Protein AF-A0A3C1LRH5-F1 (afdb_monomer_lite)

Foldseek 3Di:
DVVVVVVVVVVVVVVVVVVVVPQPPAFEDELVVQFTDDPFWTWHQDPVQEIEIEGPDQEEHHHEYDYEGAAAHEYADARYEYEYEYANYYFEYDQAANYHANYQYEYEDEDEYAEHEQEYEQNHPDAENHEHAHEYEYYYDQHYEYEQEAQHEEPYDYAYEYEYEEYHYEQAYAQNYQYEPEEYAWEYEYQEYHYHYEAHYHLWNRWYEHYEHAYAAPPAAETLEYEYNEYAYAAETQAENEWSDYDCVPHDPDPDCRRGYQQEYYANEYAHHFEHDHAFDPPDPVTTGAREYYEGQAEYEAQEYAYHFHYQHEPYEYAAEYAYQEYHAEFEYEHEEHHEYCAAYEHNEYEEEFEYQHLYWSAYHLALLRYAYHYYKYKIWAQAYRHNDHPNHDFAKEKEFPDKDAQQKKKFKAFPVRWGAKIFGHHNSHGITGMMMITHPPDDAFTKIWMKIAAWPDQDDSGMDHTRTHGPDIDTDDMDHRHDRYDYDDGRHDSPPPDDDDPPDDDDPPDDDDPPPPPDDDDDDDDDDDDDDDDDDDPPDDDPVVVVVVVVVVVVPDDDPPPDDDPPDDDPVVVVVVVCVVVVDPDDPPVVVVVVVVPPPDDDDDDDDDDDDDDDDDDDDDDDDDDDDDD

pLDDT: mean 78.55, std 26.42, range [23.94, 98.94]

Structure (mmCIF, N/CA/C/O backbone):
data_AF-A0A3C1LRH5-F1
#
_entry.id   AF-A0A3C1LRH5-F1
#
loop_
_atom_site.group_PDB
_atom_site.id
_atom_site.type_symbol
_atom_site.label_atom_id
_atom_site.label_alt_id
_atom_site.label_comp_id
_atom_site.label_asym_id
_atom_site.label_entity_id
_atom_site.label_seq_id
_atom_site.pdbx_PDB_ins_code
_atom_site.Cartn_x
_atom_site.Cartn_y
_atom_site.Cartn_z
_atom_site.occupancy
_atom_site.B_iso_or_equiv
_atom_site.auth_seq_id
_atom_site.auth_comp_id
_atom_site.auth_asym_id
_atom_site.auth_atom_id
_atom_site.pdbx_PDB_model_num
ATOM 1 N N . MET A 1 1 ? 8.545 -52.404 -8.433 1.00 37.25 1 MET A N 1
ATOM 2 C CA . MET A 1 1 ? 9.530 -51.447 -7.876 1.00 37.25 1 MET A CA 1
ATOM 3 C C . MET A 1 1 ? 10.698 -51.139 -8.817 1.00 37.25 1 MET A C 1
ATOM 5 O O . MET A 1 1 ? 10.674 -50.054 -9.364 1.00 37.25 1 MET A O 1
ATOM 9 N N . LYS A 1 2 ? 11.646 -52.044 -9.139 1.00 30.45 2 LYS A N 1
ATOM 10 C CA . LYS A 1 2 ? 12.793 -51.704 -10.032 1.00 30.45 2 LYS A CA 1
ATOM 11 C C . LYS A 1 2 ? 12.423 -51.149 -11.425 1.00 30.45 2 LYS A C 1
ATOM 13 O O . LYS A 1 2 ? 13.156 -50.329 -11.954 1.00 30.45 2 LYS A O 1
ATOM 18 N N . ARG A 1 3 ? 11.293 -51.569 -12.011 1.00 32.78 3 ARG A N 1
ATOM 19 C CA . ARG A 1 3 ? 10.782 -51.029 -13.291 1.00 32.78 3 ARG A CA 1
ATOM 20 C C . ARG A 1 3 ? 10.137 -49.640 -13.152 1.00 32.78 3 ARG A C 1
ATOM 22 O O . ARG A 1 3 ? 10.299 -48.824 -14.044 1.00 32.78 3 ARG A O 1
ATOM 29 N N . PHE A 1 4 ? 9.501 -49.357 -12.013 1.00 36.94 4 PHE A N 1
ATOM 30 C CA . PHE A 1 4 ? 8.912 -48.047 -11.702 1.00 36.94 4 PHE A CA 1
ATOM 31 C C . PHE A 1 4 ? 9.990 -46.982 -11.477 1.00 36.94 4 PHE A C 1
ATOM 33 O O . PHE A 1 4 ? 9.865 -45.875 -11.978 1.00 36.94 4 PHE A O 1
ATOM 40 N N . THR A 1 5 ? 11.096 -47.336 -10.814 1.00 38.97 5 THR A N 1
ATOM 41 C CA . THR A 1 5 ? 12.229 -46.419 -10.606 1.00 38.97 5 THR A CA 1
ATOM 42 C C . THR A 1 5 ? 12.927 -46.051 -11.919 1.00 38.97 5 THR A C 1
ATOM 44 O O . THR A 1 5 ? 13.374 -44.924 -12.078 1.00 38.97 5 THR A O 1
ATOM 47 N N . ILE A 1 6 ? 12.995 -46.980 -12.881 1.00 39.44 6 ILE A N 1
ATOM 48 C CA . ILE A 1 6 ? 13.599 -46.727 -14.199 1.00 39.44 6 ILE A CA 1
ATOM 49 C C . ILE A 1 6 ? 12.685 -45.847 -15.060 1.00 39.44 6 ILE A C 1
ATOM 51 O O . ILE A 1 6 ? 13.178 -44.937 -15.713 1.00 39.44 6 ILE A O 1
ATOM 55 N N . ILE A 1 7 ? 11.368 -46.072 -15.029 1.00 44.03 7 ILE A N 1
ATOM 56 C CA . ILE A 1 7 ? 10.399 -45.264 -15.784 1.00 44.03 7 ILE A CA 1
ATOM 57 C C . ILE A 1 7 ? 10.304 -43.847 -15.204 1.00 44.03 7 ILE A C 1
ATOM 59 O O . ILE A 1 7 ? 10.376 -42.889 -15.963 1.00 44.03 7 ILE A O 1
ATOM 63 N N . ALA A 1 8 ? 10.262 -43.695 -13.876 1.00 41.62 8 ALA A N 1
ATOM 64 C CA . ALA A 1 8 ? 10.316 -42.385 -13.225 1.00 41.62 8 ALA A CA 1
ATOM 65 C C . ALA A 1 8 ? 11.629 -41.647 -13.534 1.00 41.62 8 ALA A C 1
ATOM 67 O O . ALA A 1 8 ? 11.604 -40.471 -13.876 1.00 41.62 8 ALA A O 1
ATOM 68 N N . ALA A 1 9 ? 12.773 -42.342 -13.511 1.00 39.81 9 ALA A N 1
ATOM 69 C CA . ALA A 1 9 ? 14.052 -41.751 -13.895 1.00 39.81 9 ALA A CA 1
ATOM 70 C C . ALA A 1 9 ? 14.100 -41.358 -15.381 1.00 39.81 9 ALA A C 1
ATOM 72 O O . ALA A 1 9 ? 14.687 -40.334 -15.701 1.00 39.81 9 ALA A O 1
ATOM 73 N N . MET A 1 10 ? 13.480 -42.125 -16.286 1.00 39.66 10 MET A N 1
ATOM 74 C CA . MET A 1 10 ? 13.413 -41.784 -17.712 1.00 39.66 10 MET A CA 1
ATOM 75 C C . MET A 1 10 ? 12.442 -40.638 -17.998 1.00 39.66 10 MET A C 1
ATOM 77 O O . MET A 1 10 ? 12.750 -39.827 -18.858 1.00 39.66 10 MET A O 1
ATOM 81 N N . ILE A 1 11 ? 11.323 -40.531 -17.275 1.00 46.72 11 ILE A N 1
ATOM 82 C CA . ILE A 1 11 ? 10.390 -39.398 -17.382 1.00 46.72 11 ILE A CA 1
ATOM 83 C C . ILE A 1 11 ? 11.037 -38.133 -16.824 1.00 46.72 11 ILE A C 1
ATOM 85 O O . ILE A 1 11 ? 10.999 -37.110 -17.487 1.00 46.72 11 ILE A O 1
ATOM 89 N N . ILE A 1 12 ? 11.724 -38.208 -15.680 1.00 43.06 12 ILE A N 1
ATOM 90 C CA . ILE A 1 12 ? 12.520 -37.086 -15.163 1.00 43.06 12 ILE A CA 1
ATOM 91 C C . ILE A 1 12 ? 13.616 -36.718 -16.170 1.00 43.06 12 ILE A C 1
ATOM 93 O O . ILE A 1 12 ? 13.777 -35.545 -16.474 1.00 43.06 12 ILE A O 1
ATOM 97 N N . LEU A 1 13 ? 14.314 -37.692 -16.767 1.00 36.41 13 LEU A N 1
ATOM 98 C CA . LEU A 1 13 ? 15.341 -37.425 -17.777 1.00 36.41 13 LEU A CA 1
ATOM 99 C C . LEU A 1 13 ? 14.753 -36.804 -19.057 1.00 36.41 13 LEU A C 1
ATOM 101 O O . LEU A 1 13 ? 15.352 -35.888 -19.604 1.00 36.41 13 LEU A O 1
ATOM 105 N N . LEU A 1 14 ? 13.577 -37.248 -19.509 1.00 39.28 14 LEU A N 1
ATOM 106 C CA . LEU A 1 14 ? 12.866 -36.714 -20.676 1.00 39.28 14 LEU A CA 1
ATOM 107 C C . LEU A 1 14 ? 12.271 -35.329 -20.404 1.00 39.28 14 LEU A C 1
ATOM 109 O O . LEU A 1 14 ? 12.373 -34.468 -21.267 1.00 39.28 14 LEU A O 1
ATOM 113 N N . CYS A 1 15 ? 11.738 -35.076 -19.208 1.00 38.38 15 CYS A N 1
ATOM 114 C CA . CYS A 1 15 ? 11.296 -33.753 -18.775 1.00 38.38 15 CYS A CA 1
ATOM 115 C C . CYS A 1 15 ? 12.488 -32.808 -18.620 1.00 38.38 15 CYS A C 1
ATOM 117 O O . CYS A 1 15 ? 12.430 -31.698 -19.123 1.00 38.38 15 CYS A O 1
ATOM 119 N N . THR A 1 16 ? 13.606 -33.246 -18.030 1.00 36.72 16 THR A N 1
ATOM 120 C CA . THR A 1 16 ? 14.831 -32.427 -17.962 1.00 36.72 16 THR A CA 1
ATOM 121 C C . THR A 1 16 ? 15.468 -32.216 -19.330 1.00 36.72 16 THR A C 1
ATOM 123 O O . THR A 1 16 ? 16.046 -31.163 -19.547 1.00 36.72 16 THR A O 1
ATOM 126 N N . ALA A 1 17 ? 15.348 -33.158 -20.271 1.00 31.59 17 ALA A N 1
ATOM 127 C CA . ALA A 1 17 ? 15.846 -33.003 -21.635 1.00 31.59 17 ALA A CA 1
ATOM 128 C C . ALA A 1 17 ? 14.934 -32.104 -22.478 1.00 31.59 17 ALA A C 1
ATOM 130 O O . ALA A 1 17 ? 15.452 -31.287 -23.224 1.00 31.59 17 ALA A O 1
ATOM 131 N N . ALA A 1 18 ? 13.609 -32.191 -22.326 1.00 33.50 18 ALA A N 1
ATOM 132 C CA . ALA A 1 18 ? 12.650 -31.293 -22.970 1.00 33.50 18 ALA A CA 1
ATOM 133 C C . ALA A 1 18 ? 12.745 -29.867 -22.403 1.00 33.50 18 ALA A C 1
ATOM 135 O O . ALA A 1 18 ? 12.737 -28.909 -23.167 1.00 33.50 18 ALA A O 1
ATOM 136 N N . PHE A 1 19 ? 12.952 -29.730 -21.089 1.00 34.56 19 PHE A N 1
ATOM 137 C CA . PHE A 1 19 ? 13.219 -28.448 -20.432 1.00 34.56 19 PHE A CA 1
ATOM 138 C C . PHE A 1 19 ? 14.615 -27.906 -20.780 1.00 34.56 19 PHE A C 1
ATOM 140 O O . PHE A 1 19 ? 14.779 -26.710 -20.977 1.00 34.56 19 PHE A O 1
ATOM 147 N N . ALA A 1 20 ? 15.622 -28.774 -20.948 1.00 33.34 20 ALA A N 1
ATOM 148 C CA . ALA A 1 20 ? 16.947 -28.388 -21.446 1.00 33.34 20 ALA A CA 1
ATOM 149 C C . ALA A 1 20 ? 16.944 -28.033 -22.944 1.00 33.34 20 ALA A C 1
ATOM 151 O O . ALA A 1 20 ? 17.810 -27.287 -23.394 1.00 33.34 20 ALA A O 1
ATOM 152 N N . GLN A 1 21 ? 15.986 -28.554 -23.716 1.00 33.75 21 GLN A N 1
ATOM 153 C CA . GLN A 1 21 ? 15.830 -28.292 -25.147 1.00 33.75 21 GLN A CA 1
ATOM 154 C C . GLN A 1 21 ? 14.931 -27.075 -25.429 1.00 33.75 21 GLN A C 1
ATOM 156 O O . GLN A 1 21 ? 14.993 -26.535 -26.531 1.00 33.75 21 GLN A O 1
ATOM 161 N N . SER A 1 22 ? 14.172 -26.594 -24.435 1.00 38.28 22 SER A N 1
ATOM 162 C CA . SER A 1 22 ? 13.475 -25.300 -24.459 1.00 38.28 22 SER A CA 1
ATOM 163 C C . SER A 1 22 ? 14.220 -24.185 -23.724 1.00 38.28 22 SER A C 1
ATOM 165 O O . SER A 1 22 ? 13.661 -23.102 -23.555 1.00 38.28 22 SER A O 1
ATOM 167 N N . ILE A 1 23 ? 15.473 -24.399 -23.302 1.00 42.09 23 ILE A N 1
ATOM 168 C CA . ILE A 1 23 ? 16.350 -23.272 -22.981 1.00 42.09 23 ILE A CA 1
ATOM 169 C C . ILE A 1 23 ? 16.599 -22.582 -24.318 1.00 42.09 23 ILE A C 1
ATOM 171 O O . ILE A 1 23 ? 17.496 -22.973 -25.068 1.00 42.09 23 ILE A O 1
ATOM 175 N N . SER A 1 24 ? 15.762 -21.590 -24.647 1.00 48.88 24 SER A N 1
ATOM 176 C CA . SER A 1 24 ? 16.102 -20.609 -25.669 1.00 48.88 24 SER A CA 1
ATOM 177 C C . SER A 1 24 ? 17.517 -20.170 -25.331 1.00 48.88 24 SER A C 1
ATOM 179 O O . SER A 1 24 ? 17.765 -19.771 -24.192 1.00 48.88 24 SER A O 1
ATOM 181 N N . GLU A 1 25 ? 18.444 -20.352 -26.260 1.00 54.00 25 GLU A N 1
ATOM 182 C CA . GLU A 1 25 ? 19.843 -19.980 -26.114 1.00 54.00 25 GLU A CA 1
ATOM 183 C C . GLU A 1 25 ? 19.924 -18.614 -25.409 1.00 54.00 25 GLU A C 1
ATOM 185 O O . GLU A 1 25 ? 19.517 -17.606 -25.978 1.00 54.00 25 GLU A O 1
ATOM 190 N N . SER A 1 26 ? 20.322 -18.583 -24.127 1.00 67.25 26 SER A N 1
ATOM 191 C CA . SER A 1 26 ? 20.309 -17.340 -23.350 1.00 67.25 26 SER A CA 1
ATOM 192 C C . SER A 1 26 ? 21.302 -16.392 -24.004 1.00 67.25 26 SER A C 1
ATOM 194 O O . SER A 1 26 ? 22.507 -16.683 -24.032 1.00 67.25 26 SER A O 1
ATOM 196 N N . ILE A 1 27 ? 20.825 -15.281 -24.552 1.00 85.50 27 ILE A N 1
ATOM 197 C CA . ILE A 1 27 ? 21.703 -14.355 -25.257 1.00 85.50 27 ILE A CA 1
ATOM 198 C C . ILE A 1 27 ? 22.386 -13.495 -24.214 1.00 85.50 27 ILE A C 1
ATOM 200 O O . ILE A 1 27 ? 21.748 -12.718 -23.510 1.00 85.50 27 ILE A O 1
ATOM 204 N N . LYS A 1 28 ? 23.701 -13.664 -24.096 1.00 89.06 28 LYS A N 1
ATOM 205 C CA . LYS A 1 28 ? 24.506 -12.915 -23.137 1.00 89.06 28 LYS A CA 1
ATOM 206 C C . LYS A 1 28 ? 24.946 -11.595 -23.749 1.00 89.06 28 LYS A C 1
ATOM 208 O O . LYS A 1 28 ? 25.468 -11.572 -24.867 1.00 89.06 28 LYS A O 1
ATOM 213 N N . VAL A 1 29 ? 24.772 -10.517 -22.997 1.00 90.38 29 VAL A N 1
ATOM 214 C CA . VAL A 1 29 ? 25.255 -9.181 -23.336 1.00 90.38 29 VAL A CA 1
ATOM 215 C C . VAL A 1 29 ? 26.075 -8.662 -22.161 1.00 90.38 29 VAL A C 1
ATOM 217 O O . VAL A 1 29 ? 25.563 -8.433 -21.067 1.00 90.38 29 VAL A O 1
ATOM 220 N N . ASP A 1 30 ? 27.370 -8.479 -22.397 1.00 89.94 30 ASP A N 1
ATOM 221 C CA . ASP A 1 30 ? 28.245 -7.777 -21.465 1.00 89.94 30 ASP A CA 1
ATOM 222 C C . ASP A 1 30 ? 28.078 -6.269 -21.687 1.00 89.94 30 ASP A C 1
ATOM 224 O O . ASP A 1 30 ? 28.331 -5.759 -22.783 1.00 89.94 30 ASP A O 1
ATOM 228 N N . LEU A 1 31 ? 27.638 -5.563 -20.647 1.00 88.56 31 LEU A N 1
ATOM 229 C CA . LEU A 1 31 ? 27.328 -4.136 -20.681 1.00 88.56 31 LEU A CA 1
ATOM 230 C C . LEU A 1 31 ? 28.552 -3.254 -20.966 1.00 88.56 31 LEU A C 1
ATOM 232 O O . LEU A 1 31 ? 28.407 -2.153 -21.490 1.00 88.56 31 LEU A O 1
ATOM 236 N N . THR A 1 32 ? 29.759 -3.734 -20.663 1.00 83.12 32 THR A N 1
ATOM 237 C CA . THR A 1 32 ? 31.016 -3.020 -20.910 1.00 83.12 32 THR A CA 1
ATOM 238 C C . THR A 1 32 ? 31.549 -3.283 -22.317 1.00 83.12 32 THR A C 1
ATOM 240 O O . THR A 1 32 ? 32.091 -2.378 -22.951 1.00 83.12 32 THR A O 1
ATOM 243 N N . ALA A 1 33 ? 31.404 -4.510 -22.824 1.00 77.19 33 ALA A N 1
ATOM 244 C CA . ALA A 1 33 ? 31.792 -4.845 -24.196 1.00 77.19 33 ALA A CA 1
ATOM 245 C C . ALA A 1 33 ? 30.778 -4.340 -25.236 1.00 77.19 33 ALA A C 1
ATOM 247 O O . ALA A 1 33 ? 31.141 -4.110 -26.392 1.00 77.19 33 ALA A O 1
ATOM 248 N N . GLY A 1 34 ? 29.512 -4.187 -24.834 1.00 67.06 34 GLY A N 1
ATOM 249 C CA . GLY A 1 34 ? 28.481 -3.491 -25.594 1.00 67.06 34 GLY A CA 1
ATOM 250 C C . GLY A 1 34 ? 28.091 -4.141 -26.915 1.00 67.06 34 GLY A C 1
ATOM 251 O O . GLY A 1 34 ? 27.537 -3.455 -27.768 1.00 67.06 34 GLY A O 1
ATOM 252 N N . THR A 1 35 ? 28.432 -5.415 -27.131 1.00 72.31 35 THR A N 1
ATOM 253 C CA . THR A 1 35 ? 28.205 -6.103 -28.407 1.00 72.31 35 THR A CA 1
ATOM 254 C C . THR A 1 35 ? 27.798 -7.559 -28.200 1.00 72.31 35 THR A C 1
ATOM 256 O O . THR A 1 35 ? 28.495 -8.336 -27.551 1.00 72.31 35 THR A O 1
ATOM 259 N N . SER A 1 36 ? 26.655 -7.932 -28.773 1.00 69.56 36 SER A N 1
ATOM 260 C CA . SER A 1 36 ? 26.190 -9.315 -28.900 1.00 69.56 36 SER A CA 1
ATOM 261 C C . SER A 1 36 ? 25.269 -9.400 -30.111 1.00 69.56 36 SER A C 1
ATOM 263 O O . SER A 1 36 ? 24.440 -8.512 -30.319 1.00 69.56 36 SER A O 1
ATOM 265 N N . THR A 1 37 ? 25.438 -10.423 -30.944 1.00 68.00 37 THR A N 1
ATOM 266 C CA . THR A 1 37 ? 24.616 -10.609 -32.146 1.00 68.00 37 THR A CA 1
ATOM 267 C C . THR A 1 37 ? 24.252 -12.075 -32.303 1.00 68.00 37 THR A C 1
ATOM 269 O O . THR A 1 37 ? 25.137 -12.912 -32.500 1.00 68.00 37 THR A O 1
ATOM 272 N N . SER A 1 38 ? 22.956 -12.365 -32.256 1.00 78.56 38 SER A N 1
ATOM 273 C CA . SER A 1 38 ? 22.361 -13.601 -32.767 1.00 78.56 38 SER A CA 1
ATOM 274 C C . SER A 1 38 ? 21.534 -13.283 -34.019 1.00 78.56 38 SER A C 1
ATOM 276 O O . SER A 1 38 ? 21.497 -12.139 -34.467 1.00 78.56 38 SER A O 1
ATOM 278 N N . GLU A 1 39 ? 20.863 -14.279 -34.602 1.00 78.19 39 GLU A N 1
ATOM 279 C CA . GLU A 1 39 ? 19.979 -14.064 -35.758 1.00 78.19 39 GLU A CA 1
ATOM 280 C C . GLU A 1 39 ? 18.827 -13.085 -35.462 1.00 78.19 39 GLU A C 1
ATOM 282 O O . GLU A 1 39 ? 18.382 -12.391 -36.370 1.00 78.19 39 GLU A O 1
ATOM 287 N N . LYS A 1 40 ? 18.364 -13.009 -34.205 1.00 85.06 40 LYS A N 1
ATOM 288 C CA . LYS A 1 40 ? 17.170 -12.239 -33.808 1.00 85.06 40 LYS A CA 1
ATOM 289 C C . LYS A 1 40 ? 17.424 -11.149 -32.764 1.00 85.06 40 LYS A C 1
ATOM 291 O O . LYS A 1 40 ? 16.527 -10.344 -32.528 1.00 85.06 40 LYS A O 1
ATOM 296 N N . VAL A 1 41 ? 18.597 -11.132 -32.123 1.00 89.88 41 VAL A N 1
ATOM 297 C CA . VAL A 1 41 ? 18.975 -10.095 -31.151 1.00 89.88 41 VAL A CA 1
ATOM 298 C C . VAL A 1 41 ? 20.228 -9.377 -31.611 1.00 89.88 41 VAL A C 1
ATOM 300 O O . VAL A 1 41 ? 21.262 -10.002 -31.857 1.00 89.88 41 VAL A O 1
ATOM 303 N N . SER A 1 42 ? 20.148 -8.053 -31.643 1.00 91.25 42 SER A N 1
ATOM 304 C CA . SER A 1 42 ? 21.296 -7.173 -31.836 1.00 91.25 42 SER A CA 1
ATOM 305 C C . SER A 1 42 ? 21.477 -6.281 -30.616 1.00 91.25 42 SER A C 1
ATOM 307 O O . SER A 1 42 ? 20.525 -5.619 -30.205 1.00 91.25 42 SER A O 1
ATOM 309 N N . ALA A 1 43 ? 22.695 -6.232 -30.080 1.00 93.50 43 ALA A N 1
ATOM 310 C CA . ALA A 1 43 ? 23.095 -5.313 -29.024 1.00 93.50 43 ALA A CA 1
ATOM 311 C C . ALA A 1 43 ? 24.297 -4.472 -29.478 1.00 93.50 43 ALA A C 1
ATOM 313 O O . ALA A 1 43 ? 25.304 -5.032 -29.925 1.00 93.50 43 ALA A O 1
ATOM 314 N N . SER A 1 44 ? 24.201 -3.146 -29.358 1.00 93.00 44 SER A N 1
ATOM 315 C CA . SER A 1 44 ? 25.281 -2.212 -29.701 1.00 93.00 44 SER A CA 1
ATOM 316 C C . SER A 1 44 ? 25.256 -0.949 -28.842 1.00 93.00 44 SER A C 1
ATOM 318 O O . SER A 1 44 ? 24.185 -0.411 -28.577 1.00 93.00 44 SER A O 1
ATOM 320 N N . ILE A 1 45 ? 26.431 -0.435 -28.467 1.00 93.50 45 ILE A N 1
ATOM 321 C CA . ILE A 1 45 ? 26.562 0.897 -27.856 1.00 93.50 45 ILE A CA 1
ATOM 322 C C . ILE A 1 45 ? 26.532 1.974 -28.949 1.00 93.50 45 ILE A C 1
ATOM 324 O O . ILE A 1 45 ? 27.318 1.913 -29.898 1.00 93.50 45 ILE A O 1
ATOM 328 N N . ASN A 1 46 ? 25.640 2.955 -28.816 1.00 92.00 46 ASN A N 1
ATOM 329 C CA . ASN A 1 46 ? 25.516 4.077 -29.745 1.00 92.00 46 ASN A CA 1
ATOM 330 C C . ASN A 1 46 ? 26.518 5.214 -29.442 1.00 92.00 46 ASN A C 1
ATOM 332 O O . ASN A 1 46 ? 27.305 5.143 -28.497 1.00 92.00 46 ASN A O 1
ATOM 336 N N . GLU A 1 47 ? 26.521 6.266 -30.269 1.00 92.00 47 GLU A N 1
ATOM 337 C CA . GLU A 1 47 ? 27.473 7.387 -30.145 1.00 92.00 47 GLU A CA 1
ATOM 338 C C . GLU A 1 47 ? 27.351 8.148 -28.813 1.00 92.00 47 GLU A C 1
ATOM 340 O O . GLU A 1 47 ? 28.336 8.724 -28.348 1.00 92.00 47 GLU A O 1
ATOM 345 N N . ASP A 1 48 ? 26.181 8.084 -28.174 1.00 91.44 48 ASP A N 1
ATOM 346 C CA . ASP A 1 48 ? 25.892 8.713 -26.883 1.00 91.44 48 ASP A CA 1
ATOM 347 C C . ASP A 1 48 ? 26.260 7.816 -25.686 1.00 91.44 48 ASP A C 1
ATOM 349 O O . ASP A 1 48 ? 26.074 8.205 -24.534 1.00 91.44 48 ASP A O 1
ATOM 353 N N . GLY A 1 49 ? 26.791 6.612 -25.935 1.00 92.44 49 GLY A N 1
ATOM 354 C CA . GLY A 1 49 ? 27.181 5.660 -24.892 1.00 92.44 49 GLY A CA 1
ATOM 355 C C . GLY A 1 49 ? 26.031 4.813 -24.338 1.00 92.44 49 GLY A C 1
ATOM 356 O O . GLY A 1 49 ? 26.225 4.104 -23.352 1.00 92.44 49 GLY A O 1
ATOM 357 N N . ASN A 1 50 ? 24.849 4.850 -24.961 1.00 95.44 50 ASN A N 1
ATOM 358 C CA . ASN A 1 50 ? 23.703 4.029 -24.570 1.00 95.44 50 ASN A CA 1
ATOM 359 C C . ASN A 1 50 ? 23.764 2.658 -25.248 1.00 95.44 50 ASN A C 1
ATOM 361 O O . ASN A 1 50 ? 24.129 2.560 -26.419 1.00 95.44 50 ASN A O 1
ATOM 365 N N . LEU A 1 51 ? 23.375 1.605 -24.531 1.00 96.38 51 LEU A N 1
ATOM 366 C CA . LEU A 1 51 ? 23.262 0.256 -25.071 1.00 96.38 51 LEU A CA 1
ATOM 367 C C . LEU A 1 51 ? 21.872 0.057 -25.677 1.00 96.38 51 LEU A C 1
ATOM 369 O O . LEU A 1 51 ? 20.879 -0.008 -24.956 1.00 96.38 51 LEU A O 1
ATOM 373 N N . GLU A 1 52 ? 21.809 -0.097 -26.993 1.00 95.75 52 GLU A N 1
ATOM 374 C CA . GLU A 1 52 ? 20.588 -0.454 -27.711 1.00 95.75 52 GLU A CA 1
ATOM 375 C C . GLU A 1 52 ? 20.536 -1.964 -27.927 1.00 95.75 52 GLU A C 1
ATOM 377 O O . GLU A 1 52 ? 21.425 -2.539 -28.556 1.00 95.75 52 GLU A O 1
ATOM 382 N N . VAL A 1 53 ? 19.483 -2.597 -27.414 1.00 95.00 53 VAL A N 1
ATOM 383 C CA . VAL A 1 53 ? 19.146 -4.006 -27.612 1.00 95.00 53 VAL A CA 1
ATOM 384 C C . VAL A 1 53 ? 17.852 -4.066 -28.414 1.00 95.00 53 VAL A C 1
ATOM 386 O O . VAL A 1 53 ? 16.853 -3.466 -28.030 1.00 95.00 53 VAL A O 1
ATOM 389 N N . THR A 1 54 ? 17.856 -4.780 -29.533 1.00 94.25 54 THR A N 1
ATOM 390 C CA . THR A 1 54 ? 16.662 -4.981 -30.366 1.00 94.25 54 THR A CA 1
ATOM 391 C C . THR A 1 54 ? 16.377 -6.467 -30.486 1.00 94.25 54 THR A C 1
ATOM 393 O O . THR A 1 54 ? 17.300 -7.233 -30.774 1.00 94.25 54 THR A O 1
ATOM 396 N N . TYR A 1 55 ? 15.120 -6.858 -30.270 1.00 92.81 55 TYR A N 1
ATOM 397 C CA . TYR A 1 55 ? 14.636 -8.216 -30.504 1.00 92.81 55 TYR A CA 1
ATOM 398 C C . TYR A 1 55 ? 13.551 -8.227 -31.587 1.00 92.81 55 TYR A C 1
ATOM 400 O O . TYR A 1 55 ? 12.505 -7.596 -31.453 1.00 92.81 55 TYR A O 1
ATOM 408 N N . GLU A 1 56 ? 13.804 -8.957 -32.674 1.00 91.31 56 GLU A N 1
ATOM 409 C CA . GLU A 1 56 ? 12.899 -9.045 -33.834 1.00 91.31 56 GLU A CA 1
ATOM 410 C C . GLU A 1 56 ? 12.156 -10.393 -33.921 1.00 91.31 56 GLU A C 1
ATOM 412 O O . GLU A 1 56 ? 11.474 -10.675 -34.906 1.00 91.31 56 GLU A O 1
ATOM 417 N N . GLY A 1 57 ? 12.303 -11.265 -32.919 1.00 89.19 57 GLY A N 1
ATOM 418 C CA . GLY A 1 57 ? 11.618 -12.557 -32.884 1.00 89.19 57 GLY A CA 1
ATOM 419 C C . GLY A 1 57 ? 10.195 -12.480 -32.330 1.00 89.19 57 GLY A C 1
ATOM 420 O O . GLY A 1 57 ? 9.837 -11.538 -31.640 1.00 89.19 57 GLY A O 1
ATOM 421 N N . SER A 1 58 ? 9.391 -13.501 -32.630 1.00 90.50 58 SER A N 1
ATOM 422 C CA . SER A 1 58 ? 7.988 -13.629 -32.201 1.00 90.50 58 SER A CA 1
ATOM 423 C C . SER A 1 58 ? 7.774 -14.552 -30.998 1.00 90.50 58 SER A C 1
ATOM 425 O O . SER A 1 58 ? 6.656 -14.658 -30.507 1.00 90.50 58 SER A O 1
ATOM 427 N N . ASP A 1 59 ? 8.816 -15.257 -30.559 1.00 90.44 59 ASP A N 1
ATOM 428 C CA . ASP A 1 59 ? 8.753 -16.196 -29.435 1.00 90.44 59 ASP A CA 1
ATOM 429 C C . ASP A 1 59 ? 9.338 -15.536 -28.178 1.00 90.44 59 ASP A C 1
ATOM 431 O O . ASP A 1 59 ? 10.237 -14.700 -28.317 1.00 90.44 59 ASP A O 1
ATOM 435 N N . PRO A 1 60 ? 8.907 -15.901 -26.960 1.00 91.25 60 PRO A N 1
ATOM 436 C CA . PRO A 1 60 ? 9.538 -15.402 -25.743 1.00 91.25 60 PRO A CA 1
ATOM 437 C C . PRO A 1 60 ? 11.045 -15.690 -25.697 1.00 91.25 60 PRO A C 1
ATOM 439 O O . PRO A 1 60 ? 11.503 -16.730 -26.179 1.00 91.25 60 PRO A O 1
ATOM 442 N N . ILE A 1 61 ? 11.827 -14.781 -25.109 1.00 91.69 61 ILE A N 1
ATOM 443 C CA . ILE A 1 61 ? 13.292 -14.905 -25.047 1.00 91.69 61 ILE A CA 1
ATOM 444 C C . ILE A 1 61 ? 13.875 -14.417 -23.720 1.00 91.69 61 ILE A C 1
ATOM 446 O O . ILE A 1 61 ? 13.366 -13.482 -23.105 1.00 91.69 61 ILE A O 1
ATOM 450 N N . VAL A 1 62 ? 15.001 -15.018 -23.320 1.00 93.31 62 VAL A N 1
ATOM 451 C CA . VAL A 1 62 ? 15.824 -14.557 -22.195 1.00 93.31 62 VAL A CA 1
ATOM 452 C C . VAL A 1 62 ? 17.109 -13.890 -22.695 1.00 93.31 62 VAL A C 1
ATOM 454 O O . VAL A 1 62 ? 17.912 -14.501 -23.407 1.00 93.31 62 VAL A O 1
ATOM 457 N N . ILE A 1 63 ? 17.336 -12.650 -22.263 1.00 93.69 63 ILE A N 1
ATOM 458 C CA . ILE A 1 63 ? 18.566 -11.884 -22.490 1.00 93.69 63 ILE A CA 1
ATOM 459 C C . ILE A 1 63 ? 19.275 -11.711 -21.146 1.00 93.69 63 ILE A C 1
ATOM 461 O O . ILE A 1 63 ? 18.751 -11.075 -20.235 1.00 93.69 63 ILE A O 1
ATOM 465 N N . THR A 1 64 ? 20.474 -12.271 -21.006 1.00 94.69 64 THR A N 1
ATOM 466 C CA . THR A 1 64 ? 21.265 -12.177 -19.772 1.00 94.69 64 THR A CA 1
ATOM 467 C C . THR A 1 64 ? 22.241 -11.011 -19.852 1.00 94.69 64 THR A C 1
ATOM 469 O O . THR A 1 64 ? 23.087 -10.973 -20.748 1.00 94.69 64 THR A O 1
ATOM 472 N N . LEU A 1 65 ? 22.165 -10.095 -18.889 1.00 95.75 65 LEU A N 1
ATOM 473 C CA . LEU A 1 65 ? 23.043 -8.935 -18.776 1.00 95.75 65 LEU A CA 1
ATOM 474 C C . LEU A 1 65 ? 24.066 -9.128 -17.656 1.00 95.75 65 LEU A C 1
ATOM 476 O O . LEU A 1 65 ? 23.732 -9.601 -16.571 1.00 95.75 65 LEU A O 1
ATOM 480 N N . THR A 1 66 ? 25.306 -8.714 -17.912 1.00 95.56 66 THR A N 1
ATOM 481 C CA . THR A 1 66 ? 26.397 -8.701 -16.923 1.00 95.56 66 THR A CA 1
ATOM 482 C C . THR A 1 66 ? 27.238 -7.436 -17.047 1.00 95.56 66 THR A C 1
ATOM 484 O O . THR A 1 66 ? 27.384 -6.902 -18.146 1.00 95.56 66 THR A O 1
ATOM 487 N N . GLY A 1 67 ? 27.893 -7.012 -15.967 1.00 95.50 67 GLY A N 1
ATOM 488 C CA . GLY A 1 67 ? 28.881 -5.928 -16.004 1.00 95.50 67 GLY A CA 1
ATOM 489 C C . GLY A 1 67 ? 28.268 -4.552 -15.754 1.00 95.50 67 GLY A C 1
ATOM 490 O O . GLY A 1 67 ? 27.252 -4.431 -15.074 1.00 95.50 67 GLY A O 1
ATOM 491 N N . SER A 1 68 ? 28.900 -3.491 -16.259 1.00 96.62 68 SER A N 1
ATOM 492 C CA . SER A 1 68 ? 28.464 -2.118 -15.966 1.00 96.62 68 SER A CA 1
ATOM 493 C C . SER A 1 68 ? 28.316 -1.242 -17.206 1.00 96.62 68 SER A C 1
ATOM 495 O O . SER A 1 68 ? 29.081 -1.388 -18.162 1.00 96.62 68 SER A O 1
ATOM 497 N N . LEU A 1 69 ? 27.364 -0.307 -17.146 1.00 96.94 69 LEU A N 1
ATOM 498 C CA . LEU A 1 69 ? 27.046 0.686 -18.169 1.00 96.94 69 LEU A CA 1
ATOM 499 C C . LEU A 1 69 ? 26.932 2.079 -17.533 1.00 96.94 69 LEU A C 1
ATOM 501 O O . LEU A 1 69 ? 26.145 2.273 -16.611 1.00 96.94 69 LEU A O 1
ATOM 505 N N . ASN A 1 70 ? 27.680 3.052 -18.058 1.00 96.50 70 ASN A N 1
ATOM 506 C CA . ASN A 1 70 ? 27.475 4.475 -17.764 1.00 96.50 70 ASN A CA 1
ATOM 507 C C . ASN A 1 70 ? 26.685 5.097 -18.919 1.00 96.50 70 ASN A C 1
ATOM 509 O O . ASN A 1 70 ? 27.271 5.652 -19.848 1.00 96.50 70 ASN A O 1
ATOM 513 N N . GLY A 1 71 ? 25.374 4.909 -18.894 1.00 95.94 71 GLY A N 1
ATOM 514 C CA . GLY A 1 71 ? 24.469 5.188 -20.000 1.00 95.94 71 GLY A CA 1
ATOM 515 C C . GLY A 1 71 ? 23.141 4.469 -19.795 1.00 95.94 71 GLY A C 1
ATOM 516 O O . GLY A 1 71 ? 22.890 3.890 -18.740 1.00 95.94 71 GLY A O 1
ATOM 517 N N . THR A 1 72 ? 22.295 4.504 -20.813 1.00 97.94 72 THR A N 1
ATOM 518 C CA . THR A 1 72 ? 20.962 3.893 -20.795 1.00 97.94 72 THR A CA 1
ATOM 519 C C . THR A 1 72 ? 20.973 2.526 -21.454 1.00 97.94 72 THR A C 1
ATOM 521 O O . THR A 1 72 ? 21.531 2.380 -22.542 1.00 97.94 72 THR A O 1
ATOM 524 N N . LEU A 1 73 ? 20.280 1.552 -20.869 1.00 97.94 73 LEU A N 1
ATOM 525 C CA . LEU A 1 73 ? 19.817 0.368 -21.587 1.00 97.94 73 LEU A CA 1
ATOM 526 C C . LEU A 1 73 ? 18.502 0.692 -22.307 1.00 97.94 73 LEU A C 1
ATOM 528 O O . LEU A 1 73 ? 17.515 1.038 -21.665 1.00 97.94 73 LEU A O 1
ATOM 532 N N . ILE A 1 74 ? 18.467 0.547 -23.628 1.00 97.44 74 ILE A N 1
ATOM 533 C CA . ILE A 1 74 ? 17.265 0.715 -24.450 1.00 97.44 74 ILE A CA 1
ATOM 534 C C . ILE A 1 74 ? 16.914 -0.643 -25.056 1.00 97.44 74 ILE A C 1
ATOM 536 O O . ILE A 1 74 ? 17.636 -1.119 -25.927 1.00 97.44 74 ILE A O 1
ATOM 540 N N . LEU A 1 75 ? 15.808 -1.251 -24.628 1.00 97.12 75 LEU A N 1
ATOM 541 C CA . LEU A 1 75 ? 15.232 -2.428 -25.278 1.00 97.12 75 LEU A CA 1
ATOM 542 C C . LEU A 1 75 ? 14.171 -1.976 -26.287 1.00 97.12 75 LEU A C 1
ATOM 544 O O . LEU A 1 75 ? 13.227 -1.293 -25.902 1.00 97.12 75 LEU A O 1
ATOM 548 N N . ASN A 1 76 ? 14.305 -2.379 -27.550 1.00 96.31 76 ASN A N 1
ATOM 549 C CA . ASN A 1 76 ? 13.277 -2.235 -28.581 1.00 96.31 76 ASN A CA 1
ATOM 550 C C . ASN A 1 76 ? 12.704 -3.621 -28.906 1.00 96.31 76 ASN A C 1
ATOM 552 O O . ASN A 1 76 ? 13.427 -4.488 -29.408 1.00 96.31 76 ASN A O 1
ATOM 556 N N . ASN A 1 77 ? 11.425 -3.832 -28.607 1.00 92.38 77 ASN A N 1
ATOM 557 C CA . ASN A 1 77 ? 10.746 -5.106 -28.819 1.00 92.38 77 ASN A CA 1
ATOM 558 C C . ASN A 1 77 ? 9.231 -4.903 -28.785 1.00 92.38 77 ASN A C 1
ATOM 560 O O . ASN A 1 77 ? 8.723 -4.605 -27.727 1.00 92.38 77 ASN A O 1
ATOM 564 N N . ASP A 1 78 ? 8.503 -5.159 -29.866 1.00 89.00 78 ASP A N 1
ATOM 565 C CA . ASP A 1 78 ? 7.026 -5.129 -29.841 1.00 89.00 78 ASP A CA 1
ATOM 566 C C . ASP A 1 78 ? 6.404 -6.481 -30.223 1.00 89.00 78 ASP A C 1
ATOM 568 O O . ASP A 1 78 ? 5.213 -6.570 -30.516 1.00 89.00 78 ASP A O 1
ATOM 572 N N . ASN A 1 79 ? 7.213 -7.543 -30.272 1.00 88.19 79 ASN A N 1
ATOM 573 C CA . ASN A 1 79 ? 6.835 -8.783 -30.950 1.00 88.19 79 ASN A CA 1
ATOM 574 C C . ASN A 1 79 ? 6.548 -9.953 -30.001 1.00 88.19 79 ASN A C 1
ATOM 576 O O . ASN A 1 79 ? 5.736 -10.809 -30.346 1.00 88.19 79 ASN A O 1
ATOM 580 N N . ALA A 1 80 ? 7.211 -10.020 -28.843 1.00 92.12 80 ALA A N 1
ATOM 581 C CA . ALA A 1 80 ? 7.038 -11.105 -27.876 1.00 92.12 80 ALA A CA 1
ATOM 582 C C . ALA A 1 80 ? 7.411 -10.662 -26.459 1.00 92.12 80 ALA A C 1
ATOM 584 O O . ALA A 1 80 ? 8.005 -9.602 -26.280 1.00 92.12 80 ALA A O 1
ATOM 585 N N . ASP A 1 81 ? 7.109 -11.469 -25.450 1.00 94.56 81 ASP A N 1
ATOM 586 C CA . ASP A 1 81 ? 7.574 -11.194 -24.089 1.00 94.56 81 ASP A CA 1
ATOM 587 C C . ASP A 1 81 ? 9.095 -11.407 -23.966 1.00 94.56 81 ASP A C 1
ATOM 589 O O . ASP A 1 81 ? 9.668 -12.322 -24.567 1.00 94.56 81 ASP A O 1
ATOM 593 N N . VAL A 1 82 ? 9.767 -10.558 -23.186 1.00 95.56 82 VAL A N 1
ATOM 594 C CA . VAL A 1 82 ? 11.229 -10.606 -23.001 1.00 95.56 82 VAL A CA 1
ATOM 595 C C . VAL A 1 82 ? 11.572 -10.662 -21.520 1.00 95.56 82 VAL A C 1
ATOM 597 O O . VAL A 1 82 ? 11.185 -9.784 -20.756 1.00 95.56 82 VAL A O 1
ATOM 600 N N . THR A 1 83 ? 12.395 -11.629 -21.122 1.00 97.19 83 THR A N 1
ATOM 601 C CA . THR A 1 83 ? 13.026 -11.641 -19.798 1.00 97.19 83 THR A CA 1
ATOM 602 C C . THR A 1 83 ? 14.442 -11.086 -19.893 1.00 97.19 83 THR A C 1
ATOM 604 O O . THR A 1 83 ? 15.309 -11.663 -20.551 1.00 97.19 83 THR A O 1
ATOM 607 N N . ILE A 1 84 ? 14.712 -9.991 -19.192 1.00 97.31 84 ILE A N 1
ATOM 608 C CA . ILE A 1 84 ? 16.057 -9.475 -18.952 1.00 97.31 84 ILE A CA 1
ATOM 609 C C . ILE A 1 84 ? 16.556 -10.059 -17.627 1.00 97.31 84 ILE A C 1
ATOM 611 O O . ILE A 1 84 ? 16.125 -9.652 -16.552 1.00 97.31 84 ILE A O 1
ATOM 615 N N . SER A 1 85 ? 17.481 -11.012 -17.707 1.00 97.50 85 SER A N 1
ATOM 616 C CA . SER A 1 85 ? 18.112 -11.648 -16.548 1.00 97.50 85 SER A CA 1
ATOM 617 C C . SER A 1 85 ? 19.343 -10.847 -16.114 1.00 97.50 85 SER A C 1
ATOM 619 O O . SER A 1 85 ? 20.332 -10.795 -16.846 1.00 97.50 85 SER A O 1
ATOM 621 N N . LEU A 1 86 ? 19.309 -10.250 -14.925 1.00 97.94 86 LEU A N 1
ATOM 622 C CA . LEU A 1 86 ? 20.370 -9.406 -14.370 1.00 97.94 86 LEU A CA 1
ATOM 623 C C . LEU A 1 86 ? 21.344 -10.236 -13.519 1.00 97.94 86 LEU A C 1
ATOM 625 O O . LEU A 1 86 ? 20.935 -10.908 -12.570 1.00 97.94 86 LEU A O 1
ATOM 629 N N . CYS A 1 87 ? 22.632 -10.196 -13.860 1.00 96.56 87 CYS A N 1
ATOM 630 C CA . CYS A 1 87 ? 23.688 -10.910 -13.144 1.00 96.56 87 CYS A CA 1
ATOM 631 C C . CYS A 1 87 ? 24.852 -9.960 -12.818 1.00 96.56 87 CYS A C 1
ATOM 633 O O . CYS A 1 87 ? 25.710 -9.717 -13.673 1.00 96.56 87 CYS A O 1
ATOM 635 N N . ASN A 1 88 ? 24.915 -9.456 -11.580 1.00 96.75 88 ASN A N 1
ATOM 636 C CA . ASN A 1 88 ? 25.904 -8.461 -11.135 1.00 96.75 88 ASN A CA 1
ATOM 637 C C . ASN A 1 88 ? 25.964 -7.233 -12.069 1.00 96.75 88 ASN A C 1
ATOM 639 O O . ASN A 1 88 ? 27.028 -6.855 -12.575 1.00 96.75 88 ASN A O 1
ATOM 643 N N . VAL A 1 89 ? 24.798 -6.660 -12.367 1.00 98.06 89 VAL A N 1
ATOM 644 C CA . VAL A 1 89 ? 24.636 -5.525 -13.280 1.00 98.06 89 VAL A CA 1
ATOM 645 C C . VAL A 1 89 ? 24.746 -4.192 -12.540 1.00 98.06 89 VAL A C 1
ATOM 647 O O . VAL A 1 89 ? 24.173 -4.015 -11.475 1.00 98.06 89 VAL A O 1
ATOM 650 N N . SER A 1 90 ? 25.418 -3.203 -13.134 1.00 98.38 90 SER A N 1
ATOM 651 C CA . SER A 1 90 ? 25.324 -1.805 -12.690 1.00 98.38 90 SER A CA 1
ATOM 652 C C . SER A 1 90 ? 25.090 -0.870 -13.873 1.00 98.38 90 SER A C 1
ATOM 654 O O . SER A 1 90 ? 25.988 -0.660 -14.686 1.00 98.38 90 SER A O 1
ATOM 656 N N . ILE A 1 91 ? 23.891 -0.304 -13.974 1.00 98.62 91 ILE A N 1
ATOM 657 C CA . ILE A 1 91 ? 23.519 0.675 -14.999 1.00 98.62 91 ILE A CA 1
ATOM 658 C C . ILE A 1 91 ? 23.333 2.025 -14.314 1.00 98.62 91 ILE A C 1
ATOM 660 O O . ILE A 1 91 ? 22.477 2.164 -13.446 1.00 98.62 91 ILE A O 1
ATOM 664 N N . LYS A 1 92 ? 24.142 3.012 -14.699 1.00 98.00 92 LYS A N 1
ATOM 665 C CA . LYS A 1 92 ? 24.095 4.377 -14.165 1.00 98.00 92 LYS A CA 1
ATOM 666 C C . LYS A 1 92 ? 23.941 5.360 -15.314 1.00 98.00 92 LYS A C 1
ATOM 668 O O . LYS A 1 92 ? 24.903 5.614 -16.042 1.00 98.00 92 LYS A O 1
ATOM 673 N N . ALA A 1 93 ? 22.734 5.870 -15.514 1.00 97.00 93 ALA A N 1
ATOM 674 C CA . ALA A 1 93 ? 22.462 6.801 -16.597 1.00 97.00 93 ALA A CA 1
ATOM 675 C C . ALA A 1 93 ? 22.879 8.236 -16.259 1.00 97.00 93 ALA A C 1
ATOM 677 O O . ALA A 1 93 ? 23.187 8.583 -15.122 1.00 97.00 93 ALA A O 1
ATOM 678 N N . THR A 1 94 ? 22.938 9.068 -17.299 1.00 94.31 94 THR A N 1
ATOM 679 C CA . THR A 1 94 ? 23.414 10.452 -17.216 1.00 94.31 94 THR A CA 1
ATOM 680 C C . THR A 1 94 ? 22.334 11.470 -17.541 1.00 94.31 94 THR A C 1
ATOM 682 O O . THR A 1 94 ? 22.180 12.401 -16.769 1.00 94.31 94 THR A O 1
ATOM 685 N N . THR A 1 95 ? 21.593 11.330 -18.642 1.00 95.06 95 THR A N 1
ATOM 686 C CA . THR A 1 95 ? 20.555 12.303 -19.060 1.00 95.06 95 THR A CA 1
ATOM 687 C C . THR A 1 95 ? 19.227 11.654 -19.449 1.00 95.06 95 THR A C 1
ATOM 689 O O . THR A 1 95 ? 18.281 12.323 -19.848 1.00 95.06 95 THR A O 1
ATOM 692 N N . LEU A 1 96 ? 19.129 10.334 -19.350 1.00 96.94 96 LEU A N 1
ATOM 693 C CA . LEU A 1 96 ? 17.965 9.534 -19.727 1.00 96.94 96 LEU A CA 1
ATOM 694 C C . LEU A 1 96 ? 17.660 8.536 -18.594 1.00 96.94 96 LEU A C 1
ATOM 696 O O . LEU A 1 96 ? 18.478 8.408 -17.681 1.00 96.94 96 LEU A O 1
ATOM 700 N N . PRO A 1 97 ? 16.525 7.809 -18.635 1.00 97.81 97 PRO A N 1
ATOM 701 C CA . PRO A 1 97 ? 16.295 6.681 -17.740 1.00 97.81 97 PRO A CA 1
ATOM 702 C C . PRO A 1 97 ? 17.453 5.695 -17.807 1.00 97.81 97 PRO A C 1
ATOM 704 O O . PRO A 1 97 ? 18.027 5.502 -18.873 1.00 97.81 97 PRO A O 1
ATOM 707 N N . ALA A 1 98 ? 17.747 5.010 -16.710 1.00 98.50 98 ALA A N 1
ATOM 708 C CA . ALA A 1 98 ? 18.705 3.913 -16.709 1.00 98.50 98 ALA A CA 1
ATOM 709 C C . ALA A 1 98 ? 18.247 2.755 -17.603 1.00 98.50 98 ALA A C 1
ATOM 711 O O . ALA A 1 98 ? 19.056 2.177 -18.332 1.00 98.50 98 ALA A O 1
ATOM 712 N N . VAL A 1 99 ? 16.943 2.464 -17.612 1.00 98.69 99 VAL A N 1
ATOM 713 C CA . VAL A 1 99 ? 16.349 1.437 -18.472 1.00 98.69 99 VAL A CA 1
ATOM 714 C C . VAL A 1 99 ? 15.122 1.983 -19.201 1.00 98.69 99 VAL A C 1
ATOM 716 O O . VAL A 1 99 ? 14.179 2.482 -18.591 1.00 98.69 99 VAL A O 1
ATOM 719 N N . GLN A 1 100 ? 15.114 1.859 -20.527 1.00 98.06 100 GLN A N 1
ATOM 720 C CA . GLN A 1 100 ? 13.989 2.190 -21.396 1.00 98.06 100 GLN A CA 1
ATOM 721 C C . GLN A 1 100 ? 13.504 0.944 -22.130 1.00 98.06 100 GLN A C 1
ATOM 723 O O . GLN A 1 100 ? 14.165 0.453 -23.043 1.00 98.06 100 GLN A O 1
ATOM 728 N N . LEU A 1 101 ? 12.325 0.466 -21.756 1.00 97.88 101 LEU A N 1
ATOM 729 C CA . LEU A 1 101 ? 11.653 -0.683 -22.345 1.00 97.88 101 LEU A CA 1
ATOM 730 C C . LEU A 1 101 ? 10.633 -0.173 -23.368 1.00 97.88 101 LEU A C 1
ATOM 732 O O . LEU A 1 101 ? 9.486 0.138 -23.051 1.00 97.88 101 LEU A O 1
ATOM 736 N N . LYS A 1 102 ? 11.071 -0.022 -24.617 1.00 96.44 102 LYS A N 1
ATOM 737 C CA . LYS A 1 102 ? 10.198 0.333 -25.740 1.00 96.44 102 LYS A CA 1
ATOM 738 C C . LYS A 1 102 ? 9.547 -0.947 -26.251 1.00 96.44 102 LYS A C 1
ATOM 740 O O . LYS A 1 102 ? 10.026 -1.550 -27.212 1.00 96.44 102 LYS A O 1
ATOM 745 N N . SER A 1 103 ? 8.535 -1.374 -25.504 1.00 91.56 103 SER A N 1
ATOM 746 C CA . SER A 1 103 ? 7.825 -2.625 -25.715 1.00 91.56 103 SER A CA 1
ATOM 747 C C . SER A 1 103 ? 6.369 -2.499 -25.328 1.00 91.56 103 SER A C 1
ATOM 749 O O . SER A 1 103 ? 6.082 -2.138 -24.192 1.00 91.56 103 SER A O 1
ATOM 751 N N . ALA A 1 104 ? 5.463 -2.807 -26.253 1.00 89.19 104 ALA A N 1
ATOM 752 C CA . ALA A 1 104 ? 4.039 -2.958 -25.960 1.00 89.19 104 ALA A CA 1
ATOM 753 C C . ALA A 1 104 ? 3.712 -4.297 -25.266 1.00 89.19 104 ALA A C 1
ATOM 755 O O . ALA A 1 104 ? 2.652 -4.429 -24.656 1.00 89.19 104 ALA A O 1
ATOM 756 N N . THR A 1 105 ? 4.602 -5.291 -25.359 1.00 92.88 105 THR A N 1
ATOM 757 C CA . THR A 1 105 ? 4.476 -6.593 -24.680 1.00 92.88 105 THR A CA 1
ATOM 758 C C . THR A 1 105 ? 5.084 -6.558 -23.278 1.00 92.88 105 THR A C 1
ATOM 760 O O . THR A 1 105 ? 5.653 -5.544 -22.859 1.00 92.88 105 THR A O 1
ATOM 763 N N . THR A 1 106 ? 4.973 -7.668 -22.544 1.00 95.88 106 THR A N 1
ATOM 764 C CA . THR A 1 106 ? 5.485 -7.761 -21.177 1.00 95.88 106 THR A CA 1
ATOM 765 C C . THR A 1 106 ? 7.000 -7.922 -21.179 1.00 95.88 106 THR A C 1
ATOM 767 O O . THR A 1 106 ? 7.560 -8.765 -21.884 1.00 95.88 106 THR A O 1
ATOM 770 N N . VAL A 1 107 ? 7.676 -7.147 -20.334 1.00 98.38 107 VAL A N 1
ATOM 771 C CA . VAL A 1 107 ? 9.097 -7.340 -20.046 1.00 98.38 107 VAL A CA 1
ATOM 772 C C . VAL A 1 107 ? 9.270 -7.744 -18.591 1.00 98.38 107 VAL A C 1
ATOM 774 O O . VAL A 1 107 ? 8.792 -7.056 -17.692 1.00 98.38 107 VAL A O 1
ATOM 777 N N . THR A 1 108 ? 9.997 -8.831 -18.349 1.00 98.62 108 THR A N 1
ATOM 778 C CA . THR A 1 108 ? 10.396 -9.256 -17.005 1.00 98.62 108 THR A CA 1
ATOM 779 C C . THR A 1 108 ? 11.822 -8.802 -16.717 1.00 98.62 108 THR A C 1
ATOM 781 O O . THR A 1 108 ? 12.748 -9.197 -17.423 1.00 98.62 108 THR A O 1
ATOM 784 N N . LEU A 1 109 ? 12.028 -8.018 -15.661 1.00 98.56 109 LEU A N 1
ATOM 785 C CA . LEU A 1 109 ? 13.339 -7.814 -15.049 1.00 98.56 109 LEU A CA 1
ATOM 786 C C . LEU A 1 109 ? 13.535 -8.889 -13.981 1.00 98.56 109 LEU A C 1
ATOM 788 O O . LEU A 1 109 ? 12.931 -8.823 -12.914 1.00 98.56 109 LEU A O 1
ATOM 792 N N . TYR A 1 110 ? 14.365 -9.882 -14.291 1.00 98.50 110 TYR A N 1
ATOM 793 C CA . TYR A 1 110 ? 14.658 -10.999 -13.401 1.00 98.50 110 TYR A CA 1
ATOM 794 C C . TYR A 1 110 ? 16.033 -10.805 -12.750 1.00 98.50 110 TYR A C 1
ATOM 796 O O . TYR A 1 110 ? 17.060 -10.938 -13.420 1.00 98.50 110 TYR A O 1
ATOM 804 N N . SER A 1 111 ? 16.083 -10.491 -11.454 1.00 97.88 111 SER A N 1
ATOM 805 C CA . SER A 1 111 ? 17.338 -10.460 -10.692 1.00 97.88 111 SER A CA 1
ATOM 806 C C . SER A 1 111 ? 17.819 -11.893 -10.458 1.00 97.88 111 SER A C 1
ATOM 808 O O . SER A 1 111 ? 17.258 -12.631 -9.654 1.00 97.88 111 SER A O 1
ATOM 810 N N . ALA A 1 112 ? 18.830 -12.330 -11.208 1.00 96.12 112 ALA A N 1
ATOM 811 C CA . ALA A 1 112 ? 19.280 -13.721 -11.187 1.00 96.12 112 ALA A CA 1
ATOM 812 C C . ALA A 1 112 ? 20.437 -13.953 -10.215 1.00 96.12 112 ALA A C 1
ATOM 814 O O . ALA A 1 112 ? 20.486 -14.980 -9.540 1.00 96.12 112 ALA A O 1
ATOM 815 N N . GLU A 1 113 ? 21.401 -13.031 -10.176 1.00 95.31 113 GLU A N 1
ATOM 816 C CA . GLU A 1 113 ? 22.623 -13.195 -9.391 1.00 95.31 113 GLU A CA 1
ATOM 817 C C . GLU A 1 113 ? 23.181 -11.853 -8.920 1.00 95.31 113 GLU A C 1
ATOM 819 O O . GLU A 1 113 ? 23.203 -10.877 -9.676 1.00 95.31 113 GLU A O 1
ATOM 824 N N . GLY A 1 114 ? 23.716 -11.860 -7.697 1.00 95.56 114 GLY A N 1
ATOM 825 C CA . GLY A 1 114 ? 24.485 -10.759 -7.132 1.00 95.56 114 GLY A CA 1
ATOM 826 C C . GLY A 1 114 ? 23.654 -9.515 -6.854 1.00 95.56 114 GLY A C 1
ATOM 827 O O . GLY A 1 114 ? 22.427 -9.577 -6.769 1.00 95.56 114 GLY A O 1
ATOM 828 N N . ASP A 1 115 ? 24.356 -8.396 -6.716 1.00 97.50 115 ASP A N 1
ATOM 829 C CA . ASP A 1 115 ? 23.739 -7.092 -6.511 1.00 97.50 115 ASP A CA 1
ATOM 830 C C . ASP A 1 115 ? 23.582 -6.390 -7.859 1.00 97.50 115 ASP A C 1
ATOM 832 O O . ASP A 1 115 ? 24.566 -6.141 -8.566 1.00 97.50 115 ASP A O 1
ATOM 836 N N . ASN A 1 116 ? 22.339 -6.086 -8.221 1.00 98.75 116 ASN A N 1
ATOM 837 C CA . ASN A 1 116 ? 21.992 -5.399 -9.455 1.00 98.75 116 ASN A CA 1
ATOM 838 C C . ASN A 1 116 ? 21.551 -3.971 -9.132 1.00 98.75 116 ASN A C 1
ATOM 840 O O . ASN A 1 116 ? 20.644 -3.763 -8.334 1.00 98.75 116 ASN A O 1
ATOM 844 N N . ILE A 1 117 ? 22.192 -2.981 -9.750 1.00 98.75 117 ILE A N 1
ATOM 845 C CA . ILE A 1 117 ? 21.940 -1.558 -9.497 1.00 98.75 117 ILE A CA 1
ATOM 846 C C . ILE A 1 117 ? 21.490 -0.887 -10.790 1.00 98.75 117 ILE A C 1
ATOM 848 O O . ILE A 1 117 ? 22.179 -0.964 -11.810 1.00 98.75 117 ILE A O 1
ATOM 852 N N . ILE A 1 118 ? 20.367 -0.184 -10.722 1.00 98.75 118 ILE A N 1
ATOM 853 C CA . ILE A 1 118 ? 19.820 0.651 -11.786 1.00 98.75 118 ILE A CA 1
ATOM 854 C C . ILE A 1 118 ? 19.643 2.055 -11.212 1.00 98.75 118 ILE A C 1
ATOM 856 O O . ILE A 1 118 ? 18.867 2.243 -10.286 1.00 98.75 118 ILE A O 1
ATOM 860 N N . ALA A 1 119 ? 20.360 3.038 -11.742 1.00 98.38 119 ALA A N 1
ATOM 861 C CA . ALA A 1 119 ? 20.368 4.395 -11.209 1.00 98.38 119 ALA A CA 1
ATOM 862 C C . ALA A 1 119 ? 20.198 5.420 -12.329 1.00 98.38 119 ALA A C 1
ATOM 864 O O . ALA A 1 119 ? 20.948 5.380 -13.312 1.00 98.38 119 ALA A O 1
ATOM 865 N N . ASP A 1 120 ? 19.234 6.331 -12.192 1.00 96.94 120 ASP A N 1
ATOM 866 C CA . ASP A 1 120 ? 19.137 7.489 -13.084 1.00 96.94 120 ASP A CA 1
ATOM 867 C C . ASP A 1 120 ? 20.012 8.654 -12.595 1.00 96.94 120 ASP A C 1
ATOM 869 O O . ASP A 1 120 ? 21.037 8.451 -11.940 1.00 96.94 120 ASP A O 1
ATOM 873 N N . SER A 1 121 ? 19.668 9.882 -12.976 1.00 95.25 121 SER A N 1
ATOM 874 C CA . SER A 1 121 ? 20.362 11.085 -12.537 1.00 95.25 121 SER A CA 1
ATOM 875 C C . SER A 1 121 ? 19.376 12.244 -12.393 1.00 95.25 121 SER A C 1
ATOM 877 O O . SER A 1 121 ? 18.305 12.247 -13.000 1.00 95.25 121 SER A O 1
ATOM 879 N N . ALA A 1 122 ? 19.787 13.301 -11.693 1.00 93.19 122 ALA A N 1
ATOM 880 C CA . ALA A 1 122 ? 19.025 14.551 -11.617 1.00 93.19 122 ALA A CA 1
ATOM 881 C C . ALA A 1 122 ? 18.817 15.246 -12.983 1.00 93.19 122 ALA A C 1
ATOM 883 O O . ALA A 1 122 ? 17.910 16.076 -13.137 1.00 93.19 122 ALA A O 1
ATOM 884 N N . ASP A 1 123 ? 19.632 14.892 -13.981 1.00 94.00 123 ASP A N 1
ATOM 885 C CA . ASP A 1 123 ? 19.563 15.396 -15.355 1.00 94.00 123 ASP A CA 1
ATOM 886 C C . ASP A 1 123 ? 18.714 14.492 -16.270 1.00 94.00 123 ASP A C 1
ATOM 888 O O . ASP A 1 123 ? 18.649 14.737 -17.474 1.00 94.00 123 ASP A O 1
ATOM 892 N N . ASN A 1 124 ? 18.050 13.458 -15.733 1.00 94.00 124 ASN A N 1
ATOM 893 C CA . ASN A 1 124 ? 17.139 12.603 -16.491 1.00 94.00 124 ASN A CA 1
ATOM 894 C C . ASN A 1 124 ? 16.037 13.446 -17.164 1.00 94.00 124 ASN A C 1
ATOM 896 O O . ASN A 1 124 ? 15.207 14.086 -16.514 1.00 94.00 124 ASN A O 1
ATOM 900 N N . GLU A 1 125 ? 16.041 13.454 -18.497 1.00 91.38 125 GLU A N 1
ATOM 901 C CA . GLU A 1 125 ? 15.095 14.201 -19.328 1.00 91.38 125 GLU A CA 1
ATOM 902 C C . GLU A 1 125 ? 13.717 13.522 -19.408 1.00 91.38 125 GLU A C 1
ATOM 904 O O . GLU A 1 125 ? 12.752 14.115 -19.899 1.00 91.38 125 GLU A O 1
ATOM 909 N N . LYS A 1 126 ? 13.599 12.282 -18.918 1.00 88.38 126 LYS A N 1
ATOM 910 C CA . LYS A 1 126 ? 12.331 11.562 -18.770 1.00 88.38 126 LYS A CA 1
ATOM 911 C C . LYS A 1 126 ? 11.974 11.411 -17.292 1.00 88.38 126 LYS A C 1
ATOM 913 O O . LYS A 1 126 ? 12.770 11.650 -16.396 1.00 88.38 126 LYS A O 1
ATOM 918 N N . LYS A 1 127 ? 10.724 11.032 -17.024 1.00 87.81 127 LYS A N 1
ATOM 919 C CA . LYS A 1 127 ? 10.163 11.045 -15.667 1.00 87.81 127 LYS A CA 1
ATOM 920 C C . LYS A 1 127 ? 10.388 9.750 -14.868 1.00 87.81 127 LYS A C 1
ATOM 922 O O . LYS A 1 127 ? 9.732 9.605 -13.850 1.00 87.81 127 LYS A O 1
ATOM 927 N N . GLY A 1 128 ? 11.248 8.820 -15.294 1.00 95.50 128 GLY A N 1
ATOM 928 C CA . GLY A 1 128 ? 11.437 7.533 -14.606 1.00 95.50 128 GLY A CA 1
ATOM 929 C C . GLY A 1 128 ? 12.865 6.994 -14.690 1.00 95.50 128 GLY A C 1
ATOM 930 O O . GLY A 1 128 ? 13.506 7.192 -15.723 1.00 95.50 128 GLY A O 1
ATOM 931 N N . ALA A 1 129 ? 13.349 6.294 -13.659 1.00 98.12 129 ALA A N 1
ATOM 932 C CA . ALA A 1 129 ? 14.619 5.564 -13.718 1.00 98.12 129 ALA A CA 1
ATOM 933 C C . ALA A 1 129 ? 14.512 4.308 -14.596 1.00 98.12 129 ALA A C 1
ATOM 935 O O . ALA A 1 129 ? 15.412 4.004 -15.385 1.00 98.12 129 ALA A O 1
ATOM 936 N N . ILE A 1 130 ? 13.361 3.641 -14.531 1.00 98.75 130 ILE A N 1
ATOM 937 C CA . ILE A 1 130 ? 12.918 2.610 -15.466 1.00 98.75 130 ILE A CA 1
ATOM 938 C C . ILE A 1 130 ? 11.620 3.086 -16.112 1.00 98.75 130 ILE A C 1
ATOM 940 O O . ILE A 1 130 ? 10.681 3.493 -15.426 1.00 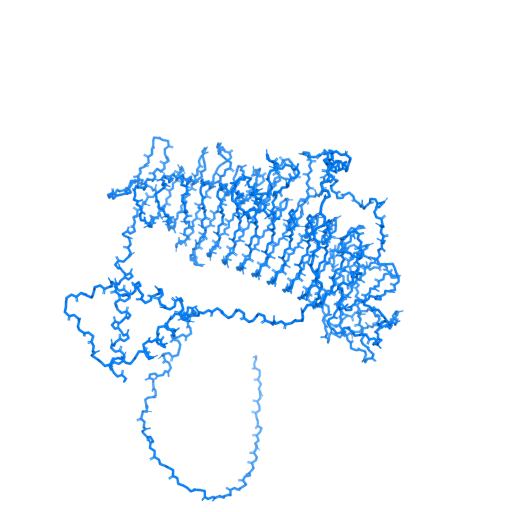98.75 130 ILE A O 1
ATOM 944 N N . THR A 1 131 ? 11.561 3.033 -17.439 1.00 98.44 131 THR A N 1
ATOM 945 C CA . THR A 1 131 ? 10.353 3.372 -18.203 1.00 98.44 131 THR A CA 1
ATOM 946 C C . THR A 1 131 ? 9.923 2.218 -19.088 1.00 98.44 131 THR A C 1
ATOM 948 O O . THR A 1 131 ? 10.789 1.608 -19.714 1.00 98.44 131 THR A O 1
ATOM 951 N N . SER A 1 132 ? 8.618 1.973 -19.202 1.00 97.44 132 SER A N 1
ATOM 952 C CA . SER A 1 132 ? 8.055 0.966 -20.108 1.00 97.44 132 SER A CA 1
ATOM 953 C C . SER A 1 132 ? 6.753 1.447 -20.731 1.00 97.44 132 SER A C 1
ATOM 955 O O . SER A 1 132 ? 5.919 2.014 -20.029 1.00 97.44 132 SER A O 1
ATOM 957 N N . SER A 1 133 ? 6.579 1.195 -22.030 1.00 95.19 133 SER A N 1
ATOM 958 C CA . SER A 1 133 ? 5.311 1.445 -22.736 1.00 95.19 133 SER A CA 1
ATOM 959 C C . SER A 1 133 ? 4.277 0.328 -22.543 1.00 95.19 133 SER A C 1
ATOM 961 O O . SER A 1 133 ? 3.105 0.526 -22.842 1.00 95.19 133 SER A O 1
ATOM 963 N N . GLY A 1 134 ? 4.708 -0.839 -22.065 1.00 94.81 134 GLY A N 1
ATOM 964 C CA . GLY A 1 134 ? 3.879 -2.006 -21.776 1.00 94.81 134 GLY A CA 1
ATOM 965 C C . GLY A 1 134 ? 4.110 -2.502 -20.352 1.00 94.81 134 GLY A C 1
ATOM 966 O O . GLY A 1 134 ? 4.703 -1.802 -19.524 1.00 94.81 134 GLY A O 1
ATOM 967 N N . ASN A 1 135 ? 3.662 -3.720 -20.063 1.00 97.19 135 ASN A N 1
ATOM 968 C CA . ASN A 1 135 ? 3.728 -4.281 -18.715 1.00 97.19 135 ASN A CA 1
ATOM 969 C C . ASN A 1 135 ? 5.167 -4.574 -18.276 1.00 97.19 135 ASN A C 1
ATOM 971 O O . ASN A 1 135 ? 5.992 -5.055 -19.057 1.00 97.19 135 ASN A O 1
ATOM 975 N N . LEU A 1 136 ? 5.440 -4.333 -16.996 1.00 98.75 136 LEU A N 1
ATOM 976 C CA . LEU A 1 136 ? 6.703 -4.663 -16.350 1.00 98.75 136 LEU A CA 1
ATOM 977 C C . LEU A 1 136 ? 6.465 -5.710 -15.262 1.00 98.75 136 LEU A C 1
ATOM 979 O O . LEU A 1 136 ? 5.668 -5.497 -14.353 1.00 98.75 136 LEU A O 1
ATOM 983 N N . VAL A 1 137 ? 7.209 -6.809 -15.323 1.00 98.88 137 VAL A N 1
ATOM 984 C CA . VAL A 1 137 ? 7.289 -7.791 -14.238 1.00 98.88 137 VAL A CA 1
ATOM 985 C C . VAL A 1 137 ? 8.643 -7.656 -13.550 1.00 98.88 137 VAL A C 1
ATOM 987 O O . VAL A 1 137 ? 9.676 -7.647 -14.214 1.00 98.88 137 VAL A O 1
ATOM 990 N N . ILE A 1 138 ? 8.644 -7.568 -12.226 1.00 98.88 138 ILE A N 1
ATOM 991 C CA . ILE A 1 138 ? 9.830 -7.678 -11.379 1.00 98.88 138 ILE A CA 1
ATOM 992 C C . ILE A 1 138 ? 9.797 -9.053 -10.724 1.00 98.88 138 ILE A C 1
ATOM 994 O O . ILE A 1 138 ? 8.783 -9.467 -10.162 1.00 98.88 138 ILE A O 1
ATOM 998 N N . ASP A 1 139 ? 10.907 -9.766 -10.830 1.00 98.44 139 ASP A N 1
ATOM 999 C CA . ASP A 1 139 ? 11.066 -11.107 -10.285 1.00 98.44 139 ASP A CA 1
ATOM 1000 C C . ASP A 1 139 ? 12.551 -11.351 -9.976 1.00 98.44 139 ASP A C 1
ATOM 1002 O O . ASP A 1 139 ? 13.429 -10.581 -10.387 1.00 98.44 139 ASP A O 1
ATOM 1006 N N . GLY A 1 140 ? 12.875 -12.419 -9.264 1.00 95.56 140 GLY A N 1
ATOM 1007 C CA . GLY A 1 140 ? 14.261 -12.767 -9.009 1.00 95.56 140 GLY A CA 1
ATOM 1008 C C . GLY A 1 140 ? 14.464 -13.858 -7.977 1.00 95.56 140 GLY A C 1
ATOM 1009 O O . GLY A 1 140 ? 13.548 -14.301 -7.295 1.00 95.56 140 GLY A O 1
ATOM 1010 N N . SER A 1 141 ? 15.722 -14.266 -7.846 1.00 93.00 141 SER A N 1
ATOM 1011 C CA . SER A 1 141 ? 16.166 -15.142 -6.765 1.00 93.00 141 SER A CA 1
ATOM 1012 C C . SER A 1 141 ? 16.217 -14.382 -5.440 1.00 93.00 141 SER A C 1
ATOM 1014 O O . SER A 1 141 ? 16.775 -13.282 -5.390 1.00 93.00 141 SER A O 1
ATOM 1016 N N . ASP A 1 142 ? 15.794 -15.028 -4.351 1.00 88.81 142 ASP A N 1
ATOM 1017 C CA . ASP A 1 142 ? 15.944 -14.537 -2.970 1.00 88.81 142 ASP A CA 1
ATOM 1018 C C . ASP A 1 142 ? 17.409 -14.266 -2.580 1.00 88.81 142 ASP A C 1
ATOM 1020 O O . ASP A 1 142 ? 17.696 -13.527 -1.639 1.00 88.81 142 ASP A O 1
ATOM 1024 N N . SER A 1 143 ? 18.365 -14.868 -3.297 1.00 91.12 143 SER A N 1
ATOM 1025 C CA . SER A 1 143 ? 19.804 -14.699 -3.064 1.00 91.12 143 SER A CA 1
ATOM 1026 C C . SER A 1 143 ? 20.431 -13.520 -3.819 1.00 91.12 143 SER A C 1
ATOM 1028 O O . SER A 1 143 ? 21.657 -13.398 -3.836 1.00 91.12 143 SER A O 1
ATOM 1030 N N . SER A 1 144 ? 19.633 -12.727 -4.527 1.00 95.81 144 SER A N 1
ATOM 1031 C CA . SER A 1 144 ? 20.080 -11.599 -5.349 1.00 95.81 144 SER A CA 1
ATOM 1032 C C . SER A 1 144 ? 19.287 -10.349 -4.999 1.00 95.81 144 SER A C 1
ATOM 1034 O O . SER A 1 144 ? 18.185 -10.454 -4.465 1.00 95.81 144 SER A O 1
ATOM 1036 N N . THR A 1 145 ? 19.832 -9.177 -5.312 1.00 98.25 145 THR A N 1
ATOM 1037 C CA . THR A 1 145 ? 19.149 -7.907 -5.060 1.00 98.25 145 THR A CA 1
ATOM 1038 C C . THR A 1 145 ? 18.990 -7.097 -6.338 1.00 98.25 145 THR A C 1
ATOM 1040 O O . THR A 1 145 ? 19.867 -7.099 -7.207 1.00 98.25 145 THR A O 1
ATOM 1043 N N . LEU A 1 146 ? 17.870 -6.383 -6.439 1.00 98.81 146 LEU A N 1
ATOM 1044 C CA . LEU A 1 146 ? 17.664 -5.307 -7.399 1.00 98.81 146 LEU A CA 1
ATOM 1045 C C . LEU A 1 146 ? 17.465 -3.990 -6.646 1.00 98.81 146 LEU A C 1
ATOM 1047 O O . LEU A 1 146 ? 16.450 -3.795 -5.986 1.00 98.81 146 LEU A O 1
ATOM 1051 N N . THR A 1 147 ? 18.407 -3.065 -6.792 1.00 98.88 147 THR A N 1
ATOM 1052 C CA . THR A 1 147 ? 18.312 -1.711 -6.243 1.00 98.88 147 THR A CA 1
ATOM 1053 C C . THR A 1 147 ? 18.072 -0.709 -7.365 1.00 98.88 147 THR A C 1
ATOM 1055 O O . THR A 1 147 ? 18.871 -0.615 -8.300 1.00 98.88 147 THR A O 1
ATOM 1058 N N . VAL A 1 148 ? 16.993 0.063 -7.253 1.00 98.88 148 VAL A N 1
ATOM 1059 C CA . VAL A 1 148 ? 16.671 1.178 -8.148 1.00 98.88 148 VAL A CA 1
ATOM 1060 C C . VAL A 1 148 ? 16.896 2.496 -7.406 1.00 98.88 148 VAL A C 1
ATOM 1062 O O . VAL A 1 148 ? 16.169 2.806 -6.466 1.00 98.88 148 VAL A O 1
ATOM 1065 N N . GLU A 1 149 ? 17.903 3.266 -7.814 1.00 98.25 149 GLU A N 1
ATOM 1066 C CA . GLU A 1 149 ? 18.229 4.586 -7.254 1.00 98.25 149 GLU A CA 1
ATOM 1067 C C . GLU A 1 149 ? 17.608 5.688 -8.128 1.00 98.25 149 GLU A C 1
ATOM 1069 O O . GLU A 1 149 ? 17.805 5.711 -9.348 1.00 98.25 149 GLU A O 1
ATOM 1074 N N . VAL A 1 150 ? 16.842 6.585 -7.506 1.00 97.50 150 VAL A N 1
ATOM 1075 C CA . VAL A 1 150 ? 15.995 7.576 -8.179 1.00 97.50 150 VAL A CA 1
ATOM 1076 C C . VAL A 1 150 ? 16.395 8.985 -7.754 1.00 97.50 150 VAL A C 1
ATOM 1078 O O . VAL A 1 150 ? 16.314 9.335 -6.579 1.00 97.50 150 VAL A O 1
ATOM 1081 N N . TYR A 1 151 ? 16.769 9.806 -8.732 1.00 94.50 151 TYR A N 1
ATOM 1082 C CA . TYR A 1 151 ? 17.310 11.153 -8.537 1.00 94.50 151 TYR A CA 1
ATOM 1083 C C . TYR A 1 151 ? 16.532 12.242 -9.284 1.00 94.50 151 TYR A C 1
ATOM 1085 O O . TYR A 1 151 ? 16.938 13.404 -9.279 1.00 94.50 151 TYR A O 1
ATOM 1093 N N . LYS A 1 152 ? 15.445 11.889 -9.989 1.00 91.88 152 LYS A N 1
ATOM 1094 C CA . LYS A 1 152 ? 14.647 12.862 -10.753 1.00 91.88 152 LYS A CA 1
ATOM 1095 C C . LYS A 1 152 ? 13.165 12.882 -10.423 1.00 91.88 152 LYS A C 1
ATOM 1097 O O . LYS A 1 152 ? 12.646 13.900 -9.978 1.00 91.88 152 LYS A O 1
ATOM 1102 N N . LYS A 1 153 ? 12.453 11.804 -10.746 1.00 93.69 153 LYS A N 1
ATOM 1103 C CA . LYS A 1 153 ? 11.001 11.702 -10.553 1.00 93.69 153 LYS A CA 1
ATOM 1104 C C . LYS A 1 153 ? 10.619 10.312 -10.086 1.00 93.69 153 LYS A C 1
ATOM 1106 O O . LYS A 1 153 ? 10.687 10.045 -8.898 1.00 93.69 153 LYS A O 1
ATOM 1111 N N . HIS A 1 154 ? 10.192 9.449 -11.002 1.00 97.56 154 HIS A N 1
ATOM 1112 C CA . HIS A 1 154 ? 9.686 8.135 -10.650 1.00 97.56 154 HIS A CA 1
ATOM 1113 C C . HIS A 1 154 ? 10.806 7.100 -10.626 1.00 97.56 154 HIS A C 1
ATOM 1115 O O . HIS A 1 154 ? 11.735 7.175 -11.429 1.00 97.56 154 HIS A O 1
ATOM 1121 N N . GLY A 1 155 ? 10.700 6.094 -9.761 1.00 98.31 155 GLY A N 1
ATOM 1122 C CA . GLY A 1 155 ? 11.541 4.904 -9.896 1.00 98.31 155 GLY A CA 1
ATOM 1123 C C . GLY A 1 155 ? 11.126 4.126 -11.132 1.00 98.31 155 GLY A C 1
ATOM 1124 O O . GLY A 1 155 ? 11.884 4.005 -12.095 1.00 98.31 155 GLY A O 1
ATOM 1125 N N . LEU A 1 156 ? 9.868 3.702 -11.148 1.00 98.75 156 LEU A N 1
ATOM 1126 C CA . LEU A 1 156 ? 9.221 3.062 -12.284 1.00 98.75 156 LEU A CA 1
ATOM 1127 C C . LEU A 1 156 ? 8.142 3.999 -12.834 1.00 98.75 156 LEU A C 1
ATOM 1129 O O . LEU A 1 156 ? 7.206 4.340 -12.113 1.00 98.75 156 LEU A O 1
ATOM 1133 N N . LYS A 1 157 ? 8.247 4.402 -14.105 1.00 98.19 157 LYS A N 1
ATOM 1134 C CA . LYS A 1 157 ? 7.144 5.041 -14.843 1.00 98.19 157 LYS A CA 1
ATOM 1135 C C . LYS A 1 157 ? 6.693 4.120 -15.970 1.00 98.19 157 LYS A C 1
ATOM 1137 O O . LYS A 1 157 ? 7.370 4.017 -16.993 1.00 98.19 157 LYS A O 1
ATOM 1142 N N . ILE A 1 158 ? 5.574 3.443 -15.750 1.00 98.19 158 ILE A N 1
ATOM 1143 C CA . ILE A 1 158 ? 5.103 2.326 -16.565 1.00 98.19 158 ILE A CA 1
ATOM 1144 C C . ILE A 1 158 ? 3.722 2.675 -17.113 1.00 98.19 158 ILE A C 1
ATOM 1146 O O . ILE A 1 158 ? 2.789 2.876 -16.341 1.00 98.19 158 ILE A O 1
ATOM 1150 N N . ASP A 1 159 ? 3.605 2.754 -18.437 1.00 96.25 159 ASP A N 1
ATOM 1151 C CA . ASP A 1 159 ? 2.330 3.035 -19.114 1.00 96.25 159 ASP A CA 1
ATOM 1152 C C . ASP A 1 159 ? 1.409 1.789 -19.118 1.00 96.25 159 ASP A C 1
ATOM 1154 O O . ASP A 1 159 ? 0.218 1.871 -19.408 1.00 96.25 159 ASP A O 1
ATOM 1158 N N . GLY A 1 160 ? 1.965 0.618 -18.785 1.00 96.06 160 GLY A N 1
ATOM 1159 C CA . GLY A 1 160 ? 1.237 -0.620 -18.511 1.00 96.06 160 GLY A CA 1
ATOM 1160 C C . GLY A 1 160 ? 0.983 -0.864 -17.017 1.00 96.06 160 GLY A C 1
ATOM 1161 O O . GLY A 1 160 ? 0.937 0.055 -16.194 1.00 96.06 160 GLY A O 1
ATOM 1162 N N . GLY A 1 161 ? 0.835 -2.138 -16.662 1.00 97.62 161 GLY A N 1
ATOM 1163 C CA . GLY A 1 161 ? 0.803 -2.607 -15.279 1.00 97.62 161 GLY A CA 1
ATOM 1164 C C . GLY A 1 161 ? 2.178 -3.033 -14.763 1.00 97.62 161 GLY A C 1
ATOM 1165 O O . GLY A 1 161 ? 3.075 -3.384 -15.535 1.00 97.62 161 GLY A O 1
ATOM 1166 N N . VAL A 1 162 ? 2.332 -3.016 -13.441 1.00 98.94 162 VAL A N 1
ATOM 1167 C CA . VAL A 1 162 ? 3.510 -3.534 -12.736 1.00 98.94 162 VAL A CA 1
ATOM 1168 C C . VAL A 1 162 ? 3.115 -4.772 -11.946 1.00 98.94 162 VAL A C 1
ATOM 1170 O O . VAL A 1 162 ? 2.150 -4.739 -11.186 1.00 98.94 162 VAL A O 1
ATOM 1173 N N . THR A 1 163 ? 3.874 -5.854 -12.095 1.00 98.94 163 THR A N 1
ATOM 1174 C CA . THR A 1 163 ? 3.707 -7.068 -11.291 1.00 98.94 163 THR A CA 1
ATOM 1175 C C . THR A 1 163 ? 5.009 -7.424 -10.588 1.00 98.94 163 THR A C 1
ATOM 1177 O O . THR A 1 163 ? 6.057 -7.450 -11.223 1.00 98.94 163 THR A O 1
ATOM 1180 N N . VAL A 1 164 ? 4.952 -7.730 -9.296 1.00 98.88 164 VAL A N 1
ATOM 1181 C CA . VAL A 1 164 ? 6.079 -8.243 -8.509 1.00 98.88 164 VAL A CA 1
ATOM 1182 C C . VAL A 1 164 ? 5.781 -9.690 -8.142 1.00 98.88 164 VAL A C 1
ATOM 1184 O O . VAL A 1 164 ? 4.804 -9.959 -7.449 1.00 98.88 164 VAL A O 1
ATOM 1187 N N . ASN A 1 165 ? 6.585 -10.623 -8.648 1.00 98.44 165 ASN A N 1
ATOM 1188 C CA . ASN A 1 165 ? 6.379 -12.059 -8.439 1.00 98.44 165 ASN A CA 1
ATOM 1189 C C . ASN A 1 165 ? 7.308 -12.673 -7.389 1.00 98.44 165 ASN A C 1
ATOM 1191 O O . ASN A 1 165 ? 7.018 -13.770 -6.924 1.00 98.44 165 ASN A O 1
ATOM 1195 N N . GLY A 1 166 ? 8.407 -12.005 -7.043 1.00 95.62 166 GLY A N 1
ATOM 1196 C CA . GLY A 1 166 ? 9.429 -12.564 -6.167 1.00 95.62 166 GLY A CA 1
ATOM 1197 C C . GLY A 1 166 ? 10.710 -11.734 -6.136 1.00 95.62 166 GLY A C 1
ATOM 1198 O O . GLY A 1 166 ? 10.793 -10.650 -6.723 1.00 95.62 166 GLY A O 1
ATOM 1199 N N . GLY A 1 167 ? 11.725 -12.268 -5.456 1.00 96.94 167 GLY A N 1
ATOM 1200 C CA . GLY A 1 167 ? 13.041 -11.649 -5.312 1.00 96.94 167 GLY A CA 1
ATOM 1201 C C . GLY A 1 167 ? 13.097 -10.543 -4.256 1.00 96.94 167 GLY A C 1
ATOM 1202 O O . GLY A 1 167 ? 12.127 -10.268 -3.552 1.00 96.94 167 GLY A O 1
ATOM 1203 N N . ASN A 1 168 ? 14.264 -9.908 -4.134 1.00 98.44 168 ASN A N 1
ATOM 1204 C CA . ASN A 1 168 ? 14.510 -8.815 -3.195 1.00 98.44 168 ASN A CA 1
ATOM 1205 C C . ASN A 1 168 ? 14.786 -7.513 -3.958 1.00 98.44 168 ASN A C 1
ATOM 1207 O O . ASN A 1 168 ? 15.848 -7.349 -4.566 1.00 98.44 168 ASN A O 1
ATOM 1211 N N . THR A 1 169 ? 13.819 -6.597 -3.936 1.00 98.81 169 THR A N 1
ATOM 1212 C CA . THR A 1 169 ? 13.874 -5.323 -4.652 1.00 98.81 169 THR A CA 1
ATOM 1213 C C . THR A 1 169 ? 13.795 -4.151 -3.684 1.00 98.81 169 THR A C 1
ATOM 1215 O O . THR A 1 169 ? 12.921 -4.087 -2.825 1.00 98.81 169 THR A O 1
ATOM 1218 N N . THR A 1 170 ? 14.686 -3.178 -3.851 1.00 98.88 170 THR A N 1
ATOM 1219 C CA . THR A 1 170 ? 14.644 -1.901 -3.135 1.00 98.88 170 THR A CA 1
ATOM 1220 C C . THR A 1 170 ? 14.569 -0.746 -4.130 1.00 98.88 170 THR A C 1
ATOM 1222 O O . THR A 1 170 ? 15.397 -0.654 -5.033 1.00 98.88 170 THR A O 1
ATOM 1225 N N . ILE A 1 171 ? 13.608 0.162 -3.962 1.00 98.88 171 ILE A N 1
ATOM 1226 C CA . ILE A 1 171 ? 13.489 1.394 -4.756 1.00 98.88 171 ILE A CA 1
ATOM 1227 C C . ILE A 1 171 ? 13.694 2.587 -3.825 1.00 98.88 171 ILE A C 1
ATOM 1229 O O . ILE A 1 171 ? 12.973 2.738 -2.840 1.00 98.88 171 ILE A O 1
ATOM 1233 N N . ILE A 1 172 ? 14.686 3.423 -4.124 1.00 98.25 172 ILE A N 1
ATOM 1234 C CA . ILE A 1 172 ? 15.128 4.518 -3.257 1.00 98.25 172 ILE A CA 1
ATOM 1235 C C . ILE A 1 172 ? 15.074 5.830 -4.031 1.00 98.25 172 ILE A C 1
ATOM 1237 O O . ILE A 1 172 ? 15.909 6.071 -4.900 1.00 98.25 172 ILE A O 1
ATOM 1241 N N . GLY A 1 173 ? 14.124 6.686 -3.674 1.00 96.38 173 GLY A N 1
ATOM 1242 C CA . GLY A 1 173 ? 14.117 8.100 -4.024 1.00 96.38 173 GLY A CA 1
ATOM 1243 C C . GLY A 1 173 ? 14.685 8.923 -2.884 1.00 96.38 173 GLY A C 1
ATOM 1244 O O . GLY A 1 173 ? 14.292 8.751 -1.727 1.00 96.38 173 GLY A O 1
ATOM 1245 N N . ASP A 1 174 ? 15.633 9.798 -3.204 1.00 88.12 174 ASP A N 1
ATOM 1246 C CA . ASP A 1 174 ? 16.127 10.792 -2.257 1.00 88.12 174 ASP A CA 1
ATOM 1247 C C . ASP A 1 174 ? 15.270 12.071 -2.275 1.00 88.12 174 ASP A C 1
ATOM 1249 O O . ASP A 1 174 ? 14.267 12.165 -2.983 1.00 88.12 174 ASP A O 1
ATOM 1253 N N . GLU A 1 175 ? 15.683 13.074 -1.500 1.00 86.81 175 GLU A N 1
ATOM 1254 C CA . GLU A 1 175 ? 14.990 14.366 -1.373 1.00 86.81 175 GLU A CA 1
ATOM 1255 C C . GLU A 1 175 ? 14.892 15.166 -2.682 1.00 86.81 175 GLU A C 1
ATOM 1257 O O . GLU A 1 175 ? 14.150 16.146 -2.752 1.00 86.81 175 GLU A O 1
ATOM 1262 N N . THR A 1 176 ? 15.637 14.768 -3.718 1.00 84.56 176 THR A N 1
ATOM 1263 C CA . THR A 1 176 ? 15.612 15.397 -5.042 1.00 84.56 176 THR A CA 1
ATOM 1264 C C . THR A 1 176 ? 14.638 14.722 -6.006 1.00 84.56 176 THR A C 1
ATOM 1266 O O . THR A 1 176 ? 14.311 15.307 -7.039 1.00 84.56 176 THR A O 1
ATOM 1269 N N . ALA A 1 177 ? 14.144 13.523 -5.679 1.00 88.00 177 ALA A N 1
ATOM 1270 C CA . ALA A 1 177 ? 13.129 12.844 -6.469 1.00 88.00 177 ALA A CA 1
ATOM 1271 C C . ALA A 1 177 ? 11.752 13.504 -6.263 1.00 88.00 177 ALA A C 1
ATOM 1273 O O . ALA A 1 177 ? 11.179 13.482 -5.178 1.00 88.00 177 ALA A O 1
ATOM 1274 N N . GLU A 1 178 ? 11.197 14.078 -7.333 1.00 85.25 178 GLU A N 1
ATOM 1275 C CA . GLU A 1 178 ? 9.909 14.795 -7.324 1.00 85.25 178 GLU A CA 1
ATOM 1276 C C . GLU A 1 178 ? 8.744 13.905 -7.817 1.00 85.25 178 GLU A C 1
ATOM 1278 O O . GLU A 1 178 ? 7.896 14.340 -8.613 1.00 85.25 178 GLU A O 1
ATOM 1283 N N . GLY A 1 179 ? 8.734 12.611 -7.480 1.00 91.69 179 GLY A N 1
ATOM 1284 C CA . GLY A 1 179 ? 7.744 11.682 -8.023 1.00 91.69 179 GLY A CA 1
ATOM 1285 C C . GLY A 1 179 ? 7.564 10.384 -7.244 1.00 91.69 179 GLY A C 1
ATOM 1286 O O . GLY A 1 179 ? 8.269 10.078 -6.300 1.00 91.69 179 GLY A O 1
ATOM 1287 N N . ASN A 1 180 ? 6.578 9.597 -7.662 1.00 97.00 180 ASN A N 1
ATOM 1288 C CA . ASN A 1 180 ? 6.247 8.313 -7.038 1.00 97.00 180 ASN A CA 1
ATOM 1289 C C . ASN A 1 180 ? 7.301 7.248 -7.344 1.00 97.00 180 ASN A C 1
ATOM 1291 O O . ASN A 1 180 ? 7.716 7.133 -8.498 1.00 97.00 180 ASN A O 1
ATOM 1295 N N . MET A 1 181 ? 7.665 6.417 -6.374 1.00 98.56 181 MET A N 1
ATOM 1296 C CA . MET A 1 181 ? 8.649 5.352 -6.600 1.00 98.56 181 MET A CA 1
ATOM 1297 C C . MET A 1 181 ? 8.143 4.320 -7.607 1.00 98.56 181 MET A C 1
ATOM 1299 O O . MET A 1 181 ? 8.901 3.885 -8.473 1.00 98.56 181 MET A O 1
ATOM 1303 N N . ILE A 1 182 ? 6.844 4.028 -7.580 1.00 98.88 182 ILE A N 1
ATOM 1304 C CA . ILE A 1 182 ? 6.148 3.292 -8.632 1.00 98.88 182 ILE A CA 1
ATOM 1305 C C . ILE A 1 182 ? 4.973 4.137 -9.126 1.00 98.88 182 ILE A C 1
ATOM 1307 O O . ILE A 1 182 ? 4.086 4.502 -8.359 1.00 98.88 182 ILE A O 1
ATOM 1311 N N . SER A 1 183 ? 4.965 4.448 -10.422 1.00 98.56 183 SER A N 1
ATOM 1312 C CA . SER A 1 183 ? 3.820 5.008 -11.134 1.00 98.56 183 SER A CA 1
ATOM 1313 C C . SER A 1 183 ? 3.449 4.080 -12.285 1.00 98.56 183 SER A C 1
ATOM 1315 O O . SER A 1 183 ? 4.157 4.032 -13.293 1.00 98.56 183 SER A O 1
ATOM 1317 N N . ALA A 1 184 ? 2.350 3.352 -12.112 1.00 98.25 184 ALA A N 1
ATOM 1318 C CA . ALA A 1 184 ? 1.775 2.475 -13.125 1.00 98.25 184 ALA A CA 1
ATOM 1319 C C . ALA A 1 184 ? 0.460 3.068 -13.629 1.00 98.25 184 ALA A C 1
ATOM 1321 O O . ALA A 1 184 ? -0.293 3.659 -12.858 1.00 98.25 184 ALA A O 1
ATOM 1322 N N . ASP A 1 185 ? 0.173 2.922 -14.912 1.00 97.06 185 ASP A N 1
ATOM 1323 C CA . ASP A 1 185 ? -1.059 3.459 -15.484 1.00 97.06 185 ASP A CA 1
ATOM 1324 C C . ASP A 1 185 ? -2.221 2.465 -15.338 1.00 97.06 185 ASP A C 1
ATOM 1326 O O . ASP A 1 185 ? -3.338 2.888 -15.046 1.00 97.06 185 ASP A O 1
ATOM 1330 N N . LEU A 1 186 ? -1.954 1.154 -15.443 1.00 96.62 186 LEU A N 1
ATOM 1331 C CA . LEU A 1 186 ? -3.005 0.128 -15.452 1.00 96.62 186 LEU A CA 1
ATOM 1332 C C . LEU A 1 186 ? -3.253 -0.540 -14.101 1.00 96.62 186 LEU A C 1
ATOM 1334 O O . LEU A 1 186 ? -4.393 -0.637 -13.675 1.00 96.62 186 LEU A O 1
ATOM 1338 N N . TYR A 1 187 ? -2.224 -1.064 -13.446 1.00 98.25 187 TYR A N 1
ATOM 1339 C CA . TYR A 1 187 ? -2.370 -1.759 -12.165 1.00 98.25 187 TYR A CA 1
ATOM 1340 C C . TYR A 1 187 ? -1.020 -1.925 -11.477 1.00 98.25 187 TYR A C 1
ATOM 1342 O O . TYR A 1 187 ? 0.036 -1.863 -12.116 1.00 98.25 187 TYR A O 1
ATOM 1350 N N . PHE A 1 188 ? -1.065 -2.211 -10.182 1.00 98.88 188 PHE A N 1
ATOM 1351 C CA . PHE A 1 188 ? 0.051 -2.790 -9.447 1.00 98.88 188 PHE A CA 1
ATOM 1352 C C . PHE A 1 188 ? -0.404 -4.100 -8.809 1.00 98.88 188 PHE A C 1
ATOM 1354 O O . PHE A 1 188 ? -1.417 -4.112 -8.118 1.00 98.88 188 PHE A O 1
ATOM 1361 N N . ILE A 1 189 ? 0.341 -5.185 -9.022 1.00 98.94 189 ILE A N 1
ATOM 1362 C CA . ILE A 1 189 ? 0.079 -6.491 -8.408 1.00 98.94 189 ILE A CA 1
ATOM 1363 C C . ILE A 1 189 ? 1.350 -6.977 -7.714 1.00 98.94 189 ILE A C 1
ATOM 1365 O O . ILE A 1 189 ? 2.394 -7.079 -8.353 1.00 98.94 189 ILE A O 1
ATOM 1369 N N . MET A 1 190 ? 1.269 -7.339 -6.439 1.00 98.88 190 MET A N 1
ATOM 1370 C CA . MET A 1 190 ? 2.348 -8.025 -5.727 1.00 98.88 190 MET A CA 1
ATOM 1371 C C . MET A 1 190 ? 1.900 -9.426 -5.326 1.00 98.88 190 MET A C 1
ATOM 1373 O O . MET A 1 190 ? 0.997 -9.582 -4.511 1.00 98.88 190 MET A O 1
ATOM 1377 N N . ASN A 1 191 ? 2.522 -10.445 -5.914 1.00 98.81 191 ASN A N 1
ATOM 1378 C CA . ASN A 1 191 ? 2.227 -11.848 -5.642 1.00 98.81 191 ASN A CA 1
ATOM 1379 C C . ASN A 1 191 ? 3.109 -12.425 -4.535 1.00 98.81 191 ASN A C 1
ATOM 1381 O O . ASN A 1 191 ? 2.606 -13.172 -3.699 1.00 98.81 191 ASN A O 1
ATOM 1385 N N . ASP A 1 192 ? 4.398 -12.079 -4.529 1.00 98.38 192 ASP A N 1
ATOM 1386 C CA . ASP A 1 192 ? 5.365 -12.505 -3.515 1.00 98.38 192 ASP A CA 1
ATOM 1387 C C . ASP A 1 192 ? 6.632 -11.622 -3.555 1.00 98.38 192 ASP A C 1
ATOM 1389 O O . ASP A 1 192 ? 6.712 -10.667 -4.334 1.00 98.38 192 ASP A O 1
ATOM 1393 N N . GLY A 1 193 ? 7.633 -11.958 -2.738 1.00 97.81 193 GLY A N 1
ATOM 1394 C CA . GLY A 1 193 ? 8.948 -11.318 -2.690 1.00 97.81 193 GLY A CA 1
ATOM 1395 C C . GLY A 1 193 ? 9.081 -10.259 -1.599 1.00 97.81 193 GLY A C 1
ATOM 1396 O O . GLY A 1 193 ? 8.159 -10.003 -0.828 1.00 97.81 193 GLY A O 1
ATOM 1397 N N . TYR A 1 194 ? 10.255 -9.635 -1.538 1.00 98.62 194 TYR A N 1
ATOM 1398 C CA . TYR A 1 194 ? 10.560 -8.514 -0.654 1.00 98.62 194 TYR A CA 1
ATOM 1399 C C . TYR A 1 194 ? 10.650 -7.237 -1.485 1.00 98.62 194 TYR A C 1
ATOM 1401 O O . TYR A 1 194 ? 11.544 -7.102 -2.323 1.00 98.62 194 TYR A O 1
ATOM 1409 N N . LEU A 1 195 ? 9.741 -6.294 -1.243 1.00 98.88 195 LEU A N 1
ATOM 1410 C CA . LEU A 1 195 ? 9.757 -4.977 -1.866 1.00 98.88 195 LEU A CA 1
ATOM 1411 C C . LEU A 1 195 ? 9.883 -3.898 -0.793 1.00 98.88 195 LEU A C 1
ATOM 1413 O O . LEU A 1 195 ? 8.966 -3.677 -0.007 1.00 98.88 195 LEU A O 1
ATOM 1417 N N . THR A 1 196 ? 11.011 -3.196 -0.797 1.00 98.94 196 THR A N 1
ATOM 1418 C CA . THR A 1 196 ? 11.232 -2.022 0.050 1.00 98.94 196 THR A CA 1
ATOM 1419 C C . THR A 1 196 ? 11.200 -0.757 -0.797 1.00 98.94 196 THR A C 1
ATOM 1421 O O . THR A 1 196 ? 11.915 -0.644 -1.794 1.00 98.94 196 THR A O 1
ATOM 1424 N N . ILE A 1 197 ? 10.396 0.220 -0.392 1.00 98.94 197 ILE A N 1
ATOM 1425 C CA . ILE A 1 197 ? 10.263 1.507 -1.066 1.00 98.94 197 ILE A CA 1
ATOM 1426 C C . ILE A 1 197 ? 10.577 2.628 -0.081 1.00 98.94 197 ILE A C 1
ATOM 1428 O O . ILE A 1 197 ? 9.919 2.789 0.944 1.00 98.94 197 ILE A O 1
ATOM 1432 N N . LEU A 1 198 ? 11.562 3.445 -0.436 1.00 98.38 198 LEU A N 1
ATOM 1433 C CA . LEU A 1 198 ? 11.911 4.664 0.279 1.00 98.38 198 LEU A CA 1
ATOM 1434 C C . LEU A 1 198 ? 11.613 5.859 -0.626 1.00 98.38 198 LEU A C 1
ATOM 1436 O O . LEU A 1 198 ? 12.428 6.227 -1.467 1.00 98.38 198 LEU A O 1
ATOM 1440 N N . ALA A 1 199 ? 10.433 6.449 -0.471 1.00 97.44 199 ALA A N 1
ATOM 1441 C CA . ALA A 1 199 ? 9.963 7.600 -1.233 1.00 97.44 199 ALA A CA 1
ATOM 1442 C C . ALA A 1 199 ? 10.249 8.904 -0.463 1.00 97.44 199 ALA A C 1
ATOM 1444 O O . ALA A 1 199 ? 9.329 9.606 -0.036 1.00 97.44 199 ALA A O 1
ATOM 1445 N N . ASN A 1 200 ? 11.533 9.214 -0.253 1.00 93.06 200 ASN A N 1
ATOM 1446 C CA . ASN A 1 200 ? 11.984 10.318 0.606 1.00 93.06 200 ASN A CA 1
ATOM 1447 C C . ASN A 1 200 ? 12.035 11.675 -0.116 1.00 93.06 200 ASN A C 1
ATOM 1449 O O . ASN A 1 200 ? 13.001 12.409 0.073 1.00 93.06 200 ASN A O 1
ATOM 1453 N N . GLY A 1 201 ? 11.037 11.996 -0.946 1.00 86.38 201 GLY A N 1
ATOM 1454 C CA . GLY A 1 201 ? 10.974 13.271 -1.673 1.00 86.38 201 GLY A CA 1
ATOM 1455 C C . GLY A 1 201 ? 10.945 14.508 -0.762 1.00 86.38 201 GLY A C 1
ATOM 1456 O O . GLY A 1 201 ? 11.080 14.428 0.458 1.00 86.38 201 GLY A O 1
ATOM 1457 N N . ASN A 1 202 ? 10.742 15.690 -1.337 1.00 85.06 202 ASN A N 1
ATOM 1458 C CA . ASN A 1 202 ? 10.609 16.909 -0.534 1.00 85.06 202 ASN A CA 1
ATOM 1459 C C . ASN A 1 202 ? 9.267 16.913 0.219 1.00 85.06 202 ASN A C 1
ATOM 1461 O O . ASN A 1 202 ? 8.279 16.405 -0.288 1.00 85.06 202 ASN A O 1
ATOM 1465 N N . THR A 1 203 ? 9.203 17.528 1.400 1.00 81.75 203 THR A N 1
ATOM 1466 C CA . THR A 1 203 ? 7.969 17.706 2.188 1.00 81.75 203 THR A CA 1
ATOM 1467 C C . THR A 1 203 ? 7.115 18.898 1.742 1.00 81.75 203 THR A C 1
ATOM 1469 O O . THR A 1 203 ? 6.169 19.248 2.442 1.00 81.75 203 THR A O 1
ATOM 1472 N N . TYR A 1 204 ? 7.511 19.585 0.665 1.00 81.44 204 TYR A N 1
ATOM 1473 C CA . TYR A 1 204 ? 6.760 20.685 0.061 1.00 81.44 204 TYR A CA 1
ATOM 1474 C C . TYR A 1 204 ? 7.053 20.805 -1.445 1.00 81.44 204 TYR A C 1
ATOM 1476 O O . TYR A 1 204 ? 8.197 21.067 -1.834 1.00 81.44 204 TYR A O 1
ATOM 1484 N N . GLY A 1 205 ? 6.028 20.667 -2.289 1.00 72.69 205 GLY A N 1
ATOM 1485 C CA . GLY A 1 205 ? 6.074 20.881 -3.742 1.00 72.69 205 GLY A CA 1
ATOM 1486 C C . GLY A 1 205 ? 6.879 19.842 -4.536 1.00 72.69 205 GLY A C 1
ATOM 1487 O O . GLY A 1 205 ? 7.279 20.111 -5.671 1.00 72.69 205 GLY A O 1
ATOM 1488 N N . GLY A 1 206 ? 7.153 18.682 -3.940 1.00 77.62 206 GLY A N 1
ATOM 1489 C CA . GLY A 1 206 ? 8.001 17.613 -4.481 1.00 77.62 206 GLY A CA 1
ATOM 1490 C C . GLY A 1 206 ? 7.821 16.291 -3.735 1.00 77.62 206 GLY A C 1
ATOM 1491 O O . GLY A 1 206 ? 8.759 15.502 -3.620 1.00 77.62 206 GLY A O 1
ATOM 1492 N N . GLU A 1 207 ? 6.633 16.080 -3.181 1.00 87.56 207 GLU A N 1
ATOM 1493 C CA . GLU A 1 207 ? 6.302 14.964 -2.318 1.00 87.56 207 GLU A CA 1
ATOM 1494 C C . GLU A 1 207 ? 6.228 13.671 -3.115 1.00 87.56 207 GLU A C 1
ATOM 1496 O O . GLU A 1 207 ? 5.629 13.585 -4.191 1.00 87.56 207 GLU A O 1
ATOM 1501 N N . SER A 1 208 ? 6.858 12.639 -2.569 1.00 93.75 208 SER A N 1
ATOM 1502 C CA . SER A 1 208 ? 6.932 11.339 -3.215 1.00 93.75 208 SER A CA 1
ATOM 1503 C C . SER A 1 208 ? 5.970 10.361 -2.558 1.00 93.75 208 SER A C 1
ATOM 1505 O O . SER A 1 208 ? 5.966 10.192 -1.336 1.00 93.75 208 SER A O 1
ATOM 1507 N N . LYS A 1 209 ? 5.183 9.687 -3.398 1.00 97.75 209 LYS A N 1
ATOM 1508 C CA . LYS A 1 209 ? 4.362 8.536 -3.012 1.00 97.75 209 LYS A CA 1
ATOM 1509 C C . LYS A 1 209 ? 5.153 7.243 -3.171 1.00 97.75 209 LYS A C 1
ATOM 1511 O O . LYS A 1 209 ? 6.073 7.174 -3.993 1.00 97.75 209 LYS A O 1
ATOM 1516 N N . GLY A 1 210 ? 4.770 6.204 -2.439 1.00 98.62 210 GLY A N 1
ATOM 1517 C CA . GLY A 1 210 ? 5.316 4.867 -2.661 1.00 98.62 210 GLY A CA 1
ATOM 1518 C C . GLY A 1 210 ? 4.833 4.305 -3.998 1.00 98.62 210 GLY A C 1
ATOM 1519 O O . GLY A 1 210 ? 5.552 4.333 -5.000 1.00 98.62 210 GLY A O 1
ATOM 1520 N N . ILE A 1 211 ? 3.583 3.849 -4.019 1.00 98.94 211 ILE A N 1
ATOM 1521 C CA . ILE A 1 211 ? 2.915 3.255 -5.178 1.00 98.94 211 ILE A CA 1
ATOM 1522 C C . ILE A 1 211 ? 1.722 4.125 -5.569 1.00 98.94 211 ILE A C 1
ATOM 1524 O O . ILE A 1 211 ? 0.833 4.366 -4.757 1.00 98.94 211 ILE A O 1
ATOM 1528 N N . LYS A 1 212 ? 1.683 4.565 -6.830 1.00 98.62 212 LYS A N 1
ATOM 1529 C CA . LYS A 1 212 ? 0.510 5.194 -7.443 1.00 98.62 212 LYS A CA 1
ATOM 1530 C C . LYS A 1 212 ? 0.106 4.440 -8.701 1.00 98.62 212 LYS A C 1
ATOM 1532 O O . LYS A 1 212 ? 0.873 4.400 -9.668 1.00 98.62 212 LYS A O 1
ATOM 1537 N N . VAL A 1 213 ? -1.119 3.931 -8.711 1.00 98.56 213 VAL A N 1
ATOM 1538 C CA . VAL A 1 213 ? -1.793 3.513 -9.942 1.00 98.56 213 VAL A CA 1
ATOM 1539 C C . VAL A 1 213 ? -2.642 4.679 -10.429 1.00 98.56 213 VAL A C 1
ATOM 1541 O O . VAL A 1 213 ? -3.447 5.214 -9.671 1.00 98.56 213 VAL A O 1
ATOM 1544 N N . ASN A 1 214 ? -2.403 5.137 -11.658 1.00 96.69 214 ASN A N 1
ATOM 1545 C CA . ASN A 1 214 ? -3.068 6.327 -12.189 1.00 96.69 214 ASN A CA 1
ATOM 1546 C C . ASN A 1 214 ? -4.503 6.028 -12.632 1.00 96.69 214 ASN A C 1
ATOM 1548 O O . ASN A 1 214 ? -5.368 6.859 -12.395 1.00 96.69 214 ASN A O 1
ATOM 1552 N N . GLY A 1 215 ? -4.731 4.862 -13.248 1.00 94.94 215 GLY A N 1
ATOM 1553 C CA . GLY A 1 215 ? -5.945 4.569 -14.005 1.00 94.94 215 GLY A CA 1
ATOM 1554 C C . GLY A 1 215 ? -6.006 5.409 -15.279 1.00 94.94 215 GLY A C 1
ATOM 1555 O O . GLY A 1 215 ? -5.760 6.614 -15.275 1.00 94.94 215 GLY A O 1
ATOM 1556 N N . VAL A 1 216 ? -6.297 4.764 -16.403 1.00 91.94 216 VAL A N 1
ATOM 1557 C CA . VAL A 1 216 ? -6.394 5.442 -17.697 1.00 91.94 216 VAL A CA 1
ATOM 1558 C C . VAL A 1 216 ? -7.710 5.060 -18.337 1.00 91.94 216 VAL A C 1
ATOM 1560 O O . VAL A 1 216 ? -7.980 3.885 -18.584 1.00 91.94 216 VAL A O 1
ATOM 1563 N N . GLU A 1 217 ? -8.529 6.061 -18.616 1.00 88.81 217 GLU A N 1
ATOM 1564 C CA . GLU A 1 217 ? -9.782 5.859 -19.329 1.00 88.81 217 GLU A CA 1
ATOM 1565 C C . GLU A 1 217 ? -9.536 5.249 -20.719 1.00 88.81 217 GLU A C 1
ATOM 1567 O O . GLU A 1 217 ? -8.555 5.563 -21.404 1.00 88.81 217 GLU A O 1
ATOM 1572 N N . GLY A 1 218 ? -10.415 4.337 -21.135 1.00 78.50 218 GLY A N 1
ATOM 1573 C CA . GLY A 1 218 ? -10.286 3.613 -22.399 1.00 78.50 218 GLY A CA 1
ATOM 1574 C C . GLY A 1 218 ? -9.385 2.378 -22.336 1.00 78.50 218 GLY A C 1
ATOM 1575 O O . GLY A 1 218 ? -9.258 1.665 -23.337 1.00 78.50 218 GLY A O 1
ATOM 1576 N N . THR A 1 219 ? -8.779 2.071 -21.182 1.00 64.62 219 THR A N 1
ATOM 1577 C CA . THR A 1 219 ? -7.940 0.873 -20.997 1.00 64.62 219 THR A CA 1
ATOM 1578 C C . THR A 1 219 ? -8.743 -0.341 -20.529 1.00 64.62 219 THR A C 1
ATOM 1580 O O . THR A 1 219 ? -8.401 -1.005 -19.564 1.00 64.62 219 THR A O 1
ATOM 1583 N N . GLY A 1 220 ? -9.805 -0.690 -21.260 1.00 62.62 220 GLY A N 1
ATOM 1584 C CA . GLY A 1 220 ? -10.632 -1.858 -20.946 1.00 62.62 220 GLY A CA 1
ATOM 1585 C C . GLY A 1 220 ? -11.365 -1.755 -19.601 1.00 62.62 220 GLY A C 1
ATOM 1586 O O . GLY A 1 220 ? -11.112 -0.894 -18.770 1.00 62.62 220 GLY A O 1
ATOM 1587 N N . THR A 1 221 ? -12.331 -2.640 -19.385 1.00 68.19 221 THR A N 1
ATOM 1588 C CA . THR A 1 221 ? -13.158 -2.600 -18.175 1.00 68.19 221 THR A CA 1
ATOM 1589 C C . THR A 1 221 ? -12.361 -3.092 -16.960 1.00 68.19 221 THR A C 1
ATOM 1591 O O . THR A 1 221 ? -11.922 -4.245 -16.965 1.00 68.19 221 THR A O 1
ATOM 1594 N N . GLY A 1 222 ? -12.231 -2.278 -15.908 1.00 73.19 222 GLY A N 1
ATOM 1595 C CA . GLY A 1 222 ? -11.799 -2.741 -14.581 1.00 73.19 222 GLY A CA 1
ATOM 1596 C C . GLY A 1 222 ? -10.303 -2.705 -14.258 1.00 73.19 222 GLY A C 1
ATOM 1597 O O . GLY A 1 222 ? -9.873 -3.431 -13.364 1.00 73.19 222 GLY A O 1
ATOM 1598 N N . LEU A 1 223 ? -9.509 -1.884 -14.951 1.00 92.44 223 LEU A N 1
ATOM 1599 C CA . LEU A 1 223 ? -8.129 -1.567 -14.542 1.00 92.44 223 LEU A CA 1
ATOM 1600 C C . LEU A 1 223 ? -8.106 -0.360 -13.583 1.00 92.44 223 LEU A C 1
ATOM 1602 O O . LEU A 1 223 ? -9.150 0.160 -13.229 1.00 92.44 223 LEU A O 1
ATOM 1606 N N . GLY A 1 224 ? -6.937 0.082 -13.125 1.00 96.12 224 GLY A N 1
ATOM 1607 C CA . GLY A 1 224 ? -6.755 1.210 -12.198 1.00 96.12 224 GLY A CA 1
ATOM 1608 C C . GLY A 1 224 ? -6.536 0.823 -10.735 1.00 96.12 224 GLY A C 1
ATOM 1609 O O . GLY A 1 224 ? -6.531 1.700 -9.876 1.00 96.12 224 GLY A O 1
ATOM 1610 N N . TYR A 1 225 ? -6.335 -0.463 -10.448 1.00 98.12 225 TYR A N 1
ATOM 1611 C CA . TYR A 1 225 ? -6.318 -1.002 -9.090 1.00 98.12 225 TYR A CA 1
ATOM 1612 C C . TYR A 1 225 ? -4.916 -1.361 -8.581 1.00 98.12 225 TYR A C 1
ATOM 1614 O O . TYR A 1 225 ? -3.966 -1.567 -9.344 1.00 98.12 225 TYR A O 1
ATOM 1622 N N . VAL A 1 226 ? -4.817 -1.496 -7.260 1.00 98.94 226 VAL A N 1
ATOM 1623 C CA . VAL A 1 226 ? -3.675 -2.092 -6.557 1.00 98.94 226 VAL A CA 1
ATOM 1624 C C . VAL A 1 226 ? -4.114 -3.419 -5.943 1.00 98.94 226 VAL A C 1
ATOM 1626 O O . VAL A 1 226 ? -5.173 -3.492 -5.328 1.00 98.94 226 VAL A O 1
ATOM 1629 N N . GLU A 1 227 ? -3.304 -4.464 -6.068 1.00 98.94 227 GLU A N 1
ATOM 1630 C CA . GLU A 1 227 ? -3.565 -5.781 -5.483 1.00 98.94 227 GLU A CA 1
ATOM 1631 C C . GLU A 1 227 ? -2.301 -6.355 -4.828 1.00 98.94 227 GLU A C 1
ATOM 1633 O O . GLU A 1 227 ? -1.234 -6.412 -5.436 1.00 98.94 227 GLU A O 1
ATOM 1638 N N . ILE A 1 228 ? -2.417 -6.794 -3.577 1.00 98.94 228 ILE A N 1
ATOM 1639 C CA . ILE A 1 228 ? -1.345 -7.422 -2.803 1.00 98.94 228 ILE A CA 1
ATOM 1640 C C . ILE A 1 228 ? -1.821 -8.802 -2.358 1.00 98.94 228 ILE A C 1
ATOM 1642 O O . ILE A 1 228 ? -2.659 -8.938 -1.469 1.00 98.94 228 ILE A O 1
ATOM 1646 N N . ASN A 1 229 ? -1.280 -9.834 -2.994 1.00 98.88 229 ASN A N 1
ATOM 1647 C CA . ASN A 1 229 ? -1.596 -11.239 -2.755 1.00 98.88 229 ASN A CA 1
ATOM 1648 C C . ASN A 1 229 ? -0.662 -11.898 -1.735 1.00 98.88 229 ASN A C 1
ATOM 1650 O O . ASN A 1 229 ? -1.088 -12.805 -1.018 1.00 98.88 229 ASN A O 1
ATOM 1654 N N . GLY A 1 230 ? 0.587 -11.439 -1.638 1.00 98.44 230 GLY A N 1
ATOM 1655 C CA . GLY A 1 230 ? 1.611 -12.053 -0.797 1.00 98.44 230 GLY A CA 1
ATOM 1656 C C . GLY A 1 230 ? 2.903 -11.242 -0.727 1.00 98.44 230 GLY A C 1
ATOM 1657 O O . GLY A 1 230 ? 2.963 -10.106 -1.196 1.00 98.44 230 GLY A O 1
ATOM 1658 N N . GLY A 1 231 ? 3.937 -11.839 -0.132 1.00 98.62 231 GLY A N 1
ATOM 1659 C CA . GLY A 1 231 ? 5.246 -11.218 0.071 1.00 98.62 231 GLY A CA 1
ATOM 1660 C C . GLY A 1 231 ? 5.308 -10.233 1.244 1.00 98.62 231 GLY A C 1
ATOM 1661 O O . GLY A 1 231 ? 4.386 -10.133 2.055 1.00 98.62 231 GLY A O 1
ATOM 1662 N N . TYR A 1 232 ? 6.433 -9.529 1.335 1.00 98.88 232 TYR A N 1
ATOM 1663 C CA . TYR A 1 232 ? 6.724 -8.497 2.325 1.00 98.88 232 TYR A CA 1
ATOM 1664 C C . TYR A 1 232 ? 6.903 -7.150 1.619 1.00 98.88 232 TYR A C 1
ATOM 1666 O O . TYR A 1 232 ? 7.853 -6.962 0.853 1.00 98.88 232 TYR A O 1
ATOM 1674 N N . LEU A 1 233 ? 5.995 -6.214 1.885 1.00 98.94 233 LEU A N 1
ATOM 1675 C CA . LEU A 1 233 ? 6.015 -4.855 1.359 1.00 98.94 233 LEU A CA 1
ATOM 1676 C C . LEU A 1 233 ? 6.300 -3.875 2.494 1.00 98.94 233 LEU A C 1
ATOM 1678 O O . LEU A 1 233 ? 5.530 -3.799 3.445 1.00 98.94 233 LEU A O 1
ATOM 1682 N N . ASP A 1 234 ? 7.367 -3.094 2.369 1.00 98.94 234 ASP A N 1
ATOM 1683 C CA . ASP A 1 234 ? 7.724 -2.046 3.328 1.00 98.94 234 ASP A CA 1
ATOM 1684 C C . ASP A 1 234 ? 7.897 -0.714 2.604 1.00 98.94 234 ASP A C 1
ATOM 1686 O O . ASP A 1 234 ? 8.747 -0.578 1.721 1.00 98.94 234 ASP A O 1
ATOM 1690 N N . ILE A 1 235 ? 7.067 0.267 2.950 1.00 98.94 235 ILE A N 1
ATOM 1691 C CA . ILE A 1 235 ? 7.049 1.585 2.323 1.00 98.94 235 ILE A CA 1
ATOM 1692 C C . ILE A 1 235 ? 7.218 2.656 3.391 1.00 98.94 235 ILE A C 1
ATOM 1694 O O . ILE A 1 235 ? 6.399 2.793 4.295 1.00 98.94 235 ILE A O 1
ATOM 1698 N N . THR A 1 236 ? 8.235 3.494 3.219 1.00 98.69 236 THR A N 1
ATOM 1699 C CA . THR A 1 236 ? 8.296 4.810 3.859 1.00 98.69 236 THR A CA 1
ATOM 1700 C C . THR A 1 236 ? 8.149 5.887 2.793 1.00 98.69 236 THR A C 1
ATOM 1702 O O . THR A 1 236 ? 8.908 5.896 1.822 1.00 98.69 236 THR A O 1
ATOM 1705 N N . SER A 1 237 ? 7.197 6.802 2.961 1.00 98.00 237 SER A N 1
ATOM 1706 C CA . SER A 1 237 ? 6.911 7.857 1.986 1.00 98.00 237 SER A CA 1
ATOM 1707 C C . SER A 1 237 ? 6.608 9.204 2.631 1.00 98.00 237 SER A C 1
ATOM 1709 O O . SER A 1 237 ? 6.154 9.294 3.769 1.00 98.00 237 SER A O 1
ATOM 1711 N N . VAL A 1 238 ? 6.868 10.283 1.895 1.00 97.31 238 VAL A N 1
ATOM 1712 C CA . VAL A 1 238 ? 6.498 11.630 2.348 1.00 97.31 238 VAL A CA 1
ATOM 1713 C C . VAL A 1 238 ? 5.009 11.883 2.180 1.00 97.31 238 VAL A C 1
ATOM 1715 O O . VAL A 1 238 ? 4.401 12.476 3.062 1.00 97.31 238 VAL A O 1
ATOM 1718 N N . ASP A 1 239 ? 4.438 11.415 1.077 1.00 96.56 239 ASP A N 1
ATOM 1719 C CA . ASP A 1 239 ? 3.001 11.437 0.807 1.00 96.56 239 ASP A CA 1
ATOM 1720 C C . ASP A 1 239 ? 2.434 10.011 0.925 1.00 96.56 239 ASP A C 1
ATOM 1722 O O . ASP A 1 239 ? 3.063 9.147 1.539 1.00 96.56 239 ASP A O 1
ATOM 1726 N N . LYS A 1 240 ? 1.276 9.752 0.315 1.00 98.25 240 LYS A N 1
ATOM 1727 C CA . LYS A 1 240 ? 0.594 8.459 0.257 1.00 98.25 240 LYS A CA 1
ATOM 1728 C C . LYS A 1 240 ? 1.546 7.292 0.009 1.00 98.25 240 LYS A C 1
ATOM 1730 O O . LYS A 1 240 ? 2.295 7.293 -0.977 1.00 98.25 240 LYS A O 1
ATOM 1735 N N . ALA A 1 241 ? 1.504 6.277 0.869 1.00 98.75 241 ALA A N 1
ATOM 1736 C CA . ALA A 1 241 ? 2.325 5.086 0.666 1.00 98.75 241 ALA A CA 1
ATOM 1737 C C . ALA A 1 241 ? 1.782 4.238 -0.491 1.00 98.75 241 ALA A C 1
ATOM 1739 O O . ALA A 1 241 ? 2.550 3.850 -1.375 1.00 98.75 241 ALA A O 1
ATOM 1740 N N . ILE A 1 242 ? 0.466 4.020 -0.537 1.00 98.94 242 ILE A N 1
ATOM 1741 C CA . ILE A 1 242 ? -0.231 3.305 -1.612 1.00 98.94 242 ILE A CA 1
ATOM 1742 C C . ILE A 1 242 ? -1.473 4.097 -2.018 1.00 98.94 242 ILE A C 1
ATOM 1744 O O . ILE A 1 242 ? -2.264 4.477 -1.162 1.00 98.94 242 ILE A O 1
ATOM 1748 N N . THR A 1 243 ? -1.671 4.318 -3.319 1.00 98.81 243 THR A N 1
ATOM 1749 C CA . THR A 1 243 ? -2.912 4.907 -3.845 1.00 98.81 243 THR A CA 1
ATOM 1750 C C . THR A 1 243 ? -3.320 4.302 -5.189 1.00 98.81 243 THR A C 1
ATOM 1752 O O . THR A 1 243 ? -2.530 4.256 -6.143 1.00 98.81 243 THR A O 1
ATOM 1755 N N . ALA A 1 244 ? -4.572 3.848 -5.264 1.00 98.38 244 ALA A N 1
ATOM 1756 C CA . ALA A 1 244 ? -5.294 3.671 -6.520 1.00 98.38 244 ALA A CA 1
ATOM 1757 C C . ALA A 1 244 ? -6.013 4.994 -6.819 1.00 98.38 244 ALA A C 1
ATOM 1759 O O . ALA A 1 244 ? -7.031 5.306 -6.209 1.00 98.38 244 ALA A O 1
ATOM 1760 N N . GLY A 1 245 ? -5.411 5.813 -7.684 1.00 96.06 245 GLY A N 1
ATOM 1761 C CA . GLY A 1 245 ? -5.602 7.264 -7.657 1.00 96.06 245 GLY A CA 1
ATOM 1762 C C . GLY A 1 245 ? -6.584 7.843 -8.670 1.00 96.06 245 GLY A C 1
ATOM 1763 O O . GLY A 1 245 ? -6.733 9.063 -8.677 1.00 96.06 245 GLY A O 1
ATOM 1764 N N . TRP A 1 246 ? -7.203 7.018 -9.517 1.00 95.88 246 TRP A N 1
ATOM 1765 C CA . TRP A 1 246 ? -8.149 7.498 -10.526 1.00 95.88 246 TRP A CA 1
ATOM 1766 C C . TRP A 1 246 ? -9.426 8.019 -9.873 1.00 95.88 246 TRP A C 1
ATOM 1768 O O . TRP A 1 246 ? -9.985 7.368 -8.993 1.00 95.88 246 TRP A O 1
ATOM 1778 N N . LYS A 1 247 ? -9.917 9.169 -10.321 1.00 92.06 247 LYS A N 1
ATOM 1779 C CA . LYS A 1 247 ? -11.159 9.770 -9.838 1.00 92.06 247 LYS A CA 1
ATOM 1780 C C . LYS A 1 247 ? -12.059 10.136 -11.004 1.00 92.06 247 LYS A C 1
ATOM 1782 O O . LYS A 1 247 ? -11.719 11.007 -11.799 1.00 92.06 247 LYS A O 1
ATOM 1787 N N . LEU A 1 248 ? -13.275 9.595 -11.012 1.00 88.44 248 LEU A N 1
ATOM 1788 C CA . LEU A 1 248 ? -14.284 9.887 -12.036 1.00 88.44 248 LEU A CA 1
ATOM 1789 C C . LEU A 1 248 ? -14.473 11.394 -12.285 1.00 88.44 248 LEU A C 1
ATOM 1791 O O . LEU A 1 248 ? -14.513 11.835 -13.426 1.00 88.44 248 LEU A O 1
ATOM 1795 N N . ALA A 1 249 ? -14.568 12.200 -11.225 1.00 88.06 249 ALA A N 1
ATOM 1796 C CA . ALA A 1 249 ? -14.847 13.631 -11.351 1.00 88.06 249 ALA A CA 1
ATOM 1797 C C . ALA A 1 249 ? -13.680 14.463 -11.922 1.00 88.06 249 ALA A C 1
ATOM 1799 O O . ALA A 1 249 ? -13.914 15.570 -12.408 1.00 88.06 249 ALA A O 1
ATOM 1800 N N . GLU A 1 250 ? -12.445 13.962 -11.840 1.00 89.19 250 GLU A N 1
ATOM 1801 C CA . GLU A 1 250 ? -11.228 14.699 -12.215 1.00 89.19 250 GLU A CA 1
ATOM 1802 C C . GLU A 1 250 ? -10.582 14.138 -13.489 1.00 89.19 250 GLU A C 1
ATOM 1804 O O . GLU A 1 250 ? -10.093 14.904 -14.320 1.00 89.19 250 GLU A O 1
ATOM 1809 N N . ASP A 1 251 ? -10.605 12.814 -13.650 1.00 91.00 251 ASP A N 1
ATOM 1810 C CA . ASP A 1 251 ? -9.813 12.096 -14.648 1.00 91.00 251 ASP A CA 1
ATOM 1811 C C . ASP A 1 251 ? -10.637 11.576 -15.834 1.00 91.00 251 ASP A C 1
ATOM 1813 O O . ASP A 1 251 ? -10.052 11.232 -16.865 1.00 91.00 251 ASP A O 1
ATOM 1817 N N . ALA A 1 252 ? -11.969 11.511 -15.726 1.00 90.62 252 ALA A N 1
ATOM 1818 C CA . ALA A 1 252 ? -12.814 11.090 -16.841 1.00 90.62 252 ALA A CA 1
ATOM 1819 C C . ALA A 1 252 ? -12.781 12.120 -17.981 1.00 90.62 252 ALA A C 1
ATOM 1821 O O . ALA A 1 252 ? -12.915 13.331 -17.785 1.00 90.62 252 ALA A O 1
ATOM 1822 N N . THR A 1 253 ? -12.621 11.631 -19.204 1.00 90.69 253 THR A N 1
ATOM 1823 C CA . THR A 1 253 ? -12.564 12.413 -20.446 1.00 90.69 253 THR A CA 1
ATOM 1824 C C . THR A 1 253 ? -13.747 12.125 -21.372 1.00 90.69 253 THR A C 1
ATOM 1826 O O . THR A 1 253 ? -13.969 12.877 -22.329 1.00 90.69 253 THR A O 1
ATOM 1829 N N . THR A 1 254 ? -14.546 11.095 -21.080 1.00 88.38 254 THR A N 1
ATOM 1830 C CA . THR A 1 254 ? -15.786 10.744 -21.776 1.00 88.38 254 THR A CA 1
ATOM 1831 C C . THR A 1 254 ? -16.973 10.612 -20.811 1.00 88.38 254 THR A C 1
ATOM 1833 O O . THR A 1 254 ? -16.824 10.617 -19.595 1.00 88.38 254 THR A O 1
ATOM 1836 N N . GLU A 1 255 ? -18.193 10.586 -21.362 1.00 86.50 255 GLU A N 1
ATOM 1837 C CA . GLU A 1 255 ? -19.427 10.385 -20.580 1.00 86.50 255 GLU A CA 1
ATOM 1838 C C . GLU A 1 255 ? -19.767 8.895 -20.378 1.00 86.50 255 GLU A C 1
ATOM 1840 O O . GLU A 1 255 ? -20.632 8.567 -19.565 1.00 86.50 255 GLU A O 1
ATOM 1845 N N . GLU A 1 256 ? -19.155 7.996 -21.157 1.00 85.25 256 GLU A N 1
ATOM 1846 C CA . GLU A 1 256 ? -19.409 6.557 -21.070 1.00 85.25 256 GLU A CA 1
ATOM 1847 C C . GLU A 1 256 ? -18.574 5.983 -19.929 1.00 85.25 256 GLU A C 1
ATOM 1849 O O . GLU A 1 256 ? -17.361 6.105 -19.942 1.00 85.25 256 GLU A O 1
ATOM 1854 N N . THR A 1 257 ? -19.214 5.329 -18.960 1.00 86.75 257 THR A N 1
ATOM 1855 C CA . THR A 1 257 ? -18.523 4.857 -17.746 1.00 86.75 257 THR A CA 1
ATOM 1856 C C . THR A 1 257 ? -18.182 3.367 -17.769 1.00 86.75 257 THR A C 1
ATOM 1858 O O . THR A 1 257 ? -17.762 2.781 -16.774 1.00 86.75 257 THR A O 1
ATOM 1861 N N . THR A 1 258 ? -18.438 2.681 -18.888 1.00 85.81 258 THR A N 1
ATOM 1862 C CA . THR A 1 258 ? -18.296 1.216 -18.953 1.00 85.81 258 THR A CA 1
ATOM 1863 C C . THR A 1 258 ? -16.847 0.743 -18.965 1.00 85.81 258 THR A C 1
ATOM 1865 O O . THR A 1 258 ? -16.583 -0.401 -18.605 1.00 85.81 258 THR A O 1
ATOM 1868 N N . ASP A 1 259 ? -15.934 1.602 -19.403 1.00 84.81 259 ASP A N 1
ATOM 1869 C CA . ASP A 1 259 ? -14.490 1.408 -19.508 1.00 84.81 259 ASP A CA 1
ATOM 1870 C C . ASP A 1 259 ? -13.709 2.304 -18.538 1.00 84.81 259 ASP A C 1
ATOM 1872 O O . ASP A 1 259 ? -12.491 2.448 -18.672 1.00 84.81 259 ASP A O 1
ATOM 1876 N N . ASP A 1 260 ? -14.406 2.867 -17.550 1.00 91.38 260 ASP A N 1
ATOM 1877 C CA . ASP A 1 260 ? -13.778 3.601 -16.466 1.00 91.38 260 ASP A CA 1
ATOM 1878 C C . ASP A 1 260 ? -12.904 2.671 -15.610 1.00 91.38 260 ASP A C 1
ATOM 1880 O O . ASP A 1 260 ? -13.272 1.515 -15.335 1.00 91.38 260 ASP A O 1
ATOM 1884 N N . PRO A 1 261 ? -11.746 3.170 -15.151 1.00 94.06 261 PRO A N 1
ATOM 1885 C CA . PRO A 1 261 ? -10.968 2.511 -14.122 1.00 94.06 261 PRO A CA 1
ATOM 1886 C C . PRO A 1 261 ? -11.765 2.271 -12.831 1.00 94.06 261 PRO A C 1
ATOM 1888 O O . PRO A 1 261 ? -12.600 3.072 -12.421 1.00 94.06 261 PRO A O 1
ATOM 1891 N N . ILE A 1 262 ? -11.452 1.168 -12.154 1.00 93.50 262 ILE A N 1
ATOM 1892 C CA . ILE A 1 262 ? -11.956 0.794 -10.834 1.00 93.50 262 ILE A CA 1
ATOM 1893 C C . ILE A 1 262 ? -10.798 0.975 -9.839 1.00 93.50 262 ILE A C 1
ATOM 1895 O O . ILE A 1 262 ? -9.966 0.070 -9.701 1.00 93.50 262 ILE A O 1
ATOM 1899 N N . PRO A 1 263 ? -10.698 2.133 -9.162 1.00 96.88 263 PRO A N 1
ATOM 1900 C CA . PRO A 1 263 ? -9.571 2.493 -8.303 1.00 96.88 263 PRO A CA 1
ATOM 1901 C C . PRO A 1 263 ? -9.673 1.845 -6.914 1.00 96.88 263 PRO A C 1
ATOM 1903 O O . PRO A 1 263 ? -9.662 2.513 -5.877 1.00 96.88 263 PRO A O 1
ATOM 1906 N N . ASN A 1 264 ? -9.785 0.519 -6.906 1.00 98.44 264 ASN A N 1
ATOM 1907 C CA . ASN A 1 264 ? -9.808 -0.284 -5.694 1.00 98.44 264 ASN A CA 1
ATOM 1908 C C . ASN A 1 264 ? -8.395 -0.649 -5.248 1.00 98.44 264 ASN A C 1
ATOM 1910 O O . ASN A 1 264 ? -7.469 -0.784 -6.054 1.00 98.44 264 ASN A O 1
ATOM 1914 N N . VAL A 1 265 ? -8.262 -0.888 -3.949 1.00 98.94 265 VAL A N 1
ATOM 1915 C CA . VAL A 1 265 ? -7.078 -1.521 -3.370 1.00 98.94 265 VAL A CA 1
ATOM 1916 C C . VAL A 1 265 ? -7.499 -2.836 -2.729 1.00 98.94 265 VAL A C 1
ATOM 1918 O O . VAL A 1 265 ? -8.448 -2.871 -1.950 1.00 98.94 265 VAL A O 1
ATOM 1921 N N . TYR A 1 266 ? -6.791 -3.917 -3.045 1.00 98.94 266 TYR A N 1
ATOM 1922 C CA . TYR A 1 266 ? -7.033 -5.249 -2.498 1.00 98.94 266 TYR A CA 1
ATOM 1923 C C . TYR A 1 266 ? -5.802 -5.736 -1.737 1.00 98.94 266 TYR A C 1
ATOM 1925 O O . TYR A 1 266 ? -4.733 -5.899 -2.319 1.00 98.94 266 TYR A O 1
ATOM 1933 N N . ILE A 1 267 ? -5.958 -6.025 -0.449 1.00 98.94 267 ILE A N 1
ATOM 1934 C CA . ILE A 1 267 ? -4.967 -6.716 0.377 1.00 98.94 267 ILE A CA 1
ATOM 1935 C C . ILE A 1 267 ? -5.499 -8.120 0.660 1.00 98.94 267 ILE A C 1
ATOM 1937 O O . ILE A 1 267 ? -6.327 -8.331 1.545 1.00 98.94 267 ILE A O 1
ATOM 1941 N N . ASN A 1 268 ? -5.062 -9.089 -0.136 1.00 98.88 268 ASN A N 1
ATOM 1942 C CA . ASN A 1 268 ? -5.475 -10.487 -0.035 1.00 98.88 268 ASN A CA 1
ATOM 1943 C C . ASN A 1 268 ? -4.588 -11.294 0.923 1.00 98.88 268 ASN A C 1
ATOM 1945 O O . ASN A 1 268 ? -5.046 -12.279 1.505 1.00 98.88 268 ASN A O 1
ATOM 1949 N N . GLY A 1 269 ? -3.339 -10.866 1.115 1.00 98.31 269 GLY A N 1
ATOM 1950 C CA . GLY A 1 269 ? -2.356 -11.543 1.951 1.00 98.31 269 GLY A CA 1
ATOM 1951 C C . GLY A 1 269 ? -1.060 -10.747 2.095 1.00 98.31 269 GLY A C 1
ATOM 1952 O O . GLY A 1 269 ? -1.021 -9.550 1.826 1.00 98.31 269 GLY A O 1
ATOM 1953 N N . GLY A 1 270 ? 0.001 -11.433 2.523 1.00 98.56 270 GLY A N 1
ATOM 1954 C CA . GLY A 1 270 ? 1.320 -10.832 2.733 1.00 98.56 270 GLY A CA 1
ATOM 1955 C C . GLY A 1 270 ? 1.450 -10.043 4.035 1.00 98.56 270 GLY A C 1
ATOM 1956 O O . GLY A 1 270 ? 0.569 -10.062 4.900 1.00 98.56 270 GLY A O 1
ATOM 1957 N N . GLU A 1 271 ? 2.590 -9.380 4.176 1.00 98.88 271 GLU A N 1
ATOM 1958 C CA . GLU A 1 271 ? 2.917 -8.479 5.275 1.00 98.88 271 GLU A CA 1
ATOM 1959 C C . GLU A 1 271 ? 3.220 -7.090 4.700 1.00 98.88 271 GLU A C 1
ATOM 1961 O O . GLU A 1 271 ? 4.189 -6.909 3.967 1.00 98.88 271 GLU A O 1
ATOM 1966 N N . VAL A 1 272 ? 2.355 -6.122 5.000 1.00 98.94 272 VAL A N 1
ATOM 1967 C CA . VAL A 1 272 ? 2.378 -4.761 4.458 1.00 98.94 272 VAL A CA 1
ATOM 1968 C C . VAL A 1 272 ? 2.661 -3.781 5.587 1.00 98.94 272 VAL A C 1
ATOM 1970 O O . VAL A 1 272 ? 1.862 -3.641 6.510 1.00 98.94 272 VAL A O 1
ATOM 1973 N N . HIS A 1 273 ? 3.784 -3.081 5.500 1.00 98.94 273 HIS A N 1
ATOM 1974 C CA . HIS A 1 273 ? 4.178 -2.011 6.409 1.00 98.94 273 HIS A CA 1
ATOM 1975 C C . HIS A 1 273 ? 4.212 -0.704 5.631 1.00 98.94 273 HIS A C 1
ATOM 1977 O O . HIS A 1 273 ? 4.939 -0.572 4.649 1.00 98.94 273 HIS A O 1
ATOM 1983 N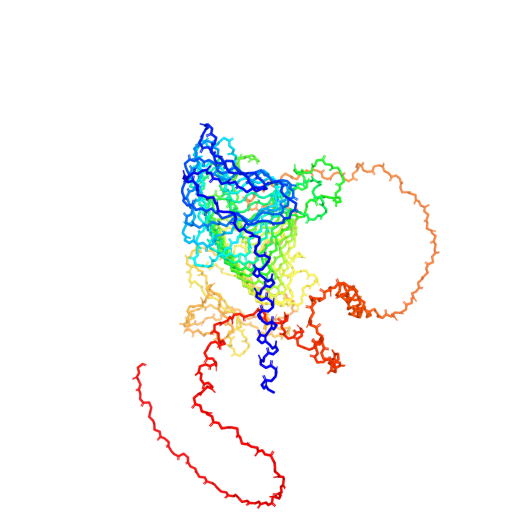 N . VAL A 1 274 ? 3.419 0.271 6.063 1.00 98.88 274 VAL A N 1
ATOM 1984 C CA . VAL A 1 274 ? 3.412 1.614 5.490 1.00 98.88 274 VAL A CA 1
ATOM 1985 C C . VAL A 1 274 ? 3.655 2.651 6.572 1.00 98.88 274 VAL A C 1
ATOM 1987 O O . VAL A 1 274 ? 3.055 2.625 7.651 1.00 98.88 274 VAL A O 1
ATOM 1990 N N . ARG A 1 275 ? 4.546 3.589 6.268 1.00 98.56 275 ARG A N 1
ATOM 1991 C CA . ARG A 1 275 ? 4.853 4.730 7.115 1.00 98.56 275 ARG A CA 1
ATOM 1992 C C . ARG A 1 275 ? 4.866 6.007 6.299 1.00 98.56 275 ARG A C 1
ATOM 1994 O O . ARG A 1 275 ? 5.639 6.114 5.349 1.00 98.56 275 ARG A O 1
ATOM 2001 N N . THR A 1 276 ? 4.105 7.005 6.733 1.00 97.88 276 THR A N 1
ATOM 2002 C CA . THR A 1 276 ? 4.198 8.348 6.155 1.00 97.88 276 THR A CA 1
ATOM 2003 C C . THR A 1 276 ? 4.954 9.316 7.058 1.00 97.88 276 THR A C 1
ATOM 2005 O O . THR A 1 276 ? 4.997 9.159 8.281 1.00 97.88 276 THR A O 1
ATOM 2008 N N . THR A 1 277 ? 5.648 10.280 6.449 1.00 96.38 277 THR A N 1
ATOM 2009 C CA . THR A 1 277 ? 6.520 11.225 7.171 1.00 96.38 277 THR A CA 1
ATOM 2010 C C . THR A 1 277 ? 6.223 12.693 6.902 1.00 96.38 277 THR A C 1
ATOM 2012 O O . THR A 1 277 ? 6.763 13.543 7.611 1.00 96.38 277 THR A O 1
ATOM 2015 N N . GLY A 1 278 ? 5.446 13.011 5.863 1.00 95.44 278 GLY A N 1
ATOM 2016 C CA . GLY A 1 278 ? 5.027 14.381 5.581 1.00 95.44 278 GLY A CA 1
ATOM 2017 C C . GLY A 1 278 ? 4.137 14.929 6.692 1.00 95.44 278 GLY A C 1
ATOM 2018 O O . GLY A 1 278 ? 3.549 14.175 7.448 1.00 95.44 278 GLY A O 1
ATOM 2019 N N . THR A 1 279 ? 4.017 16.246 6.805 1.00 93.88 279 THR A N 1
ATOM 2020 C CA . THR A 1 279 ? 3.009 16.849 7.687 1.00 93.88 279 THR A CA 1
ATOM 2021 C C . THR A 1 279 ? 1.845 17.297 6.814 1.00 93.88 279 THR A C 1
ATOM 2023 O O . THR A 1 279 ? 2.118 18.041 5.869 1.00 93.88 279 THR A O 1
ATOM 2026 N N . PRO A 1 280 ? 0.589 16.909 7.113 1.00 93.44 280 PRO A N 1
ATOM 2027 C CA . PRO A 1 280 ? -0.557 17.365 6.340 1.00 93.44 280 PRO A CA 1
ATOM 2028 C C . PRO A 1 280 ? -0.595 18.891 6.221 1.00 93.44 280 PRO A C 1
ATOM 2030 O O . PRO A 1 280 ? -0.349 19.610 7.199 1.00 93.44 280 PRO A O 1
ATOM 2033 N N . TYR A 1 281 ? -0.884 19.392 5.023 1.00 93.44 281 TYR A N 1
ATOM 2034 C CA . TYR A 1 281 ? -1.124 20.812 4.793 1.00 93.44 281 TYR A CA 1
ATOM 2035 C C . TYR A 1 281 ? -2.074 21.026 3.618 1.00 93.44 281 TYR A C 1
ATOM 2037 O O . TYR A 1 281 ? -2.113 20.243 2.674 1.00 93.44 281 TYR A O 1
ATOM 2045 N N . GLU A 1 282 ? -2.776 22.153 3.642 1.00 91.31 282 GLU A N 1
ATOM 2046 C CA . GLU A 1 282 ? -3.673 22.571 2.571 1.00 91.31 282 GLU A CA 1
ATOM 2047 C C . GLU A 1 282 ? -3.507 24.081 2.361 1.00 91.31 282 GLU A C 1
ATOM 2049 O O . GLU A 1 282 ? -3.812 24.894 3.239 1.00 91.31 282 GLU A O 1
ATOM 2054 N N . VAL A 1 283 ? -2.936 24.465 1.218 1.00 90.88 283 VAL A N 1
ATOM 2055 C CA . VAL A 1 283 ? -2.805 25.869 0.796 1.00 90.88 283 VAL A CA 1
ATOM 2056 C C . VAL A 1 283 ? -3.802 26.177 -0.323 1.00 90.88 283 VAL A C 1
ATOM 2058 O O . VAL A 1 283 ? -4.393 27.260 -0.337 1.00 90.88 283 VAL A O 1
ATOM 2061 N N . SER A 1 284 ? -3.994 25.228 -1.244 1.00 88.50 284 SER A N 1
ATOM 2062 C CA . SER A 1 284 ? -5.005 25.229 -2.310 1.00 88.50 284 SER A CA 1
ATOM 2063 C C . SER A 1 284 ? -5.192 23.814 -2.871 1.00 88.50 284 SER A C 1
ATOM 2065 O O . SER A 1 284 ? -4.395 22.939 -2.547 1.00 88.50 284 SER A O 1
ATOM 2067 N N . ASP A 1 285 ? -6.155 23.624 -3.775 1.00 79.62 285 ASP A N 1
ATOM 2068 C CA . ASP A 1 285 ? -6.422 22.347 -4.461 1.00 79.62 285 ASP A CA 1
ATOM 2069 C C . ASP A 1 285 ? -5.181 21.752 -5.166 1.00 79.62 285 ASP A C 1
ATOM 2071 O O . ASP A 1 285 ? -5.021 20.537 -5.228 1.00 79.62 285 ASP A O 1
ATOM 2075 N N . ASP A 1 286 ? -4.283 22.603 -5.678 1.00 81.31 286 ASP A N 1
ATOM 2076 C CA . ASP A 1 286 ? -3.045 22.192 -6.365 1.00 81.31 286 ASP A CA 1
ATOM 2077 C C . ASP A 1 286 ? -1.816 22.167 -5.432 1.00 81.31 286 ASP A C 1
ATOM 2079 O O . ASP A 1 286 ? -0.705 21.827 -5.846 1.00 81.31 286 ASP A O 1
ATOM 2083 N N . GLU A 1 287 ? -1.985 22.594 -4.180 1.00 88.19 287 GLU A N 1
ATOM 2084 C CA . GLU A 1 287 ? -0.911 22.775 -3.204 1.00 88.19 287 GLU A CA 1
ATOM 2085 C C . GLU A 1 287 ? -1.382 22.255 -1.845 1.00 88.19 287 GLU A C 1
ATOM 2087 O O . GLU A 1 287 ? -1.678 23.012 -0.914 1.00 88.19 287 GLU A O 1
ATOM 2092 N N . SER A 1 288 ? -1.455 20.931 -1.758 1.00 91.44 288 SER A N 1
ATOM 2093 C CA . SER A 1 288 ? -1.825 20.186 -0.562 1.00 91.44 288 SER A CA 1
ATOM 2094 C C . SER A 1 288 ? -0.961 18.939 -0.413 1.00 91.44 288 SER A C 1
ATOM 2096 O O . SER A 1 288 ? -0.422 18.410 -1.387 1.00 91.44 288 SER A O 1
ATOM 2098 N N . LEU A 1 289 ? -0.877 18.445 0.814 1.00 94.38 289 LEU A N 1
ATOM 2099 C CA . LEU A 1 289 ? -0.240 17.185 1.152 1.00 94.38 289 LEU A CA 1
ATOM 2100 C C . LEU A 1 289 ? -1.136 16.447 2.139 1.00 94.38 289 LEU A C 1
ATOM 2102 O O . LEU A 1 289 ? -1.430 16.979 3.208 1.00 94.38 289 LEU A O 1
ATOM 2106 N N . SER A 1 290 ? -1.497 15.216 1.785 1.00 94.19 290 SER A N 1
ATOM 2107 C CA . SER A 1 290 ? -2.290 14.313 2.625 1.00 94.19 290 SER A CA 1
ATOM 2108 C C . SER A 1 290 ? -1.579 12.962 2.723 1.00 94.19 290 SER A C 1
ATOM 2110 O O . SER A 1 290 ? -1.845 12.076 1.898 1.00 94.19 290 SER A O 1
ATOM 2112 N N . PRO A 1 291 ? -0.600 12.819 3.644 1.00 96.81 291 PRO A N 1
ATOM 2113 C CA . PRO A 1 291 ? 0.225 11.621 3.774 1.00 96.81 291 PRO A CA 1
ATOM 2114 C C . PRO A 1 291 ? -0.526 10.445 4.407 1.00 96.81 291 PRO A C 1
ATOM 2116 O O . PRO A 1 291 ? -0.263 10.040 5.545 1.00 96.81 291 PRO A O 1
ATOM 2119 N N . GLU A 1 292 ? -1.451 9.884 3.644 1.00 98.12 292 GLU A N 1
ATOM 2120 C CA . GLU A 1 292 ? -2.246 8.729 4.046 1.00 98.12 292 GLU A CA 1
ATOM 2121 C C . GLU A 1 292 ? -1.464 7.417 3.864 1.00 98.12 292 GLU A C 1
ATOM 2123 O O . GLU A 1 292 ? -0.501 7.332 3.098 1.00 98.12 292 GLU A O 1
ATOM 2128 N N . GLY A 1 293 ? -1.860 6.353 4.555 1.00 98.75 293 GLY A N 1
ATOM 2129 C CA . GLY A 1 293 ? -1.218 5.048 4.403 1.00 98.75 293 GLY A CA 1
ATOM 2130 C C . GLY A 1 293 ? -1.633 4.382 3.097 1.00 98.75 293 GLY A C 1
ATOM 2131 O O . GLY A 1 293 ? -0.862 4.318 2.135 1.00 98.75 293 GLY A O 1
ATOM 2132 N N . ILE A 1 294 ? -2.862 3.873 3.078 1.00 98.94 294 ILE A N 1
ATOM 2133 C CA . ILE A 1 294 ? -3.442 3.157 1.941 1.00 98.94 294 ILE A CA 1
ATOM 2134 C C . ILE A 1 294 ? -4.730 3.859 1.520 1.00 98.94 294 ILE A C 1
ATOM 2136 O O . ILE A 1 294 ? -5.688 3.893 2.288 1.00 98.94 294 ILE A O 1
ATOM 2140 N N . GLU A 1 295 ? -4.753 4.366 0.290 1.00 98.81 295 GLU A N 1
ATOM 2141 C CA . GLU A 1 295 ? -5.897 5.071 -0.287 1.00 98.81 295 GLU A CA 1
ATOM 2142 C C . GLU A 1 295 ? -6.497 4.298 -1.469 1.00 98.81 295 GLU A C 1
ATOM 2144 O O . GLU A 1 295 ? -5.802 3.954 -2.433 1.00 98.81 295 GLU A O 1
ATOM 2149 N N . ALA A 1 296 ? -7.812 4.096 -1.433 1.00 98.56 296 ALA A N 1
ATOM 2150 C CA . ALA A 1 296 ? -8.600 3.684 -2.589 1.00 98.56 296 ALA A CA 1
ATOM 2151 C C . ALA A 1 296 ? -9.598 4.787 -2.952 1.00 98.56 296 ALA A C 1
ATOM 2153 O O . ALA A 1 296 ? -10.431 5.165 -2.133 1.00 98.56 296 ALA A O 1
ATOM 2154 N N . LYS A 1 297 ? -9.589 5.287 -4.191 1.00 96.94 297 LYS A N 1
ATOM 2155 C CA . LYS A 1 297 ? -10.604 6.278 -4.592 1.00 96.94 297 LYS A CA 1
ATOM 2156 C C . LYS A 1 297 ? -12.020 5.712 -4.681 1.00 96.94 297 LYS A C 1
ATOM 2158 O O . LYS A 1 297 ? -12.965 6.492 -4.645 1.00 96.94 297 LYS A O 1
ATOM 2163 N N . ASP A 1 298 ? -12.168 4.389 -4.727 1.00 97.06 298 ASP A N 1
ATOM 2164 C CA . ASP A 1 298 ? -13.451 3.703 -4.561 1.00 97.06 298 ASP A CA 1
ATOM 2165 C C . ASP A 1 298 ? -13.445 2.852 -3.281 1.00 97.06 298 ASP A C 1
ATOM 2167 O O . ASP A 1 298 ? -13.785 3.353 -2.207 1.00 97.06 298 ASP A O 1
ATOM 2171 N N . THR A 1 299 ? -13.037 1.582 -3.364 1.00 98.75 299 THR A N 1
ATOM 2172 C CA . THR A 1 299 ? -13.134 0.643 -2.240 1.00 98.75 299 THR A CA 1
ATOM 2173 C C . THR A 1 299 ? -11.785 0.033 -1.860 1.00 98.75 299 THR A C 1
ATOM 2175 O O . THR A 1 299 ? -11.051 -0.491 -2.704 1.00 98.75 299 THR A O 1
ATOM 2178 N N . LEU A 1 300 ? -11.483 0.039 -0.561 1.00 98.94 300 LEU A N 1
ATOM 2179 C CA . LEU A 1 300 ? -10.363 -0.686 0.034 1.00 98.94 300 LEU A CA 1
ATOM 2180 C C . LEU A 1 300 ? -10.855 -2.012 0.628 1.00 98.94 300 LEU A C 1
ATOM 2182 O O . LEU A 1 300 ? -11.674 -2.030 1.544 1.00 98.94 300 LEU A O 1
ATOM 2186 N N . TYR A 1 301 ? -10.304 -3.121 0.144 1.00 98.94 301 TYR A N 1
ATOM 2187 C CA . TYR A 1 301 ? -10.556 -4.465 0.651 1.00 98.94 301 TYR A CA 1
ATOM 2188 C C . TYR A 1 301 ? -9.333 -4.992 1.401 1.00 98.94 301 TYR A C 1
ATOM 2190 O O . TYR A 1 301 ? -8.251 -5.097 0.827 1.00 98.94 301 TYR A O 1
ATOM 2198 N N . ILE A 1 302 ? -9.516 -5.419 2.649 1.00 98.94 302 ILE A N 1
ATOM 2199 C CA . ILE A 1 302 ? -8.534 -6.203 3.407 1.00 98.94 302 ILE A CA 1
ATOM 2200 C C . ILE A 1 302 ? -9.133 -7.585 3.654 1.00 98.94 302 ILE A C 1
ATOM 2202 O O . ILE A 1 302 ? -9.944 -7.790 4.553 1.00 98.94 302 ILE A O 1
ATOM 2206 N N . ASN A 1 303 ? -8.758 -8.546 2.817 1.00 98.88 303 ASN A N 1
ATOM 2207 C CA . ASN A 1 303 ? -9.247 -9.920 2.882 1.00 98.88 303 ASN A CA 1
ATOM 2208 C C . ASN A 1 303 ? -8.403 -10.813 3.803 1.00 98.88 303 ASN A C 1
ATOM 2210 O O . ASN A 1 303 ? -8.893 -11.836 4.283 1.00 98.88 303 ASN A O 1
ATOM 2214 N N . GLY A 1 304 ? -7.152 -10.432 4.063 1.00 98.38 304 GLY A N 1
ATOM 2215 C CA . GLY A 1 304 ? -6.221 -11.191 4.888 1.00 98.38 304 GLY A CA 1
ATOM 2216 C C . GLY A 1 304 ? -4.860 -10.510 5.020 1.00 98.38 304 GLY A C 1
ATOM 2217 O O . GLY A 1 304 ? -4.710 -9.332 4.716 1.00 98.38 304 GLY A O 1
ATOM 2218 N N . GLY A 1 305 ? -3.860 -11.274 5.468 1.00 98.50 305 GLY A N 1
ATOM 2219 C CA . GLY A 1 305 ? -2.497 -10.774 5.665 1.00 98.50 305 GLY A CA 1
ATOM 2220 C C . GLY A 1 305 ? -2.316 -9.968 6.951 1.00 98.50 305 GLY A C 1
ATOM 2221 O O . GLY A 1 305 ? -3.151 -10.010 7.858 1.00 98.50 305 GLY A O 1
ATOM 2222 N N . THR A 1 306 ? -1.182 -9.279 7.034 1.00 98.88 306 THR A N 1
ATOM 2223 C CA . THR A 1 306 ? -0.839 -8.359 8.122 1.00 98.88 306 THR A CA 1
ATOM 2224 C C . THR A 1 306 ? -0.615 -6.972 7.541 1.00 98.88 306 THR A C 1
ATOM 2226 O O . THR A 1 306 ? 0.204 -6.824 6.641 1.00 98.88 306 THR A O 1
ATOM 2229 N N . VAL A 1 307 ? -1.309 -5.964 8.062 1.00 98.94 307 VAL A N 1
ATOM 2230 C CA . VAL A 1 307 ? -1.174 -4.560 7.671 1.00 98.94 307 VAL A CA 1
ATOM 2231 C C . VAL A 1 307 ? -0.769 -3.746 8.892 1.00 98.94 307 VAL A C 1
ATOM 2233 O O . VAL A 1 307 ? -1.470 -3.745 9.900 1.00 98.94 307 VAL A O 1
ATOM 2236 N N . TYR A 1 308 ? 0.346 -3.036 8.783 1.00 98.81 308 TYR A N 1
ATOM 2237 C CA . TYR A 1 308 ? 0.804 -2.029 9.730 1.00 98.81 308 TYR A CA 1
ATOM 2238 C C . TYR A 1 308 ? 0.851 -0.678 9.021 1.00 98.81 308 TYR A C 1
ATOM 2240 O O . TYR A 1 308 ? 1.679 -0.473 8.137 1.00 98.81 308 TYR A O 1
ATOM 2248 N N . ALA A 1 309 ? -0.021 0.247 9.410 1.00 98.56 309 ALA A N 1
ATOM 2249 C CA . ALA A 1 309 ? -0.079 1.598 8.871 1.00 98.56 309 ALA A CA 1
ATOM 2250 C C . ALA A 1 309 ? 0.187 2.626 9.976 1.00 98.56 309 ALA A C 1
ATOM 2252 O O . ALA A 1 309 ? -0.606 2.773 10.903 1.00 98.56 309 ALA A O 1
ATOM 2253 N N . TYR A 1 310 ? 1.317 3.326 9.871 1.00 97.06 310 TYR A N 1
ATOM 2254 C CA . TYR A 1 310 ? 1.740 4.377 10.798 1.00 97.06 310 TYR A CA 1
ATOM 2255 C C . TYR A 1 310 ? 1.850 5.706 10.063 1.00 97.06 310 TYR A C 1
ATOM 2257 O O . TYR A 1 310 ? 2.840 5.964 9.373 1.00 97.06 310 TYR A O 1
ATOM 2265 N N . THR A 1 311 ? 0.845 6.557 10.205 1.00 96.75 311 THR A N 1
ATOM 2266 C CA . THR A 1 311 ? 0.676 7.709 9.321 1.00 96.75 311 THR A CA 1
ATOM 2267 C C . THR A 1 311 ? 0.551 9.023 10.069 1.00 96.75 311 THR A C 1
ATOM 2269 O O . THR A 1 311 ? 0.295 9.100 11.276 1.00 96.75 311 THR A O 1
ATOM 2272 N N . THR A 1 312 ? 0.815 10.102 9.347 1.00 95.06 312 THR A N 1
ATOM 2273 C CA . THR A 1 312 ? 0.524 11.450 9.828 1.00 95.06 312 THR A CA 1
ATOM 2274 C C . THR A 1 312 ? -0.897 11.868 9.503 1.00 95.06 312 THR A C 1
ATOM 2276 O O . THR A 1 312 ? -1.515 12.497 10.349 1.00 95.06 312 THR A O 1
ATOM 2279 N N . ASP A 1 313 ? -1.400 11.503 8.325 1.00 95.56 313 ASP A N 1
ATOM 2280 C CA . ASP A 1 313 ? -2.812 11.627 7.943 1.00 95.56 313 ASP A CA 1
ATOM 2281 C C . ASP A 1 313 ? -3.520 10.272 8.111 1.00 95.56 313 ASP A C 1
ATOM 2283 O O . ASP A 1 313 ? -3.007 9.407 8.831 1.00 95.56 313 ASP A O 1
ATOM 2287 N N . ASP A 1 314 ? -4.640 10.048 7.429 1.00 97.38 314 ASP A N 1
ATOM 2288 C CA . ASP A 1 314 ? -5.403 8.802 7.526 1.00 97.38 314 ASP A CA 1
ATOM 2289 C C . ASP A 1 314 ? -4.566 7.552 7.277 1.00 97.38 314 ASP A C 1
ATOM 2291 O O . ASP A 1 314 ? -3.775 7.458 6.337 1.00 97.38 314 ASP A O 1
ATOM 2295 N N . SER A 1 315 ? -4.718 6.542 8.129 1.00 98.44 315 SER A N 1
ATOM 2296 C CA . SER A 1 315 ? -3.987 5.290 7.936 1.00 98.44 315 SER A CA 1
ATOM 2297 C C . SER A 1 315 ? -4.577 4.484 6.786 1.00 98.44 315 SER A C 1
ATOM 2299 O O . SER A 1 315 ? -3.827 3.995 5.939 1.00 98.44 315 SER A O 1
ATOM 2301 N N . LEU A 1 316 ? -5.905 4.382 6.743 1.00 98.81 316 LEU A N 1
ATOM 2302 C CA . LEU A 1 316 ? -6.677 3.791 5.657 1.00 98.81 316 LEU A CA 1
ATOM 2303 C C . LEU A 1 316 ? -7.735 4.808 5.215 1.00 98.81 316 LEU A C 1
ATOM 2305 O O . LEU A 1 316 ? -8.526 5.235 6.052 1.00 98.81 316 LEU A O 1
ATOM 2309 N N . ASN A 1 317 ? -7.763 5.154 3.927 1.00 98.56 317 ASN A N 1
ATOM 2310 C CA . ASN A 1 317 ? -8.741 6.080 3.354 1.00 98.56 317 ASN A CA 1
ATOM 2311 C C . ASN A 1 317 ? -9.476 5.427 2.173 1.00 98.56 317 ASN A C 1
ATOM 2313 O O . ASN A 1 317 ? -8.848 4.779 1.323 1.00 98.56 317 ASN A O 1
ATOM 2317 N N . ALA A 1 318 ? -10.799 5.591 2.098 1.00 98.38 318 ALA A N 1
ATOM 2318 C CA . ALA A 1 318 ? -11.546 5.220 0.902 1.00 98.38 318 ALA A CA 1
ATOM 2319 C C . ALA A 1 318 ? -12.661 6.198 0.515 1.00 98.38 318 ALA A C 1
ATOM 2321 O O . ALA A 1 318 ? -13.425 6.687 1.351 1.00 98.38 318 ALA A O 1
ATOM 2322 N N . GLY A 1 319 ? -12.824 6.403 -0.794 1.00 96.44 319 GLY A N 1
ATOM 2323 C CA . GLY A 1 319 ? -13.874 7.262 -1.348 1.00 96.44 319 GLY A CA 1
ATOM 2324 C C . GLY A 1 319 ? -15.298 6.706 -1.218 1.00 96.44 319 GLY A C 1
ATOM 2325 O O . GLY A 1 319 ? -16.249 7.480 -1.265 1.00 96.44 319 GLY A O 1
ATOM 2326 N N . ASN A 1 320 ? -15.469 5.391 -1.054 1.00 97.12 320 ASN A N 1
ATOM 2327 C CA . ASN A 1 320 ? -16.788 4.754 -0.976 1.00 97.12 320 ASN A CA 1
ATOM 2328 C C . ASN A 1 320 ? -16.886 3.707 0.140 1.00 97.12 320 ASN A C 1
ATOM 2330 O O . ASN A 1 320 ? -17.853 3.719 0.897 1.00 97.12 320 ASN A O 1
ATOM 2334 N N . ALA A 1 321 ? -15.917 2.797 0.267 1.00 98.75 321 ALA A N 1
ATOM 2335 C CA . ALA A 1 321 ? -15.982 1.791 1.325 1.00 98.75 321 ALA A CA 1
ATOM 2336 C C . ALA A 1 321 ? -14.617 1.273 1.783 1.00 98.75 321 ALA A C 1
ATOM 2338 O O . ALA A 1 321 ? -13.692 1.100 0.989 1.00 98.75 321 ALA A O 1
ATOM 2339 N N . ILE A 1 322 ? -14.527 0.939 3.069 1.00 98.94 322 ILE A N 1
ATOM 2340 C CA . ILE A 1 322 ? -13.450 0.128 3.642 1.00 98.94 322 ILE A CA 1
ATOM 2341 C C . ILE A 1 322 ? -14.061 -1.175 4.149 1.00 98.94 322 ILE A C 1
ATOM 2343 O O . ILE A 1 322 ? -14.925 -1.164 5.023 1.00 98.94 322 ILE A O 1
ATOM 2347 N N . ILE A 1 323 ? -13.604 -2.306 3.609 1.00 98.94 323 ILE A N 1
ATOM 2348 C CA . ILE A 1 323 ? -14.134 -3.639 3.911 1.00 98.94 323 ILE A CA 1
ATOM 2349 C C . ILE A 1 323 ? -13.003 -4.531 4.421 1.00 98.94 323 ILE A C 1
ATOM 2351 O O . ILE A 1 323 ? -12.100 -4.906 3.673 1.00 98.94 323 ILE A O 1
ATOM 2355 N N . ILE A 1 324 ? -13.072 -4.915 5.695 1.00 98.94 324 ILE A N 1
ATOM 2356 C CA . ILE A 1 324 ? -12.097 -5.781 6.363 1.00 98.94 324 ILE A CA 1
ATOM 2357 C C . ILE A 1 324 ? -12.741 -7.144 6.626 1.00 98.94 324 ILE A C 1
ATOM 2359 O O . ILE A 1 324 ? -13.563 -7.304 7.526 1.00 98.94 324 ILE A O 1
ATOM 2363 N N . ASN A 1 325 ? -12.363 -8.148 5.839 1.00 98.88 325 ASN A N 1
ATOM 2364 C CA . ASN A 1 325 ? -12.884 -9.513 5.939 1.00 98.88 325 ASN A CA 1
ATOM 2365 C C . ASN A 1 325 ? -12.029 -10.435 6.817 1.00 98.88 325 ASN A C 1
ATOM 2367 O O . ASN A 1 325 ? -12.510 -11.479 7.261 1.00 98.88 325 ASN A O 1
ATOM 2371 N N . GLY A 1 326 ? -10.770 -10.079 7.072 1.00 98.56 326 GLY A N 1
ATOM 2372 C CA . GLY A 1 326 ? -9.847 -10.914 7.829 1.00 98.56 326 GLY A CA 1
ATOM 2373 C C . GLY A 1 326 ? -8.461 -10.297 7.975 1.00 98.56 326 GLY A C 1
ATOM 2374 O O . GLY A 1 326 ? -8.225 -9.163 7.574 1.00 98.56 326 GLY A O 1
ATOM 2375 N N . GLY A 1 327 ? -7.532 -11.080 8.528 1.00 98.50 327 GLY A N 1
ATOM 2376 C CA . GLY A 1 327 ? -6.146 -10.658 8.736 1.00 98.50 327 GLY A CA 1
ATOM 2377 C C . GLY A 1 327 ? -5.918 -9.906 10.047 1.00 98.50 327 GLY A C 1
ATOM 2378 O O . GLY A 1 327 ? -6.740 -9.955 10.965 1.00 98.50 327 GLY A O 1
ATOM 2379 N N . TYR A 1 328 ? -4.760 -9.260 10.137 1.00 98.75 328 TYR A N 1
ATOM 2380 C CA . TYR A 1 328 ? -4.359 -8.410 11.251 1.00 98.75 328 TYR A CA 1
ATOM 2381 C C . TYR A 1 328 ? -4.090 -7.000 10.733 1.00 98.75 328 TYR A C 1
ATOM 2383 O O . TYR A 1 328 ? -3.148 -6.807 9.972 1.00 98.75 328 TYR A O 1
ATOM 2391 N N . THR A 1 329 ? -4.881 -6.025 11.164 1.00 98.88 329 THR A N 1
ATOM 2392 C CA . THR A 1 329 ? -4.740 -4.623 10.765 1.00 98.88 329 THR A CA 1
ATOM 2393 C C . THR A 1 329 ? -4.404 -3.790 11.987 1.00 98.88 329 THR A C 1
ATOM 2395 O O . THR A 1 329 ? -5.191 -3.715 12.926 1.00 98.88 329 THR A O 1
ATOM 2398 N N . TYR A 1 330 ? -3.248 -3.142 11.963 1.00 98.44 330 TYR A N 1
ATOM 2399 C CA . TYR A 1 330 ? -2.864 -2.101 12.898 1.00 98.44 330 TYR A CA 1
ATOM 2400 C C . TYR A 1 330 ? -2.775 -0.775 12.142 1.00 98.44 330 TYR A C 1
ATOM 2402 O O . TYR A 1 330 ? -1.974 -0.640 11.219 1.00 98.44 330 TYR A O 1
ATOM 2410 N N . ALA A 1 331 ? -3.588 0.197 12.533 1.00 97.88 331 ALA A N 1
ATOM 2411 C CA . ALA A 1 331 ? -3.693 1.505 11.906 1.00 97.88 331 ALA A CA 1
ATOM 2412 C C . ALA A 1 331 ? -3.532 2.589 12.979 1.00 97.88 331 ALA A C 1
ATOM 2414 O O . ALA A 1 331 ? -4.255 2.600 13.972 1.00 97.88 331 ALA A O 1
ATOM 2415 N N . ALA A 1 332 ? -2.567 3.486 12.816 1.00 95.38 332 ALA A N 1
ATOM 2416 C CA . ALA A 1 332 ? -2.318 4.561 13.764 1.00 95.38 332 ALA A CA 1
ATOM 2417 C C . ALA A 1 332 ? -1.997 5.868 13.041 1.00 95.38 332 ALA A C 1
ATOM 2419 O O . ALA A 1 332 ? -0.959 5.981 12.385 1.00 95.38 332 ALA A O 1
ATOM 2420 N N . SER A 1 333 ? -2.863 6.863 13.230 1.00 94.44 333 SER A N 1
ATOM 2421 C CA . SER A 1 333 ? -2.701 8.215 12.697 1.00 94.44 333 SER A CA 1
ATOM 2422 C C . SER A 1 333 ? -2.323 9.201 13.795 1.00 94.44 333 SER A C 1
ATOM 2424 O O . SER A 1 333 ? -2.779 9.119 14.943 1.00 94.44 333 SER A O 1
ATOM 2426 N N . THR A 1 334 ? -1.451 10.149 13.455 1.00 92.69 334 THR A N 1
ATOM 2427 C CA . THR A 1 334 ? -0.961 11.154 14.407 1.00 92.69 334 THR A CA 1
ATOM 2428 C C . THR A 1 334 ? -1.589 12.535 14.256 1.00 92.69 334 THR A C 1
ATOM 2430 O O . THR A 1 334 ? -1.528 13.297 15.225 1.00 92.69 334 THR A O 1
ATOM 2433 N N . ALA A 1 335 ? -2.203 12.866 13.117 1.00 90.31 335 ALA A N 1
ATOM 2434 C CA . ALA A 1 335 ? -2.838 14.169 12.906 1.00 90.31 335 ALA A CA 1
ATOM 2435 C C . ALA A 1 335 ? -4.300 14.103 12.445 1.00 90.31 335 ALA A C 1
ATOM 2437 O O . ALA A 1 335 ? -5.009 15.074 12.710 1.00 90.31 335 ALA A O 1
ATOM 2438 N N . ASN A 1 336 ? -4.762 12.998 11.856 1.00 91.88 336 ASN A N 1
ATOM 2439 C CA . ASN A 1 336 ? -6.130 12.874 11.344 1.00 91.88 336 ASN A CA 1
ATOM 2440 C C . ASN A 1 336 ? -6.821 11.576 11.806 1.00 91.88 336 ASN A C 1
ATOM 2442 O O . ASN A 1 336 ? -6.358 10.949 12.772 1.00 91.88 336 ASN A O 1
ATOM 2446 N N . ASP A 1 337 ? -7.914 11.192 11.151 1.00 94.38 337 ASP A N 1
ATOM 2447 C CA . ASP A 1 337 ? -8.580 9.916 11.359 1.00 94.38 337 ASP A CA 1
ATOM 2448 C C . ASP A 1 337 ? -7.612 8.750 11.156 1.00 94.38 337 ASP A C 1
ATOM 2450 O O . ASP A 1 337 ? -6.529 8.885 10.589 1.00 94.38 337 ASP A O 1
ATOM 2454 N N . SER A 1 338 ? -7.935 7.576 11.689 1.00 95.88 338 SER A N 1
ATOM 2455 C CA . SER A 1 338 ? -7.129 6.386 11.403 1.00 95.88 338 SER A CA 1
ATOM 2456 C C . SER A 1 338 ? -7.731 5.567 10.269 1.00 95.88 338 SER A C 1
ATOM 2458 O O . SER A 1 338 ? -7.017 5.227 9.327 1.00 95.88 338 SER A O 1
ATOM 2460 N N . ILE A 1 339 ? -9.026 5.276 10.331 1.00 98.19 339 ILE A N 1
ATOM 2461 C CA . ILE A 1 339 ? -9.783 4.639 9.255 1.00 98.19 339 ILE A CA 1
ATOM 2462 C C . ILE A 1 339 ? -10.887 5.611 8.844 1.00 98.19 339 ILE A C 1
ATOM 2464 O O . ILE A 1 339 ? -11.836 5.782 9.606 1.00 98.19 339 ILE A O 1
ATOM 2468 N N . ASP A 1 340 ? -10.751 6.208 7.659 1.00 97.12 340 ASP A N 1
ATOM 2469 C CA . ASP A 1 340 ? -11.691 7.178 7.087 1.00 97.12 340 ASP A CA 1
ATOM 2470 C C . ASP A 1 340 ? -12.340 6.625 5.811 1.00 97.12 340 ASP A C 1
ATOM 2472 O O . ASP A 1 340 ? -11.670 6.231 4.852 1.00 97.12 340 ASP A O 1
ATOM 2476 N N . SER A 1 341 ? -13.668 6.582 5.787 1.00 97.38 341 SER A N 1
ATOM 2477 C CA . SER A 1 341 ? -14.426 6.278 4.584 1.00 97.38 341 SER A CA 1
ATOM 2478 C C . SER A 1 341 ? -15.508 7.316 4.333 1.00 97.38 341 SER A C 1
ATOM 2480 O O . SER A 1 341 ? -16.426 7.471 5.127 1.00 97.38 341 SER A O 1
ATOM 2482 N N . ASN A 1 342 ? -15.529 7.878 3.124 1.00 94.81 342 ASN A N 1
ATOM 2483 C CA . ASN A 1 342 ? -16.615 8.757 2.665 1.00 94.81 342 ASN A CA 1
ATOM 2484 C C . ASN A 1 342 ? -17.943 8.011 2.378 1.00 94.81 342 ASN A C 1
ATOM 2486 O O . ASN A 1 342 ? -18.888 8.582 1.829 1.00 94.81 342 ASN A O 1
ATOM 2490 N N . GLY A 1 343 ? -18.020 6.716 2.698 1.00 96.69 343 GLY A N 1
ATOM 2491 C CA . GLY A 1 343 ? -19.236 5.920 2.609 1.00 96.69 343 GLY A CA 1
ATOM 2492 C C . GLY A 1 343 ? -19.340 4.952 3.780 1.00 96.69 343 GLY A C 1
ATOM 2493 O O . GLY A 1 343 ? -19.814 5.343 4.840 1.00 96.69 343 GLY A O 1
ATOM 2494 N N . THR A 1 344 ? -18.965 3.684 3.602 1.00 98.50 344 THR A N 1
ATOM 2495 C CA . THR A 1 344 ? -19.182 2.636 4.618 1.00 98.50 344 THR A CA 1
ATOM 2496 C C . THR A 1 344 ? -17.904 2.023 5.165 1.00 98.50 344 THR A C 1
ATOM 2498 O O . THR A 1 344 ? -16.978 1.721 4.416 1.00 98.50 344 THR A O 1
ATOM 2501 N N . ILE A 1 345 ? -17.925 1.690 6.455 1.00 98.81 345 ILE A N 1
ATOM 2502 C CA . ILE A 1 345 ? -16.948 0.785 7.066 1.00 98.81 345 ILE A CA 1
ATOM 2503 C C . ILE A 1 345 ? -17.631 -0.556 7.341 1.00 98.81 345 ILE A C 1
ATOM 2505 O O . ILE A 1 345 ? -18.668 -0.624 8.005 1.00 98.81 345 ILE A O 1
ATOM 2509 N N . GLU A 1 346 ? -17.029 -1.642 6.867 1.00 98.81 346 GLU A N 1
ATOM 2510 C CA . GLU A 1 346 ? -17.466 -3.006 7.149 1.00 98.81 346 GLU A CA 1
ATOM 2511 C C . GLU A 1 346 ? -16.334 -3.818 7.781 1.00 98.81 346 GLU A C 1
ATOM 2513 O O . GLU A 1 346 ? -15.275 -4.002 7.185 1.00 98.81 346 GLU A O 1
ATOM 2518 N N . ILE A 1 347 ? -16.570 -4.353 8.980 1.00 98.88 347 ILE A N 1
ATOM 2519 C CA . ILE A 1 347 ? -15.664 -5.305 9.634 1.00 98.88 347 ILE A CA 1
ATOM 2520 C C . ILE A 1 347 ? -16.379 -6.651 9.751 1.00 98.88 347 ILE A C 1
ATOM 2522 O O . ILE A 1 347 ? -17.329 -6.816 10.521 1.00 98.88 347 ILE A O 1
ATOM 2526 N N . ASN A 1 348 ? -15.911 -7.628 8.980 1.00 98.69 348 ASN A N 1
ATOM 2527 C CA . ASN A 1 348 ? -16.492 -8.965 8.891 1.00 98.69 348 ASN A CA 1
ATOM 2528 C C . ASN A 1 348 ? -15.640 -10.047 9.570 1.00 98.69 348 ASN A C 1
ATOM 2530 O O . ASN A 1 348 ? -16.143 -11.135 9.858 1.00 98.69 348 ASN A O 1
ATOM 2534 N N . GLY A 1 349 ? -14.365 -9.767 9.844 1.00 98.44 349 GLY A N 1
ATOM 2535 C CA . GLY A 1 349 ? -13.457 -10.713 10.481 1.00 98.44 349 GLY A CA 1
ATOM 2536 C C . GLY A 1 349 ? -12.075 -10.128 10.760 1.00 98.44 349 GLY A C 1
ATOM 2537 O O . GLY A 1 349 ? -11.797 -8.971 10.455 1.00 98.44 349 GLY A O 1
ATOM 2538 N N . GLY A 1 350 ? -11.192 -10.960 11.320 1.00 98.06 350 GLY A N 1
ATOM 2539 C CA . GLY A 1 350 ? -9.808 -10.587 11.631 1.00 98.06 350 GLY A CA 1
ATOM 2540 C C . GLY A 1 350 ? -9.646 -9.860 12.966 1.00 98.06 350 GLY A C 1
ATOM 2541 O O . GLY A 1 350 ? -10.537 -9.894 13.818 1.00 98.06 350 GLY A O 1
ATOM 2542 N N . THR A 1 351 ? -8.485 -9.234 13.143 1.00 98.31 351 THR A N 1
ATOM 2543 C CA . THR A 1 351 ? -8.160 -8.372 14.284 1.00 98.31 351 THR A CA 1
ATOM 2544 C C . THR A 1 351 ? -7.827 -6.975 13.778 1.00 98.31 351 THR A C 1
ATOM 2546 O O . THR A 1 351 ? -6.879 -6.824 13.011 1.00 98.31 351 THR A O 1
ATOM 2549 N N . VAL A 1 352 ? -8.572 -5.960 14.220 1.00 98.69 352 VAL A N 1
ATOM 2550 C CA . VAL A 1 352 ? -8.353 -4.554 13.839 1.00 98.69 352 VAL A CA 1
ATOM 2551 C C . VAL A 1 352 ? -8.018 -3.721 15.073 1.00 98.69 352 VAL A C 1
ATOM 2553 O O . VAL A 1 352 ? -8.797 -3.647 16.016 1.00 98.69 352 VAL A O 1
ATOM 2556 N N . ILE A 1 353 ? -6.860 -3.077 15.075 1.00 98.12 353 ILE A N 1
ATOM 2557 C CA . ILE A 1 353 ? -6.431 -2.133 16.104 1.00 98.12 353 ILE A CA 1
ATOM 2558 C C . ILE A 1 353 ? -6.260 -0.797 15.402 1.00 98.12 353 ILE A C 1
ATOM 2560 O O . ILE A 1 353 ? -5.377 -0.659 14.560 1.00 98.12 353 ILE A O 1
ATOM 2564 N N . THR A 1 354 ? -7.112 0.169 15.719 1.00 97.25 354 THR A N 1
ATOM 2565 C CA . THR A 1 354 ? -7.068 1.485 15.088 1.00 97.25 354 THR A CA 1
ATOM 2566 C C . THR A 1 354 ? -7.073 2.608 16.112 1.00 97.25 354 THR A C 1
ATOM 2568 O O . THR A 1 354 ? -7.714 2.511 17.165 1.00 97.25 354 THR A O 1
ATOM 2571 N N . MET A 1 355 ? -6.303 3.659 15.837 1.00 94.44 355 MET A N 1
ATOM 2572 C CA . MET A 1 355 ? -6.094 4.737 16.791 1.00 94.44 355 MET A CA 1
ATOM 2573 C C . MET A 1 355 ? -5.714 6.072 16.151 1.00 94.44 355 MET A C 1
ATOM 2575 O O . MET A 1 355 ? -4.850 6.131 15.278 1.00 94.44 355 MET A O 1
ATOM 2579 N N . SER A 1 356 ? -6.304 7.152 16.661 1.00 91.19 356 SER A N 1
ATOM 2580 C CA . SER A 1 356 ? -5.998 8.535 16.278 1.00 91.19 356 SER A CA 1
ATOM 2581 C C . SER A 1 356 ? -5.480 9.339 17.483 1.00 91.19 356 SER A C 1
ATOM 2583 O O . SER A 1 356 ? -5.930 9.172 18.620 1.00 91.19 356 SER A O 1
ATOM 2585 N N . 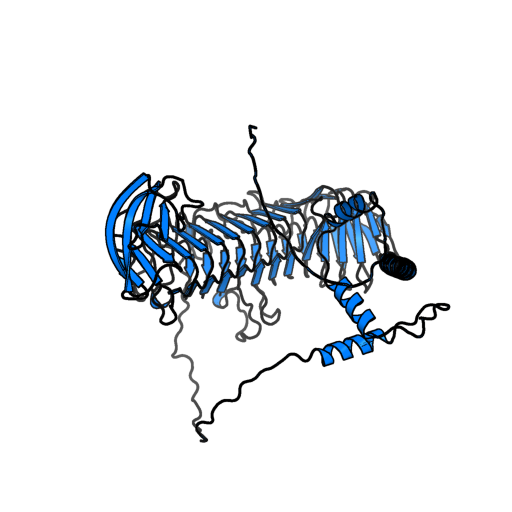ASN A 1 357 ? -4.479 10.199 17.259 1.00 80.88 357 ASN A N 1
ATOM 2586 C CA . ASN A 1 357 ? -3.843 11.026 18.304 1.00 80.88 357 ASN A CA 1
ATOM 2587 C C . ASN A 1 357 ? -4.363 12.477 18.365 1.00 80.88 357 ASN A C 1
ATOM 2589 O O . ASN A 1 357 ? -4.062 13.215 19.307 1.00 80.88 357 ASN A O 1
ATOM 2593 N N . SER A 1 358 ? -5.091 12.920 17.342 1.00 69.12 358 SER A N 1
ATOM 2594 C CA . SER A 1 358 ? -5.629 14.278 17.215 1.00 69.12 358 SER A CA 1
ATOM 2595 C C . SER A 1 358 ? -7.094 14.337 17.670 1.00 69.12 358 SER A C 1
ATOM 2597 O O . SER A 1 358 ? -7.604 13.376 18.233 1.00 69.12 358 SER A O 1
ATOM 2599 N N . MET A 1 359 ? -7.790 15.464 17.469 1.00 69.12 359 MET A N 1
ATOM 2600 C CA . MET A 1 359 ? -9.221 15.604 17.807 1.00 69.12 359 MET A CA 1
ATOM 2601 C C . MET A 1 359 ? -10.161 14.756 16.922 1.00 69.12 359 MET A C 1
ATOM 2603 O O . MET A 1 359 ? -11.373 14.908 17.042 1.00 69.12 359 MET A O 1
ATOM 2607 N N . GLU A 1 360 ? -9.606 13.870 16.098 1.00 85.69 360 GLU A N 1
ATOM 2608 C CA . GLU A 1 360 ? -10.303 13.072 15.089 1.00 85.69 360 GLU A CA 1
ATOM 2609 C C . GLU A 1 360 ? -10.599 11.639 15.578 1.00 85.69 360 GLU A C 1
ATOM 2611 O O . GLU A 1 360 ? -10.355 11.279 16.743 1.00 85.69 360 GLU A O 1
ATOM 2616 N N . GLN A 1 361 ? -11.171 10.812 14.708 1.00 92.31 361 GLN A N 1
ATOM 2617 C CA . GLN A 1 361 ? -11.765 9.519 15.024 1.00 92.31 361 GLN A CA 1
ATOM 2618 C C . GLN A 1 361 ? -10.843 8.340 14.689 1.00 92.31 361 GLN A C 1
ATOM 2620 O O . GLN A 1 361 ? -9.978 8.409 13.822 1.00 92.31 361 GLN A O 1
ATOM 2625 N N . ALA A 1 362 ? -10.998 7.213 15.390 1.00 94.62 362 ALA A N 1
ATOM 2626 C CA . ALA A 1 362 ? -10.323 5.990 14.946 1.00 94.62 362 ALA A CA 1
ATOM 2627 C C . ALA A 1 362 ? -11.088 5.338 13.783 1.00 94.62 362 ALA A C 1
ATOM 2629 O O . ALA A 1 362 ? -10.470 4.836 12.851 1.00 94.62 362 ALA A O 1
ATOM 2630 N N . PHE A 1 363 ? -12.422 5.402 13.827 1.00 96.44 363 PHE A N 1
ATOM 2631 C CA . PHE A 1 363 ? -13.315 5.046 12.725 1.00 96.44 363 PHE A CA 1
ATOM 2632 C C . PHE A 1 363 ? -14.191 6.247 12.353 1.00 96.44 363 PHE A C 1
ATOM 2634 O O . PHE A 1 363 ? -15.042 6.626 13.167 1.00 96.44 363 PHE A O 1
ATOM 2641 N N . ASP A 1 364 ? -14.025 6.779 11.142 1.00 95.06 364 ASP A N 1
ATOM 2642 C CA . ASP A 1 364 ? -14.906 7.783 10.540 1.00 95.06 364 ASP A CA 1
ATOM 2643 C C . ASP A 1 364 ? -15.580 7.235 9.273 1.00 95.06 364 ASP A C 1
ATOM 2645 O O . ASP A 1 364 ? -14.941 6.725 8.356 1.00 95.06 364 ASP A O 1
ATOM 2649 N N . CYS A 1 365 ? -16.906 7.271 9.264 1.00 93.75 365 CYS A N 1
ATOM 2650 C CA . CYS A 1 365 ? -17.758 6.926 8.131 1.00 93.75 365 CYS A CA 1
ATOM 2651 C C . CYS A 1 365 ? -19.011 7.812 8.081 1.00 93.75 365 CYS A C 1
ATOM 2653 O O . CYS A 1 365 ? -20.094 7.351 7.697 1.00 93.75 365 CYS A O 1
ATOM 2655 N N . ASP A 1 366 ? -18.879 9.061 8.547 1.00 87.06 366 ASP A N 1
ATOM 2656 C CA . ASP A 1 366 ? -19.910 10.093 8.723 1.00 87.06 366 ASP A CA 1
ATOM 2657 C C . ASP A 1 366 ? -21.041 9.760 9.718 1.00 87.06 366 ASP A C 1
ATOM 2659 O O . ASP A 1 366 ? -21.542 10.633 10.434 1.00 87.06 366 ASP A O 1
ATOM 2663 N N . SER A 1 367 ? -21.511 8.511 9.766 1.00 91.12 367 SER A N 1
ATOM 2664 C CA . SER A 1 367 ? -22.628 8.083 10.608 1.00 91.12 367 SER A CA 1
ATOM 2665 C C . SER A 1 367 ? -22.534 6.615 11.000 1.00 91.12 367 SER A C 1
ATOM 2667 O O . SER A 1 367 ? -22.176 5.744 10.214 1.00 91.12 367 SER A O 1
ATOM 2669 N N . HIS A 1 368 ? -23.021 6.299 12.201 1.00 90.62 368 HIS A N 1
ATOM 2670 C CA . HIS A 1 368 ? -23.110 4.924 12.707 1.00 90.62 368 HIS A CA 1
ATOM 2671 C C . HIS A 1 368 ? -23.909 3.992 11.784 1.00 90.62 368 HIS A C 1
ATOM 2673 O O . HIS A 1 368 ? -23.661 2.787 11.743 1.00 90.62 368 HIS A O 1
ATOM 2679 N N . ALA A 1 369 ? -24.874 4.530 11.028 1.00 94.38 369 ALA A N 1
ATOM 2680 C CA . ALA A 1 369 ? -25.664 3.752 10.075 1.00 94.38 369 ALA A CA 1
ATOM 2681 C C . ALA A 1 369 ? -24.823 3.165 8.925 1.00 94.38 369 ALA A C 1
ATOM 2683 O O . ALA A 1 369 ? -25.250 2.184 8.316 1.00 94.38 369 ALA A O 1
ATOM 2684 N N . ASN A 1 370 ? -23.643 3.735 8.667 1.00 96.56 370 ASN A N 1
ATOM 2685 C CA . ASN A 1 370 ? -22.702 3.301 7.637 1.00 96.56 370 ASN A CA 1
ATOM 2686 C C . ASN A 1 370 ? -21.656 2.304 8.152 1.00 96.56 370 ASN A C 1
ATOM 2688 O O . ASN A 1 370 ? -20.881 1.765 7.363 1.00 96.56 370 ASN A O 1
ATOM 2692 N N . PHE A 1 371 ? -21.642 2.029 9.457 1.00 98.06 371 PHE A N 1
ATOM 2693 C CA . PHE A 1 371 ? -20.731 1.063 10.049 1.00 98.06 371 PHE A CA 1
ATOM 2694 C C . PHE A 1 371 ? -21.449 -0.276 10.262 1.00 98.06 371 PHE A C 1
ATOM 2696 O O . PHE A 1 371 ? -22.365 -0.398 11.087 1.00 98.06 371 PHE A O 1
ATOM 2703 N N . THR A 1 372 ? -21.020 -1.295 9.515 1.00 98.69 372 THR A N 1
ATOM 2704 C CA . THR A 1 372 ? -21.432 -2.693 9.671 1.00 98.69 372 THR A CA 1
ATOM 2705 C C . THR A 1 372 ? -20.359 -3.505 10.401 1.00 98.69 372 THR A C 1
ATOM 2707 O O . THR A 1 372 ? -19.186 -3.480 10.035 1.00 98.69 372 THR A O 1
ATOM 2710 N N . TYR A 1 373 ? -20.767 -4.288 11.403 1.00 98.62 373 TYR A N 1
ATOM 2711 C CA . TYR A 1 373 ? -19.885 -5.238 12.088 1.00 98.62 373 TYR A CA 1
ATOM 2712 C C . TYR A 1 373 ? -20.532 -6.624 12.202 1.00 98.62 373 TYR A C 1
ATOM 2714 O O . TYR A 1 373 ? -21.616 -6.782 12.777 1.00 98.62 373 TYR A O 1
ATOM 2722 N N . THR A 1 374 ? -19.878 -7.646 11.645 1.00 98.56 374 THR A N 1
ATOM 2723 C CA . THR A 1 374 ? -20.420 -9.017 11.605 1.00 98.56 374 THR A CA 1
ATOM 2724 C C . THR A 1 374 ? -19.532 -10.077 12.259 1.00 98.56 374 THR A C 1
ATOM 2726 O O . THR A 1 374 ? -20.056 -11.135 12.618 1.00 98.56 374 THR A O 1
ATOM 2729 N N . GLY A 1 375 ? -18.245 -9.804 12.505 1.00 97.19 375 GLY A N 1
ATOM 2730 C CA . GLY A 1 375 ? -17.326 -10.767 13.125 1.00 97.19 375 GLY A CA 1
ATOM 2731 C C . GLY A 1 375 ? -15.887 -10.263 13.269 1.00 97.19 375 GLY A C 1
ATOM 2732 O O . GLY A 1 375 ? -15.556 -9.181 12.791 1.00 97.19 375 GLY A O 1
ATOM 2733 N N . GLY A 1 376 ? -15.025 -11.048 13.928 1.00 97.19 376 GLY A N 1
ATOM 2734 C CA . GLY A 1 376 ? -13.656 -10.652 14.283 1.00 97.19 376 GLY A CA 1
ATOM 2735 C C . GLY A 1 376 ? -13.556 -9.892 15.607 1.00 97.19 376 GLY A C 1
ATOM 2736 O O . GLY A 1 376 ? -14.539 -9.734 16.330 1.00 97.19 376 GLY A O 1
ATOM 2737 N N . ASN A 1 377 ? -12.359 -9.417 15.942 1.00 96.88 377 ASN A N 1
ATOM 2738 C CA . ASN A 1 377 ? -12.107 -8.565 17.103 1.00 96.88 377 ASN A CA 1
ATOM 2739 C C . ASN A 1 377 ? -11.614 -7.200 16.632 1.00 96.88 377 ASN A C 1
ATOM 2741 O O . ASN A 1 377 ? -10.794 -7.119 15.720 1.00 96.88 377 ASN A O 1
ATOM 2745 N N . TYR A 1 378 ? -12.061 -6.127 17.273 1.00 97.69 378 TYR A N 1
ATOM 2746 C CA . TYR A 1 378 ? -11.483 -4.819 17.009 1.00 97.69 378 TYR A CA 1
ATOM 2747 C C . TYR A 1 378 ? -11.406 -3.943 18.253 1.00 97.69 378 TYR A C 1
ATOM 2749 O O . TYR A 1 378 ? -12.194 -4.089 19.189 1.00 97.69 378 TYR A O 1
ATOM 2757 N N . VAL A 1 379 ? -10.465 -3.005 18.228 1.00 97.38 379 VAL A N 1
ATOM 2758 C CA . VAL A 1 379 ? -10.424 -1.842 19.109 1.00 97.38 379 VAL A CA 1
ATOM 2759 C C . VAL A 1 379 ? -10.234 -0.586 18.264 1.00 97.38 379 VAL A C 1
ATOM 2761 O O . VAL A 1 379 ? -9.341 -0.537 17.422 1.00 97.38 379 VAL A O 1
ATOM 2764 N N . GLY A 1 380 ? -11.082 0.415 18.486 1.00 96.25 380 GLY A N 1
ATOM 2765 C CA . GLY A 1 380 ? -10.925 1.759 17.938 1.00 96.25 380 GLY A CA 1
ATOM 2766 C C . GLY A 1 380 ? -10.786 2.766 19.066 1.00 96.25 380 GLY A C 1
ATOM 2767 O O . GLY A 1 380 ? -11.642 2.802 19.948 1.00 96.25 380 GLY A O 1
ATOM 2768 N N . ALA A 1 381 ? -9.710 3.549 19.074 1.00 94.94 381 ALA A N 1
ATOM 2769 C CA . ALA A 1 381 ? -9.402 4.480 20.154 1.00 94.94 381 ALA A CA 1
ATOM 2770 C C . ALA A 1 381 ? -9.053 5.878 19.612 1.00 94.94 381 ALA A C 1
ATOM 2772 O O . ALA A 1 381 ? -8.024 6.058 18.970 1.00 94.94 381 ALA A O 1
ATOM 2773 N N . GLY A 1 382 ? -9.893 6.875 19.888 1.00 93.38 382 GLY A N 1
ATOM 2774 C CA . GLY A 1 382 ? -9.769 8.222 19.316 1.00 93.38 382 GLY A CA 1
ATOM 2775 C C . GLY A 1 382 ? -10.434 9.296 20.174 1.00 93.38 382 GLY A C 1
ATOM 2776 O O . GLY A 1 382 ? -10.836 9.044 21.317 1.00 93.38 382 GLY A O 1
ATOM 2777 N N . ASN A 1 383 ? -10.564 10.515 19.646 1.00 90.50 383 ASN A N 1
ATOM 2778 C CA . ASN A 1 383 ? -11.313 11.599 20.305 1.00 90.50 383 ASN A CA 1
ATOM 2779 C C . ASN A 1 383 ? -12.789 11.692 19.875 1.00 90.50 383 ASN A C 1
ATOM 2781 O O . ASN A 1 383 ? -13.535 12.581 20.286 1.00 90.50 383 ASN A O 1
ATOM 2785 N N . GLY A 1 384 ? -13.207 10.686 19.123 1.00 89.25 384 GLY A N 1
ATOM 2786 C CA . GLY A 1 384 ? -14.550 10.315 18.722 1.00 89.25 384 GLY A CA 1
ATOM 2787 C C . GLY A 1 384 ? -14.436 8.988 17.973 1.00 89.25 384 GLY A C 1
ATOM 2788 O O . GLY A 1 384 ? -13.330 8.561 17.655 1.00 89.25 384 GLY A O 1
ATOM 2789 N N . ASN A 1 385 ? -15.548 8.307 17.751 1.00 91.19 385 ASN A N 1
ATOM 2790 C CA . ASN A 1 385 ? -15.628 7.119 16.918 1.00 91.19 385 ASN A CA 1
ATOM 2791 C C . ASN A 1 385 ? -17.056 6.971 16.419 1.00 91.19 385 ASN A C 1
ATOM 2793 O O . ASN A 1 385 ? -18.004 7.075 17.208 1.00 91.19 385 ASN A O 1
ATOM 2797 N N . ASN A 1 386 ? -17.206 6.592 15.156 1.00 92.88 386 ASN A N 1
ATOM 2798 C CA . ASN A 1 386 ? -18.405 5.894 14.755 1.00 92.88 386 ASN A CA 1
ATOM 2799 C C . ASN A 1 386 ? -18.444 4.489 15.368 1.00 92.88 386 ASN A C 1
ATOM 2801 O O . ASN A 1 386 ? -17.428 3.821 15.570 1.00 92.88 386 ASN A O 1
ATOM 2805 N N . MET A 1 387 ? -19.656 4.034 15.676 1.00 92.00 387 MET A N 1
ATOM 2806 C CA . MET A 1 387 ? -19.924 2.681 16.153 1.00 92.00 387 MET A CA 1
ATOM 2807 C C . MET A 1 387 ? -20.775 1.907 15.152 1.00 92.00 387 MET A C 1
ATOM 2809 O O . MET A 1 387 ? -21.571 2.530 14.446 1.00 92.00 387 MET A O 1
ATOM 2813 N N . PRO A 1 388 ? -20.710 0.563 15.158 1.00 95.50 388 PRO A N 1
ATOM 2814 C CA . PRO A 1 388 ? -21.615 -0.252 14.367 1.00 95.50 388 PRO A CA 1
ATOM 2815 C C . PRO A 1 388 ? -23.079 0.077 14.668 1.00 95.50 388 PRO A C 1
ATOM 2817 O O . PRO A 1 388 ? -23.557 -0.092 15.794 1.00 95.50 388 PRO A O 1
ATOM 2820 N N . GLY A 1 389 ? -23.789 0.550 13.647 1.00 94.31 389 GLY A N 1
ATOM 2821 C CA . GLY A 1 389 ? -25.197 0.947 13.718 1.00 94.31 389 GLY A CA 1
ATOM 2822 C C . GLY A 1 389 ? -25.997 0.595 12.463 1.00 94.31 389 GLY A C 1
ATOM 2823 O O . GLY A 1 389 ? -27.210 0.809 12.431 1.00 94.31 389 GLY A O 1
ATOM 2824 N N . SER A 1 390 ? -25.351 0.021 11.444 1.00 95.19 390 SER A N 1
ATOM 2825 C CA . SER A 1 390 ? -26.015 -0.539 10.267 1.00 95.19 390 SER A CA 1
ATOM 2826 C C . SER A 1 390 ? -26.997 -1.651 10.645 1.00 95.19 390 SER A C 1
ATOM 2828 O O . SER A 1 390 ? -26.746 -2.465 11.535 1.00 95.19 390 SER A O 1
ATOM 2830 N N . ALA A 1 391 ? -28.102 -1.757 9.902 1.00 95.88 391 ALA A N 1
ATOM 2831 C CA . ALA A 1 391 ? -29.070 -2.846 10.060 1.00 95.88 391 ALA A CA 1
ATOM 2832 C C . ALA A 1 391 ? -28.502 -4.231 9.684 1.00 95.88 391 ALA A C 1
ATOM 2834 O O . ALA A 1 391 ? -29.128 -5.247 9.989 1.00 95.88 391 ALA A O 1
ATOM 2835 N N . ALA A 1 392 ? -27.354 -4.271 9.000 1.00 97.31 392 ALA A N 1
ATOM 2836 C CA . ALA A 1 392 ? -26.637 -5.499 8.671 1.00 97.31 392 ALA A CA 1
ATOM 2837 C C . ALA A 1 392 ? -25.716 -5.988 9.805 1.00 97.31 392 ALA A C 1
ATOM 2839 O O . ALA A 1 392 ? -25.202 -7.100 9.718 1.00 97.31 392 ALA A O 1
ATOM 2840 N N . THR A 1 393 ? -25.520 -5.197 10.866 1.00 98.12 393 THR A N 1
ATOM 2841 C CA . THR A 1 393 ? -24.701 -5.577 12.024 1.00 98.12 393 THR A CA 1
ATOM 2842 C C . THR A 1 393 ? -25.295 -6.792 12.737 1.00 98.12 393 THR A C 1
ATOM 2844 O O . THR A 1 393 ? -26.483 -6.833 13.060 1.00 98.12 393 THR A O 1
ATOM 2847 N N . THR A 1 394 ? -24.452 -7.796 12.990 1.00 97.56 394 THR A N 1
ATOM 2848 C CA . THR A 1 394 ? -24.836 -9.040 13.682 1.00 97.56 394 THR A CA 1
ATOM 2849 C C . THR A 1 394 ? -23.918 -9.412 14.840 1.00 97.56 394 THR A C 1
ATOM 2851 O O . THR A 1 394 ? -24.224 -10.361 15.566 1.00 97.56 394 THR A O 1
ATOM 2854 N N . ALA A 1 395 ? -22.802 -8.703 15.003 1.00 97.56 395 ALA A N 1
ATOM 2855 C CA . ALA A 1 395 ? -21.876 -8.864 16.115 1.00 97.56 395 ALA A CA 1
ATOM 2856 C C . ALA A 1 395 ? -22.019 -7.709 17.117 1.00 97.56 395 ALA A C 1
ATOM 2858 O O . ALA A 1 395 ? -22.682 -6.709 16.848 1.00 97.56 395 ALA A O 1
ATOM 2859 N N . TYR A 1 396 ? -21.461 -7.908 18.308 1.00 97.69 396 TYR A N 1
ATOM 2860 C CA . TYR A 1 396 ? -21.711 -7.062 19.467 1.00 97.69 396 TYR A CA 1
ATOM 2861 C C . TYR A 1 396 ? -20.518 -6.161 19.771 1.00 97.69 396 TYR A C 1
ATOM 2863 O O . TYR A 1 396 ? -19.382 -6.629 19.723 1.00 97.69 396 TYR A O 1
ATOM 2871 N N . SER A 1 397 ? -20.784 -4.915 20.155 1.00 97.44 397 SER A N 1
ATOM 2872 C CA . SER A 1 397 ? -19.771 -3.916 20.479 1.00 97.44 397 SER A CA 1
ATOM 2873 C C . SER A 1 397 ? -20.072 -3.200 21.792 1.00 97.44 397 SER A C 1
ATOM 2875 O O . SER A 1 397 ? -21.226 -2.933 22.137 1.00 97.44 397 SER A O 1
ATOM 2877 N N . ILE A 1 398 ? -19.004 -2.863 22.509 1.00 96.94 398 ILE A N 1
ATOM 2878 C CA . ILE A 1 398 ? -19.031 -2.107 23.760 1.00 96.94 398 ILE A CA 1
ATOM 2879 C C . ILE A 1 398 ? -18.147 -0.879 23.585 1.00 96.94 398 ILE A C 1
ATOM 2881 O O . ILE A 1 398 ? -16.994 -1.012 23.181 1.00 96.94 398 ILE A O 1
ATOM 2885 N N . ALA A 1 399 ? -18.649 0.305 23.924 1.00 95.50 399 ALA A N 1
ATOM 2886 C CA . ALA A 1 399 ? -17.838 1.518 23.940 1.00 95.50 399 ALA A CA 1
ATOM 2887 C C . ALA A 1 399 ? -17.856 2.235 25.283 1.00 95.50 399 ALA A C 1
ATOM 2889 O O . ALA A 1 399 ? -18.803 2.134 26.065 1.00 95.50 399 ALA A O 1
ATOM 2890 N N . TYR A 1 400 ? -16.784 2.977 25.533 1.00 95.31 400 TYR A N 1
ATOM 2891 C CA . TYR A 1 400 ? -16.604 3.731 26.756 1.00 95.31 400 TYR A CA 1
ATOM 2892 C C . TYR A 1 400 ? -15.844 5.030 26.517 1.00 95.31 400 TYR A C 1
ATOM 2894 O O . TYR A 1 400 ? -14.785 5.037 25.887 1.00 95.31 400 TYR A O 1
ATOM 2902 N N . GLY A 1 401 ? -16.379 6.121 27.062 1.00 93.88 401 GLY A N 1
ATOM 2903 C CA . GLY A 1 401 ? -15.801 7.454 26.902 1.00 93.88 401 GLY A CA 1
ATOM 2904 C C . GLY A 1 401 ? -16.206 8.447 27.987 1.00 93.88 401 GLY A C 1
ATOM 2905 O O . GLY A 1 401 ? -16.474 9.617 27.723 1.00 93.88 401 GLY A O 1
ATOM 2906 N N . ASP A 1 402 ? -16.278 7.977 29.232 1.00 92.06 402 ASP A N 1
ATOM 2907 C CA . ASP A 1 402 ? -16.533 8.819 30.414 1.00 92.06 402 ASP A CA 1
ATOM 2908 C C . ASP A 1 402 ? -15.257 9.417 31.033 1.00 92.06 402 ASP A C 1
ATOM 2910 O O . ASP A 1 402 ? -15.308 10.169 32.010 1.00 92.06 402 ASP A O 1
ATOM 2914 N N . THR A 1 403 ? -14.090 9.099 30.473 1.00 91.25 403 THR A N 1
ATOM 2915 C CA . THR A 1 403 ? -12.796 9.621 30.918 1.00 91.25 403 THR A CA 1
ATOM 2916 C C . THR A 1 403 ? -11.892 9.926 29.734 1.00 91.25 403 THR A C 1
ATOM 2918 O O . THR A 1 403 ? -12.025 9.352 28.658 1.00 91.25 403 THR A O 1
ATOM 2921 N N . THR A 1 404 ? -10.924 10.809 29.959 1.00 92.69 404 THR A N 1
ATOM 2922 C CA . THR A 1 404 ? -9.764 10.938 29.079 1.00 92.69 404 THR A CA 1
ATOM 2923 C C . THR A 1 404 ? -8.756 9.850 29.422 1.00 92.69 404 THR A C 1
ATOM 2925 O O . THR A 1 404 ? -8.494 9.602 30.601 1.00 92.69 404 THR A O 1
ATOM 2928 N N . PHE A 1 405 ? -8.187 9.242 28.391 1.00 92.81 405 PHE A N 1
ATOM 2929 C CA . PHE A 1 405 ? -7.087 8.297 28.475 1.00 92.81 405 PHE A CA 1
ATOM 2930 C C . PHE A 1 405 ? -5.804 8.954 27.981 1.00 92.81 405 PHE A C 1
ATOM 2932 O O . PHE A 1 405 ? -5.815 9.701 27.002 1.00 92.81 405 PHE A O 1
ATOM 2939 N N . TYR A 1 406 ? -4.697 8.642 28.636 1.00 92.75 406 TYR A N 1
ATOM 2940 C CA . TYR A 1 406 ? -3.353 9.091 28.297 1.00 92.75 406 TYR A CA 1
ATOM 2941 C C . TYR A 1 406 ? -2.453 7.899 27.962 1.00 92.75 406 TYR A C 1
ATOM 2943 O O . TYR A 1 406 ? -2.777 6.750 28.261 1.00 92.75 406 TYR A O 1
ATOM 2951 N N . ALA A 1 407 ? -1.289 8.176 27.372 1.00 90.88 407 ALA A N 1
ATOM 2952 C CA . ALA A 1 407 ? -0.231 7.192 27.162 1.00 90.88 407 ALA A CA 1
ATOM 2953 C C . ALA A 1 407 ? -0.006 6.279 28.384 1.00 90.88 407 ALA A C 1
ATOM 2955 O O . ALA A 1 407 ? 0.302 6.743 29.487 1.00 90.88 407 ALA A O 1
ATOM 2956 N N . GLY A 1 408 ? -0.092 4.968 28.158 1.00 90.44 408 GLY A N 1
ATOM 2957 C CA . GLY A 1 408 ? 0.108 3.933 29.167 1.00 90.44 408 GLY A CA 1
ATOM 2958 C C . GLY A 1 408 ? -1.103 3.640 30.054 1.00 90.44 408 GLY A C 1
ATOM 2959 O O . GLY A 1 408 ? -0.994 2.730 30.884 1.00 90.44 408 GLY A O 1
ATOM 2960 N N . ASP A 1 409 ? -2.221 4.358 29.893 1.00 93.69 409 ASP A N 1
ATOM 2961 C CA . ASP A 1 409 ? -3.499 3.984 30.497 1.00 93.69 409 ASP A CA 1
ATOM 2962 C C . ASP A 1 409 ? -4.018 2.685 29.878 1.00 93.69 409 ASP A C 1
ATOM 2964 O O . ASP A 1 409 ? -3.692 2.314 28.748 1.00 93.69 409 ASP A O 1
ATOM 2968 N N . GLN A 1 410 ? -4.787 1.946 30.670 1.00 93.38 410 GLN A N 1
ATOM 2969 C CA . GLN A 1 410 ? -5.116 0.555 30.391 1.00 93.38 410 GLN A CA 1
ATOM 2970 C C . GLN A 1 410 ? -6.561 0.287 30.778 1.00 93.38 410 GLN A C 1
ATOM 2972 O O . GLN A 1 410 ? -6.975 0.580 31.904 1.00 93.38 410 GLN A O 1
ATOM 2977 N N . ILE A 1 411 ? -7.299 -0.293 29.841 1.00 95.19 411 ILE A N 1
ATOM 2978 C CA . ILE A 1 411 ? -8.721 -0.613 29.947 1.00 95.19 411 ILE A CA 1
ATOM 2979 C C . ILE A 1 411 ? -8.949 -2.071 29.547 1.00 95.19 411 ILE A C 1
ATOM 2981 O O . ILE A 1 411 ? -8.298 -2.554 28.622 1.00 95.19 411 ILE A O 1
ATOM 2985 N N . ALA A 1 412 ? -9.877 -2.766 30.205 1.00 95.69 412 ALA A N 1
ATOM 2986 C CA . ALA A 1 412 ? -10.442 -4.026 29.713 1.00 95.69 412 ALA A CA 1
ATOM 2987 C C . ALA A 1 412 ? -11.953 -4.068 29.854 1.00 95.69 412 ALA A C 1
ATOM 2989 O O . ALA A 1 412 ? -12.534 -3.416 30.723 1.00 95.69 412 ALA A O 1
ATOM 2990 N N . VAL A 1 413 ? -12.531 -4.967 29.068 1.00 96.38 413 VAL A N 1
ATOM 2991 C CA . VAL A 1 413 ? -13.858 -5.527 29.258 1.00 96.38 413 VAL A CA 1
ATOM 2992 C C . VAL A 1 413 ? -13.722 -6.925 29.864 1.00 96.38 413 VAL A C 1
ATOM 2994 O O . VAL A 1 413 ? -13.013 -7.782 29.325 1.00 96.38 413 VAL A O 1
ATOM 2997 N N . LEU A 1 414 ? -14.398 -7.151 30.989 1.00 95.75 414 LEU A N 1
ATOM 2998 C CA . LEU A 1 414 ? -14.461 -8.433 31.686 1.00 95.75 414 LEU A CA 1
ATOM 2999 C C . LEU A 1 414 ? -15.833 -9.080 31.532 1.00 95.75 414 LEU A C 1
ATOM 3001 O O . LEU A 1 414 ? -16.842 -8.376 31.492 1.00 95.75 414 LEU A O 1
ATOM 3005 N N . ASP A 1 415 ? -15.869 -10.408 31.513 1.00 94.81 415 ASP A N 1
ATOM 3006 C CA . ASP A 1 415 ? -17.108 -11.171 31.658 1.00 94.81 415 ASP A CA 1
ATOM 3007 C C . ASP A 1 415 ? -17.585 -11.229 33.127 1.00 94.81 415 ASP A C 1
ATOM 3009 O O . ASP A 1 415 ? -16.921 -10.760 34.056 1.00 94.81 415 ASP A O 1
ATOM 3013 N N . SER A 1 416 ? -18.750 -11.844 33.354 1.00 94.19 416 SER A N 1
ATOM 3014 C CA . SER A 1 416 ? -19.324 -12.027 34.700 1.00 94.19 416 SER A CA 1
ATOM 3015 C C . SER A 1 416 ? -18.508 -12.935 35.640 1.00 94.19 416 SER A C 1
ATOM 3017 O O . SER A 1 416 ? -18.805 -13.010 36.835 1.00 94.19 416 SER A O 1
ATOM 3019 N N . GLU A 1 417 ? -17.501 -13.634 35.113 1.00 93.62 417 GLU A N 1
ATOM 3020 C CA . GLU A 1 417 ? -16.569 -14.490 35.850 1.00 93.62 417 GLU A CA 1
ATOM 3021 C C . GLU A 1 417 ? -15.221 -13.789 36.110 1.00 93.62 417 GLU A C 1
ATOM 3023 O O . GLU A 1 417 ? -14.285 -14.431 36.589 1.00 93.62 417 GLU A O 1
ATOM 3028 N N . ASP A 1 418 ? -15.133 -12.475 35.859 1.00 91.62 418 ASP A N 1
ATOM 3029 C CA . ASP A 1 418 ? -13.934 -11.639 35.995 1.00 91.62 418 ASP A CA 1
ATOM 3030 C C . ASP A 1 418 ? -12.790 -11.972 35.008 1.00 91.62 418 ASP A C 1
ATOM 3032 O O . ASP A 1 418 ? -11.643 -11.550 35.228 1.00 91.62 418 ASP A O 1
ATOM 3036 N N . ASN A 1 419 ? -13.064 -12.702 33.921 1.00 92.38 419 ASN A N 1
ATOM 3037 C CA . ASN A 1 419 ? -12.072 -12.980 32.882 1.00 92.38 419 ASN A CA 1
ATOM 3038 C C . ASN A 1 419 ? -11.988 -11.817 31.890 1.00 92.38 419 ASN A C 1
ATOM 3040 O O . ASN A 1 419 ? -13.010 -11.265 31.489 1.00 92.38 419 ASN A O 1
ATOM 3044 N N . VAL A 1 420 ? -10.774 -11.474 31.438 1.00 93.44 420 VAL A N 1
ATOM 3045 C CA . VAL A 1 420 ? -10.595 -10.516 30.335 1.00 93.44 420 VAL A CA 1
ATOM 3046 C C . VAL A 1 420 ? -11.148 -11.113 29.054 1.00 93.44 420 VAL A C 1
ATOM 3048 O O . VAL A 1 420 ? -10.723 -12.196 28.650 1.00 93.44 420 VAL A O 1
ATOM 3051 N N . VAL A 1 421 ? -12.050 -10.371 28.417 1.00 94.75 421 VAL A N 1
ATOM 3052 C CA . VAL A 1 421 ? -12.588 -10.678 27.091 1.00 94.75 421 VAL A CA 1
ATOM 3053 C C . VAL A 1 421 ? -11.755 -9.985 26.019 1.00 94.75 421 VAL A C 1
ATOM 3055 O O . VAL A 1 421 ? -11.315 -10.618 25.063 1.00 94.75 421 VAL A O 1
ATOM 3058 N N . THR A 1 422 ? -11.526 -8.687 26.208 1.00 95.38 422 THR A N 1
ATOM 3059 C CA . THR A 1 422 ? -10.671 -7.839 25.375 1.00 95.38 422 THR A CA 1
ATOM 3060 C C . THR A 1 422 ? -10.247 -6.611 26.178 1.00 95.38 422 THR A C 1
ATOM 3062 O O . THR A 1 422 ? -10.862 -6.280 27.197 1.00 95.38 422 THR A O 1
ATOM 3065 N N . GLY A 1 423 ? -9.216 -5.913 25.731 1.00 94.50 423 GLY A N 1
ATOM 3066 C CA . GLY A 1 423 ? -8.790 -4.663 26.327 1.00 94.50 423 GLY A CA 1
ATOM 3067 C C . GLY A 1 423 ? -7.687 -3.985 25.539 1.00 94.50 423 GLY A C 1
ATOM 3068 O O . GLY A 1 423 ? -7.214 -4.492 24.525 1.00 94.50 423 GLY A O 1
ATOM 3069 N N . PHE A 1 424 ? -7.286 -2.813 26.009 1.00 95.62 424 PHE A N 1
ATOM 3070 C CA . PHE A 1 424 ? -6.344 -1.964 25.305 1.00 95.62 424 PHE A CA 1
ATOM 3071 C C . PHE A 1 424 ? -5.402 -1.250 26.267 1.00 95.62 424 PHE A C 1
ATOM 3073 O O . PHE A 1 424 ? -5.804 -0.802 27.345 1.00 95.62 424 PHE A O 1
ATOM 3080 N N . VAL A 1 425 ? -4.142 -1.149 25.859 1.00 94.19 425 VAL A N 1
ATOM 3081 C CA . VAL A 1 425 ? -3.123 -0.291 26.454 1.00 94.19 425 VAL A CA 1
ATOM 3082 C C . VAL A 1 425 ? -2.865 0.836 25.478 1.00 94.19 425 VAL A C 1
ATOM 3084 O O . VAL A 1 425 ? -2.402 0.590 24.368 1.00 94.19 425 VAL A O 1
ATOM 3087 N N . VAL A 1 426 ? -3.140 2.064 25.908 1.00 91.94 426 VAL A N 1
ATOM 3088 C CA . VAL A 1 426 ? -2.909 3.252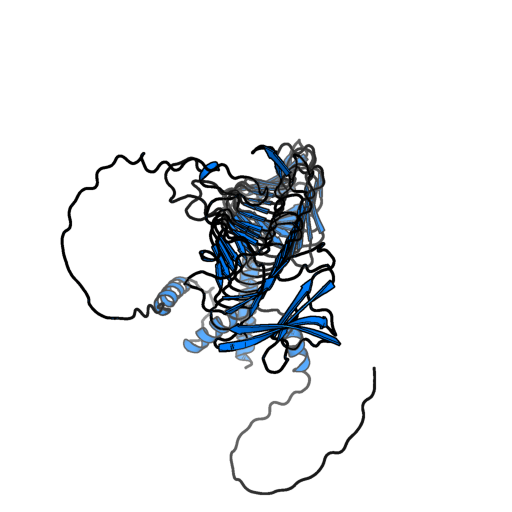 25.088 1.00 91.94 426 VAL A CA 1
ATOM 3089 C C . VAL A 1 426 ? -1.406 3.382 24.817 1.00 91.94 426 VAL A C 1
ATOM 3091 O O . VAL A 1 426 ? -0.637 3.506 25.779 1.00 91.94 426 VAL A O 1
ATOM 3094 N N . PRO A 1 427 ? -0.960 3.354 23.547 1.00 88.38 427 PRO A N 1
ATOM 3095 C CA . PRO A 1 427 ? 0.461 3.433 23.225 1.00 88.38 427 PRO A CA 1
ATOM 3096 C C . PRO A 1 427 ? 1.093 4.750 23.674 1.00 88.38 427 PRO A C 1
ATOM 3098 O O . PRO A 1 427 ? 0.419 5.766 23.855 1.00 88.38 427 PRO A O 1
ATOM 3101 N N . TYR A 1 428 ? 2.411 4.738 23.871 1.00 84.12 428 TYR A N 1
ATOM 3102 C CA . TYR A 1 428 ? 3.134 5.882 24.436 1.00 84.12 428 TYR A CA 1
ATOM 3103 C C . TYR A 1 428 ? 3.235 7.077 23.482 1.00 84.12 428 TYR A C 1
ATOM 3105 O O . TYR A 1 428 ? 3.555 8.185 23.910 1.00 84.12 428 TYR A O 1
ATOM 3113 N N . GLU A 1 429 ? 2.953 6.852 22.205 1.00 80.81 429 GLU A N 1
ATOM 3114 C CA . GLU A 1 429 ? 2.909 7.845 21.142 1.00 80.81 429 GLU A CA 1
ATOM 3115 C C . GLU A 1 429 ? 1.621 8.690 21.187 1.00 80.81 429 GLU A C 1
ATOM 3117 O O . GLU A 1 429 ? 1.568 9.755 20.565 1.00 80.81 429 GLU A O 1
ATOM 3122 N N . ILE A 1 430 ? 0.604 8.264 21.949 1.00 82.62 430 ILE A N 1
ATOM 3123 C CA . ILE A 1 430 ? -0.659 8.992 22.100 1.00 82.62 430 ILE A CA 1
ATOM 3124 C C . ILE A 1 430 ? -0.596 10.024 23.226 1.00 82.62 430 ILE A C 1
ATOM 3126 O O . ILE A 1 430 ? -0.286 9.722 24.377 1.00 82.62 430 ILE A O 1
ATOM 3130 N N . THR A 1 431 ? -0.970 11.258 22.901 1.00 85.75 431 THR A N 1
ATOM 3131 C CA . THR A 1 431 ? -1.102 12.367 23.845 1.00 85.75 431 THR A CA 1
ATOM 3132 C C . THR A 1 431 ? -2.346 12.195 24.702 1.00 85.75 431 THR A C 1
ATOM 3134 O O . THR A 1 431 ? -2.242 12.219 25.927 1.00 85.75 431 THR A O 1
ATOM 3137 N N . SER A 1 432 ? -3.514 12.030 24.077 1.00 90.31 432 SER A N 1
ATOM 3138 C CA . SER A 1 432 ? -4.769 11.736 24.769 1.00 90.31 432 SER A CA 1
ATOM 3139 C C . SER A 1 432 ? -5.862 11.277 23.811 1.00 90.31 432 SER A C 1
ATOM 3141 O O . SER A 1 432 ? -5.955 11.798 22.701 1.00 90.31 432 SER A O 1
ATOM 3143 N N . LEU A 1 433 ? -6.749 10.411 24.291 1.00 91.44 433 LEU A N 1
ATOM 3144 C CA . LEU A 1 433 ? -7.973 9.999 23.603 1.00 91.44 433 LEU A CA 1
ATOM 3145 C C . LEU A 1 433 ? -9.159 10.002 24.582 1.00 91.44 433 LEU A C 1
ATOM 3147 O O . LEU A 1 433 ? -8.960 9.994 25.799 1.00 91.44 433 LEU A O 1
ATOM 3151 N N . THR A 1 434 ? -10.393 10.048 24.085 1.00 92.38 434 THR A N 1
ATOM 3152 C CA . THR A 1 434 ? -11.607 10.183 24.925 1.00 92.38 434 THR A CA 1
ATOM 3153 C C . THR A 1 434 ? -12.675 9.132 24.650 1.00 92.38 434 THR A C 1
ATOM 3155 O O . THR A 1 434 ? -13.612 9.020 25.431 1.00 92.38 434 THR A O 1
ATOM 3158 N N . SER A 1 435 ? -12.519 8.338 23.592 1.00 93.12 435 SER A N 1
ATOM 3159 C CA . SER A 1 435 ? -13.459 7.303 23.175 1.00 93.12 435 SER A CA 1
ATOM 3160 C C . SER A 1 435 ? -12.698 6.031 22.822 1.00 93.12 435 SER A C 1
ATOM 3162 O O . SER A 1 435 ? -11.756 6.068 22.028 1.00 93.12 435 SER A O 1
ATOM 3164 N N . ILE A 1 436 ? -13.106 4.905 23.409 1.00 95.44 436 ILE A N 1
ATOM 3165 C CA . ILE A 1 436 ? -12.634 3.576 23.017 1.00 95.44 436 ILE A CA 1
ATOM 3166 C C . ILE A 1 436 ? -13.844 2.691 22.735 1.00 95.44 436 ILE A C 1
ATOM 3168 O O . ILE A 1 436 ? -14.732 2.556 23.579 1.00 95.44 436 ILE A O 1
ATOM 3172 N N . VAL A 1 437 ? -13.862 2.058 21.566 1.00 96.50 437 VAL A N 1
ATOM 3173 C CA . VAL A 1 437 ? -14.844 1.049 21.173 1.00 96.50 437 VAL A CA 1
ATOM 3174 C C . VAL A 1 437 ? -14.170 -0.302 20.982 1.00 96.50 437 VAL A C 1
ATOM 3176 O O . VAL A 1 437 ? -13.106 -0.397 20.378 1.00 96.50 437 VAL A O 1
ATOM 3179 N N . PHE A 1 438 ? -14.820 -1.352 21.470 1.00 97.62 438 PHE A N 1
ATOM 3180 C CA . PHE A 1 438 ? -14.419 -2.740 21.315 1.00 97.62 438 PHE A CA 1
ATOM 3181 C C . PHE A 1 438 ? -15.491 -3.521 20.564 1.00 97.62 438 PHE A C 1
ATOM 3183 O O . PHE A 1 438 ? -16.667 -3.449 20.920 1.00 97.62 438 PHE A O 1
ATOM 3190 N N . GLY A 1 439 ? -15.074 -4.334 19.602 1.00 97.31 439 GLY A N 1
ATOM 3191 C CA . GLY A 1 439 ? -15.845 -5.468 19.101 1.00 97.31 439 GLY A CA 1
ATOM 3192 C C . GLY A 1 439 ? -15.145 -6.765 19.470 1.00 97.31 439 GLY A C 1
ATOM 3193 O O . GLY A 1 439 ? -13.915 -6.853 19.417 1.00 97.31 439 GLY A O 1
ATOM 3194 N N . SER A 1 440 ? -15.912 -7.780 19.857 1.00 95.94 440 SER A N 1
ATOM 3195 C CA . SER A 1 440 ? -15.356 -9.107 20.098 1.00 95.94 440 SER A CA 1
ATOM 3196 C C . SER A 1 440 ? -16.345 -10.208 19.766 1.00 95.94 440 SER A C 1
ATOM 3198 O O . SER A 1 440 ? -17.524 -10.143 20.116 1.00 95.94 440 SER A O 1
ATOM 3200 N N . GLU A 1 441 ? -15.828 -11.299 19.204 1.00 94.31 441 GLU A N 1
ATOM 3201 C CA . GLU A 1 441 ? -16.598 -12.525 18.984 1.00 94.31 441 GLU A CA 1
ATOM 3202 C C . GLU A 1 441 ? -17.129 -13.137 20.287 1.00 94.31 441 GLU A C 1
ATOM 3204 O O . GLU A 1 441 ? -18.079 -13.925 20.266 1.00 94.31 441 GLU A O 1
ATOM 3209 N N . ASN A 1 442 ? -16.539 -12.775 21.427 1.00 94.19 442 ASN A N 1
ATOM 3210 C CA . ASN A 1 442 ? -16.923 -13.258 22.747 1.00 94.19 442 ASN A CA 1
ATOM 3211 C C . ASN A 1 442 ? -18.046 -12.439 23.397 1.00 94.19 442 ASN A C 1
ATOM 3213 O O . ASN A 1 442 ? -18.610 -12.896 24.384 1.00 94.19 442 ASN A O 1
ATOM 3217 N N . PHE A 1 443 ? -18.426 -11.284 22.846 1.00 96.00 443 PHE A N 1
ATOM 3218 C CA . PHE A 1 443 ? -19.595 -10.547 23.325 1.00 96.00 443 PHE A CA 1
ATOM 3219 C C . PHE A 1 443 ? -20.889 -11.226 22.856 1.00 96.00 443 PHE A C 1
ATOM 3221 O O . PHE A 1 443 ? -21.036 -11.567 21.678 1.00 96.00 443 PHE A O 1
ATOM 3228 N N . LYS A 1 444 ? -21.837 -11.447 23.778 1.00 94.00 444 LYS A N 1
ATOM 3229 C CA . LYS A 1 444 ? -23.113 -12.131 23.507 1.00 94.00 444 LYS A CA 1
ATOM 3230 C C . LYS A 1 444 ? -24.305 -11.349 24.050 1.00 94.00 444 LYS A C 1
ATOM 3232 O O . LYS A 1 444 ? -24.242 -10.743 25.117 1.00 94.00 444 LYS A O 1
ATOM 3237 N N . ALA A 1 445 ? -25.429 -11.430 23.338 1.00 95.69 445 ALA A N 1
ATOM 3238 C CA . ALA A 1 445 ? -26.695 -10.853 23.785 1.00 95.69 445 ALA A CA 1
ATOM 3239 C C . ALA A 1 445 ? -27.132 -11.390 25.154 1.00 95.69 445 ALA A C 1
ATOM 3241 O O . ALA A 1 445 ? -27.177 -12.600 25.381 1.00 95.69 445 ALA A O 1
ATOM 3242 N N . GLY A 1 446 ? -27.557 -10.473 26.022 1.00 95.69 446 GLY A N 1
ATOM 3243 C CA . GLY A 1 446 ? -28.079 -10.774 27.352 1.00 95.69 446 GLY A CA 1
ATOM 3244 C C . GLY A 1 446 ? -27.020 -11.119 28.400 1.00 95.69 446 GLY A C 1
ATOM 3245 O O . GLY A 1 446 ? -27.398 -11.396 29.538 1.00 95.69 446 GLY A O 1
ATOM 3246 N N . GLU A 1 447 ? -25.735 -11.104 28.046 1.00 97.00 447 GLU A N 1
ATOM 3247 C CA . GLU A 1 447 ? -24.639 -11.192 29.010 1.00 97.00 447 GLU A CA 1
ATOM 3248 C C . GLU A 1 447 ? -24.305 -9.815 29.594 1.00 97.00 447 GLU A C 1
ATOM 3250 O O . GLU A 1 447 ? -24.596 -8.771 29.003 1.00 97.00 447 GLU A O 1
ATOM 3255 N N . THR A 1 448 ? -23.701 -9.836 30.778 1.00 97.19 448 THR A N 1
ATOM 3256 C CA . THR A 1 448 ? -23.264 -8.647 31.507 1.00 97.19 448 THR A CA 1
ATOM 3257 C C . THR A 1 448 ? -21.743 -8.586 31.475 1.00 97.19 448 THR A C 1
ATOM 3259 O O . THR A 1 448 ? -21.081 -9.576 31.796 1.00 97.19 448 THR A O 1
ATOM 3262 N N . PHE A 1 449 ? -21.206 -7.416 31.140 1.00 97.06 449 PHE A N 1
ATOM 3263 C CA . PHE A 1 449 ? -19.773 -7.148 31.100 1.00 97.06 449 PHE A CA 1
ATOM 3264 C C . PHE A 1 449 ? -19.415 -5.977 32.014 1.00 97.06 449 PHE A C 1
ATOM 3266 O O . PHE A 1 449 ? -20.208 -5.052 32.190 1.00 97.06 449 PHE A O 1
ATOM 3273 N N . SER A 1 450 ? -18.206 -5.996 32.567 1.00 96.81 450 SER A N 1
ATOM 3274 C CA . SER A 1 450 ? -17.666 -4.893 33.368 1.00 96.81 450 SER A CA 1
ATOM 3275 C C . SER A 1 450 ? -16.493 -4.237 32.656 1.00 96.81 450 SER A C 1
ATOM 3277 O O . SER A 1 450 ? -15.591 -4.920 32.177 1.00 96.81 450 SER A O 1
ATOM 3279 N N . ILE A 1 451 ? -16.466 -2.907 32.635 1.00 96.62 451 ILE A N 1
ATOM 3280 C CA . ILE A 1 451 ? -15.286 -2.145 32.233 1.00 96.62 451 ILE A CA 1
ATOM 3281 C C . ILE A 1 451 ? -14.437 -1.859 33.456 1.00 96.62 451 ILE A C 1
ATOM 3283 O O . ILE A 1 451 ? -14.914 -1.340 34.470 1.00 96.62 451 ILE A O 1
ATOM 3287 N N . VAL A 1 452 ? -13.152 -2.172 33.328 1.00 95.31 452 VAL A N 1
ATOM 3288 C CA . VAL A 1 452 ? -12.156 -1.931 34.363 1.00 95.31 452 VAL A CA 1
ATOM 3289 C C . VAL A 1 452 ? -11.005 -1.096 33.825 1.00 95.31 452 VAL A C 1
ATOM 3291 O O . VAL A 1 452 ? -10.590 -1.255 32.677 1.00 95.31 452 VAL A O 1
ATOM 3294 N N . LEU A 1 453 ? -10.452 -0.247 34.687 1.00 93.81 453 LEU A N 1
ATOM 3295 C CA . LEU A 1 453 ? -9.189 0.448 34.450 1.00 93.81 453 LEU A CA 1
ATOM 3296 C C . LEU A 1 453 ? -8.111 -0.139 35.358 1.00 93.81 453 LEU A C 1
ATOM 3298 O O . LEU A 1 453 ? -8.360 -0.402 36.539 1.00 93.81 453 LEU A O 1
ATOM 3302 N N . GLY A 1 454 ? -6.899 -0.348 34.842 1.00 87.62 454 GLY A N 1
ATOM 3303 C CA . GLY A 1 454 ? -5.794 -0.818 35.677 1.00 87.62 454 GLY A CA 1
ATOM 3304 C C . GLY A 1 454 ? -4.643 -1.491 34.942 1.00 87.62 454 GLY A C 1
ATOM 3305 O O . GLY A 1 454 ? -4.702 -1.729 33.751 1.00 87.62 454 GLY A O 1
ATOM 3306 N N . ALA A 1 455 ? -3.573 -1.809 35.669 1.00 81.56 455 ALA A N 1
ATOM 3307 C CA . ALA A 1 455 ? -2.343 -2.336 35.091 1.00 81.56 455 ALA A CA 1
ATOM 3308 C C . ALA A 1 455 ? -2.403 -3.851 34.814 1.00 81.56 455 ALA A C 1
ATOM 3310 O O . ALA A 1 455 ? -2.578 -4.635 35.751 1.00 81.56 455 ALA A O 1
ATOM 3311 N N . TYR A 1 456 ? -2.164 -4.263 33.571 1.00 85.75 456 TYR A N 1
ATOM 3312 C CA . TYR A 1 456 ? -1.881 -5.636 33.154 1.00 85.75 456 TYR A CA 1
ATOM 3313 C C . TYR A 1 456 ? -0.538 -6.136 33.712 1.00 85.75 456 TYR A C 1
ATOM 3315 O O . TYR A 1 456 ? 0.399 -5.367 33.938 1.00 85.75 456 TYR A O 1
ATOM 3323 N N . GLU A 1 457 ? -0.434 -7.449 33.925 1.00 81.75 457 GLU A N 1
ATOM 3324 C CA . GLU A 1 457 ? 0.809 -8.118 34.348 1.00 81.75 457 GLU A CA 1
ATOM 3325 C C . GLU A 1 457 ? 1.868 -8.153 33.231 1.00 81.75 457 GLU A C 1
ATOM 3327 O O . GLU A 1 457 ? 3.065 -8.060 33.506 1.00 81.75 457 GLU A O 1
ATOM 3332 N N . ALA A 1 458 ? 1.439 -8.254 31.969 1.00 81.50 458 ALA A N 1
ATOM 3333 C CA . ALA A 1 458 ? 2.300 -8.239 30.789 1.00 81.50 458 ALA A CA 1
ATOM 3334 C C . ALA A 1 458 ? 1.797 -7.202 29.779 1.00 81.50 458 ALA A C 1
ATOM 3336 O O . ALA A 1 458 ? 0.591 -7.007 29.646 1.00 81.50 458 ALA A O 1
ATOM 3337 N N . GLN A 1 459 ? 2.724 -6.540 29.079 1.00 82.12 459 GLN A N 1
ATOM 3338 C CA . GLN A 1 459 ? 2.378 -5.594 28.017 1.00 82.12 459 GLN A CA 1
ATOM 3339 C C . GLN A 1 459 ? 1.822 -6.362 26.810 1.00 82.12 459 GLN A C 1
ATOM 3341 O O . GLN A 1 459 ? 2.530 -7.236 26.299 1.00 82.12 459 GLN A O 1
ATOM 3346 N N . PRO A 1 460 ? 0.587 -6.079 26.367 1.00 86.31 460 PRO A N 1
ATOM 3347 C CA . PRO A 1 460 ? 0.018 -6.751 25.210 1.00 86.31 460 PRO A CA 1
ATOM 3348 C C . PRO A 1 460 ? 0.690 -6.320 23.901 1.00 86.31 460 PRO A C 1
ATOM 3350 O O . PRO A 1 460 ? 1.197 -5.200 23.795 1.00 86.31 460 PRO A O 1
ATOM 3353 N N . LYS A 1 461 ? 0.696 -7.211 22.900 1.00 87.12 461 LYS A N 1
ATOM 3354 C CA . LYS A 1 461 ? 1.194 -6.891 21.554 1.00 87.12 461 LYS A CA 1
ATOM 3355 C C . LYS A 1 461 ? 0.332 -5.771 20.972 1.00 87.12 461 LYS A C 1
ATOM 3357 O O . LYS A 1 461 ? -0.890 -5.866 21.015 1.00 87.12 461 LYS A O 1
ATOM 3362 N N . ASP A 1 462 ? 0.976 -4.724 20.460 1.00 91.25 462 ASP A N 1
ATOM 3363 C CA . ASP A 1 462 ? 0.320 -3.576 19.821 1.00 91.25 462 ASP A CA 1
ATOM 3364 C C . ASP A 1 462 ? -0.798 -2.942 20.678 1.00 91.25 462 ASP A C 1
ATOM 3366 O O . ASP A 1 462 ? -1.744 -2.343 20.174 1.00 91.25 462 ASP A O 1
ATOM 3370 N N . GLY A 1 463 ? -0.694 -3.095 22.002 1.00 90.44 463 GLY A N 1
ATOM 3371 C CA . GLY A 1 463 ? -1.662 -2.604 22.978 1.00 90.44 463 GLY A CA 1
ATOM 3372 C C . GLY A 1 463 ? -2.907 -3.477 23.168 1.00 90.44 463 GLY A C 1
ATOM 3373 O O . GLY A 1 463 ? -3.576 -3.314 24.185 1.00 90.44 463 GLY A O 1
ATOM 3374 N N . LEU A 1 464 ? -3.213 -4.431 22.283 1.00 92.44 464 LEU A N 1
ATOM 3375 C CA . LEU A 1 464 ? -4.421 -5.259 22.375 1.00 92.44 464 LEU A CA 1
ATOM 3376 C C . LEU A 1 464 ? -4.267 -6.386 23.404 1.00 92.44 464 LEU A C 1
ATOM 3378 O O . LEU A 1 464 ? -3.518 -7.343 23.203 1.00 92.44 464 LEU A O 1
ATOM 3382 N N . ALA A 1 465 ? -5.014 -6.299 24.502 1.00 90.25 465 ALA A N 1
ATOM 3383 C CA . ALA A 1 465 ? -5.130 -7.368 25.483 1.00 90.25 465 ALA A CA 1
ATOM 3384 C C . ALA A 1 465 ? -6.200 -8.374 25.041 1.00 90.25 465 ALA A C 1
ATOM 3386 O O . ALA A 1 465 ? -7.394 -8.108 25.141 1.00 90.25 465 ALA A O 1
ATOM 3387 N N . GLU A 1 466 ? -5.771 -9.539 24.566 1.00 84.56 466 GLU A N 1
ATOM 3388 C CA . GLU A 1 466 ? -6.679 -10.620 24.176 1.00 84.56 466 GLU A CA 1
ATOM 3389 C C . GLU A 1 466 ? -7.247 -11.385 25.384 1.00 84.56 466 GLU A C 1
ATOM 3391 O O . GLU A 1 466 ? -6.812 -11.229 26.535 1.00 84.56 466 GLU A O 1
ATOM 3396 N N . ALA A 1 467 ? -8.219 -12.256 25.104 1.00 83.50 467 ALA A N 1
ATOM 3397 C CA . ALA A 1 467 ? -8.831 -13.118 26.101 1.00 83.50 467 ALA A CA 1
ATOM 3398 C C . ALA A 1 467 ? -7.778 -13.912 26.897 1.00 83.50 467 ALA A C 1
ATOM 3400 O O . ALA A 1 467 ? -6.890 -14.559 26.339 1.00 83.50 467 ALA A O 1
ATOM 3401 N N . GLY A 1 468 ? -7.893 -13.874 28.226 1.00 80.38 468 GLY A N 1
ATOM 3402 C CA . GLY A 1 468 ? -6.945 -14.519 29.143 1.00 80.38 468 GLY A CA 1
ATOM 3403 C C . GLY A 1 468 ? -5.794 -13.633 29.635 1.00 80.38 468 GLY A C 1
ATOM 3404 O O . GLY A 1 468 ? -5.007 -14.092 30.468 1.00 80.38 468 GLY A O 1
ATOM 3405 N N . ALA A 1 469 ? -5.699 -12.372 29.198 1.00 87.00 469 ALA A N 1
ATOM 3406 C CA . ALA A 1 469 ? -4.812 -11.397 29.830 1.00 87.00 469 ALA A CA 1
ATOM 3407 C C . ALA A 1 469 ? -5.138 -11.225 31.330 1.00 87.00 469 ALA A C 1
ATOM 3409 O O . ALA A 1 469 ? -6.286 -11.334 31.762 1.00 87.00 469 ALA A O 1
ATOM 3410 N N . THR A 1 470 ? -4.117 -10.952 32.148 1.00 87.00 470 THR A N 1
ATOM 3411 C CA . THR A 1 470 ? -4.254 -10.855 33.612 1.00 87.00 470 THR A CA 1
ATOM 3412 C C . THR A 1 470 ? -3.851 -9.488 34.143 1.00 87.00 470 THR A C 1
ATOM 3414 O O . THR A 1 470 ? -2.893 -8.883 33.661 1.00 87.00 470 THR A O 1
ATOM 3417 N N . PHE A 1 471 ? -4.529 -9.043 35.201 1.00 83.25 471 PHE A N 1
ATOM 3418 C CA . PHE A 1 471 ? -4.263 -7.774 35.875 1.00 83.25 471 PHE A CA 1
ATOM 3419 C C . PHE A 1 471 ? -3.377 -7.917 37.103 1.00 83.25 471 PHE A C 1
ATOM 3421 O O . PHE A 1 471 ? -3.551 -8.828 37.911 1.00 83.25 471 PHE A O 1
ATOM 3428 N N . LYS A 1 472 ? -2.527 -6.912 37.297 1.00 84.81 472 LYS A N 1
ATOM 3429 C CA . LYS A 1 472 ? -1.837 -6.628 38.552 1.00 84.81 472 LYS A CA 1
ATOM 3430 C C . LYS A 1 472 ? -2.720 -5.832 39.511 1.00 84.81 472 LYS A C 1
ATOM 3432 O O . LYS A 1 472 ? -2.738 -6.084 40.715 1.00 84.81 472 LYS A O 1
ATOM 3437 N N . THR A 1 473 ? -3.445 -4.850 38.982 1.00 88.12 473 THR A N 1
ATOM 3438 C CA . THR A 1 473 ? -4.432 -4.037 39.709 1.00 88.12 473 THR A CA 1
ATOM 3439 C C . THR A 1 473 ? -5.566 -3.676 38.764 1.00 88.12 473 THR A C 1
ATOM 3441 O O . THR A 1 473 ? -5.287 -3.387 37.605 1.00 88.12 473 THR A O 1
ATOM 3444 N N . ARG A 1 474 ? -6.805 -3.620 39.257 1.00 88.31 474 ARG A N 1
ATOM 3445 C CA . ARG A 1 474 ? -7.958 -3.130 38.494 1.00 88.31 474 ARG A CA 1
ATOM 3446 C C . ARG A 1 474 ? -8.961 -2.417 39.397 1.00 88.31 474 ARG A C 1
ATOM 3448 O O . ARG A 1 474 ? -9.087 -2.778 40.568 1.00 88.31 474 ARG A O 1
ATOM 3455 N N . GLU A 1 475 ? -9.670 -1.453 38.835 1.00 92.94 475 GLU A N 1
ATOM 3456 C CA . GLU A 1 475 ? -10.829 -0.783 39.417 1.00 92.94 475 GLU A CA 1
ATOM 3457 C C . GLU A 1 475 ? -11.989 -0.905 38.427 1.00 92.94 475 GLU A C 1
ATOM 3459 O O . GLU A 1 475 ? -11.843 -0.552 37.259 1.00 92.94 475 GLU A O 1
ATOM 3464 N N . GLU A 1 476 ? -13.114 -1.457 38.881 1.00 92.81 476 GLU A N 1
ATOM 3465 C CA . GLU A 1 476 ? -14.345 -1.493 38.090 1.00 92.81 476 GLU A CA 1
ATOM 3466 C C . GLU A 1 476 ? -14.949 -0.095 38.022 1.00 92.81 476 GLU A C 1
ATOM 3468 O O . GLU A 1 476 ? -15.091 0.570 39.050 1.00 92.81 476 GLU A O 1
ATOM 3473 N N . VAL A 1 477 ? -15.291 0.335 36.808 1.00 93.44 477 VAL A N 1
ATOM 3474 C CA . VAL A 1 477 ? -15.820 1.677 36.553 1.00 93.44 477 VAL A CA 1
ATOM 3475 C C . VAL A 1 477 ? -17.293 1.632 36.172 1.00 93.44 477 VAL A C 1
ATOM 3477 O O . VAL A 1 477 ? -18.077 2.431 36.679 1.00 93.44 477 VAL A O 1
ATOM 3480 N N . VAL A 1 478 ? -17.688 0.673 35.331 1.00 95.69 478 VAL A N 1
ATOM 3481 C CA . VAL A 1 478 ? -19.084 0.492 34.921 1.00 95.69 478 VAL A CA 1
ATOM 3482 C C . VAL A 1 478 ? -19.382 -0.973 34.609 1.00 95.69 478 VAL A C 1
ATOM 3484 O O . VAL A 1 478 ? -18.512 -1.711 34.152 1.00 95.69 478 VAL A O 1
ATOM 3487 N N . THR A 1 479 ? -20.631 -1.373 34.832 1.00 96.06 479 THR A N 1
ATOM 3488 C CA . THR A 1 479 ? -21.194 -2.656 34.403 1.00 96.06 479 THR A CA 1
ATOM 3489 C C . THR A 1 479 ? -22.274 -2.395 33.359 1.00 96.06 479 THR A C 1
ATOM 3491 O O . THR A 1 479 ? -23.125 -1.528 33.562 1.00 96.06 479 THR A O 1
ATOM 3494 N N . MET A 1 480 ? -22.260 -3.147 32.260 1.00 94.81 480 MET A N 1
ATOM 3495 C CA . MET A 1 480 ? -23.175 -2.996 31.131 1.00 94.81 480 MET A CA 1
ATOM 3496 C C . MET A 1 480 ? -23.806 -4.330 30.746 1.00 94.81 480 MET A C 1
ATOM 3498 O O . MET A 1 480 ? -23.121 -5.343 30.612 1.00 94.81 480 MET A O 1
ATOM 3502 N N . ASP A 1 481 ? -25.117 -4.309 30.519 1.00 96.25 481 ASP A N 1
ATOM 3503 C CA . ASP A 1 481 ? -25.860 -5.444 29.975 1.00 96.25 481 ASP A CA 1
ATOM 3504 C C . ASP A 1 481 ? -25.943 -5.319 28.446 1.00 96.25 481 ASP A C 1
ATOM 3506 O O . ASP A 1 481 ? -26.404 -4.295 27.932 1.00 96.25 481 ASP A O 1
ATOM 3510 N N . MET A 1 482 ? -25.565 -6.370 27.711 1.00 96.25 482 MET A N 1
ATOM 3511 C CA . MET A 1 482 ? -25.651 -6.420 26.243 1.00 96.25 482 MET A CA 1
ATOM 3512 C C . MET A 1 482 ? -27.100 -6.541 25.770 1.00 96.25 482 MET A C 1
ATOM 3514 O O . MET A 1 482 ? -27.601 -7.629 25.467 1.00 96.25 482 MET A O 1
ATOM 3518 N N . THR A 1 483 ? -27.796 -5.409 25.743 1.00 94.56 483 THR A N 1
ATOM 3519 C CA . THR A 1 483 ? -29.223 -5.315 25.393 1.00 94.56 483 THR A CA 1
ATOM 3520 C C . THR A 1 483 ? -29.479 -5.033 23.914 1.00 94.56 483 THR A C 1
ATOM 3522 O O . THR A 1 483 ? -30.580 -5.308 23.436 1.00 94.56 483 THR A O 1
ATOM 3525 N N . ASP A 1 484 ? -28.468 -4.549 23.199 1.00 94.62 484 ASP A N 1
ATOM 3526 C CA . ASP A 1 484 ? -28.476 -4.285 21.760 1.00 94.62 484 ASP A CA 1
ATOM 3527 C C . ASP A 1 484 ? -27.132 -4.724 21.152 1.00 94.62 484 ASP A C 1
ATOM 3529 O O . ASP A 1 484 ? -26.221 -5.118 21.885 1.00 94.62 484 ASP A O 1
ATOM 3533 N N . TYR A 1 485 ? -26.996 -4.674 19.826 1.00 94.50 485 TYR A N 1
ATOM 3534 C CA . TYR A 1 485 ? -25.724 -4.932 19.145 1.00 94.50 485 TYR A CA 1
ATOM 3535 C C . TYR A 1 485 ? -24.626 -3.972 19.596 1.00 94.50 485 TYR A C 1
ATOM 3537 O O . TYR A 1 485 ? -23.479 -4.375 19.721 1.00 94.50 485 TYR A O 1
ATOM 3545 N N . THR A 1 486 ? -24.989 -2.739 19.926 1.00 94.25 486 THR A N 1
ATOM 3546 C CA . THR A 1 486 ? -24.065 -1.729 20.424 1.00 94.25 486 THR A CA 1
ATOM 3547 C C . THR A 1 486 ? -24.554 -1.208 21.769 1.00 94.25 486 THR A C 1
ATOM 3549 O O . THR A 1 486 ? -25.684 -0.735 21.881 1.00 94.25 486 THR A O 1
ATOM 3552 N N . VAL A 1 487 ? -23.694 -1.260 22.787 1.00 95.50 487 VAL A N 1
ATOM 3553 C CA . VAL A 1 487 ? -23.916 -0.593 24.078 1.00 95.50 487 VAL A CA 1
ATOM 3554 C C . VAL A 1 487 ? -22.755 0.342 24.388 1.00 95.50 487 VAL A C 1
ATOM 3556 O O . VAL A 1 487 ? -21.608 0.077 24.025 1.00 95.50 487 VAL A O 1
ATOM 3559 N N . SER A 1 488 ? -23.047 1.455 25.048 1.00 94.44 488 SER A N 1
ATOM 3560 C CA . SER A 1 488 ? -22.045 2.465 25.358 1.00 94.44 488 SER A CA 1
ATOM 3561 C C . SER A 1 488 ? -22.314 3.150 26.689 1.00 94.44 488 SER A C 1
ATOM 3563 O O . SER A 1 488 ? -23.466 3.304 27.098 1.00 94.44 488 SER A O 1
ATOM 3565 N N . GLU A 1 489 ? -21.234 3.591 27.328 1.00 94.12 489 GLU A N 1
ATOM 3566 C CA . GLU A 1 489 ? -21.258 4.502 28.471 1.00 94.12 489 GLU A CA 1
ATOM 3567 C C . GLU A 1 489 ? -20.357 5.712 28.167 1.00 94.12 489 GLU A C 1
ATOM 3569 O O . GLU A 1 489 ? -19.217 5.570 27.713 1.00 94.12 489 GLU A O 1
ATOM 3574 N N . GLY A 1 490 ? -20.866 6.916 28.417 1.00 89.75 490 GLY A N 1
ATOM 3575 C CA . GLY A 1 490 ? -20.148 8.166 28.173 1.00 89.75 490 GLY A CA 1
ATOM 3576 C C . GLY A 1 490 ? -20.130 8.642 26.722 1.00 89.75 490 GLY A C 1
ATOM 3577 O O . GLY A 1 490 ? -20.984 8.292 25.906 1.00 89.75 490 GLY A O 1
ATOM 3578 N N . TYR A 1 491 ? -19.185 9.532 26.414 1.00 84.50 491 TYR A N 1
ATOM 3579 C CA . TYR A 1 491 ? -19.073 10.166 25.102 1.00 84.50 491 TYR A CA 1
ATOM 3580 C C . TYR A 1 491 ? -18.288 9.286 24.128 1.00 84.50 491 TYR A C 1
ATOM 3582 O O . TYR A 1 491 ? -17.092 9.096 24.300 1.00 84.50 491 TYR A O 1
ATOM 3590 N N . ILE A 1 492 ? -18.939 8.787 23.075 1.00 81.00 492 ILE A N 1
ATOM 3591 C CA . ILE A 1 492 ? -18.260 7.952 22.070 1.00 81.00 492 ILE A CA 1
ATOM 3592 C C . ILE A 1 492 ? -17.909 8.734 20.800 1.00 81.00 492 ILE A C 1
ATOM 3594 O O . ILE A 1 492 ? -16.939 8.396 20.135 1.00 81.00 492 ILE A O 1
ATOM 3598 N N . GLY A 1 493 ? -18.643 9.804 20.497 1.00 70.50 493 GLY A N 1
ATOM 3599 C CA . GLY A 1 493 ? -18.554 10.563 19.249 1.00 70.50 493 GLY A CA 1
ATOM 3600 C C . GLY A 1 493 ? -19.906 11.202 18.927 1.00 70.50 493 GLY A C 1
ATOM 3601 O O . GLY A 1 493 ? -20.925 10.832 19.518 1.00 70.50 493 GLY A O 1
ATOM 3602 N N . MET A 1 494 ? -19.932 12.195 18.039 1.00 54.19 494 MET A N 1
ATOM 3603 C CA . MET A 1 494 ? -21.180 12.814 17.587 1.00 54.19 494 MET A CA 1
ATOM 3604 C C . MET A 1 494 ? -21.691 12.097 16.330 1.00 54.19 494 MET A C 1
ATOM 3606 O O . MET A 1 494 ? -20.990 12.062 15.329 1.00 54.19 494 MET A O 1
ATOM 3610 N N . ASP A 1 495 ? -22.935 11.601 16.358 1.00 49.59 495 ASP A N 1
ATOM 3611 C CA . ASP A 1 495 ? -23.724 11.330 15.144 1.00 49.59 495 ASP A CA 1
ATOM 3612 C C . ASP A 1 495 ? -24.056 12.693 14.516 1.00 49.59 495 ASP A C 1
ATOM 3614 O O . ASP A 1 495 ? -25.102 13.302 14.772 1.00 49.59 495 ASP A O 1
ATOM 3618 N N . MET A 1 496 ? -23.085 13.268 13.810 1.00 41.66 496 MET A N 1
ATOM 3619 C CA . MET A 1 496 ? -23.255 14.532 13.111 1.00 41.66 496 MET A CA 1
ATOM 3620 C C . MET A 1 496 ? -24.047 14.252 11.841 1.00 41.66 496 MET A C 1
ATOM 3622 O O . MET A 1 496 ? -23.486 14.148 10.760 1.00 41.66 496 MET A O 1
ATOM 3626 N N . GLY A 1 497 ? -25.373 14.161 11.954 1.00 36.91 497 GLY A N 1
ATOM 3627 C CA . GLY A 1 497 ? -26.243 14.122 10.782 1.00 36.91 497 GLY A CA 1
ATOM 3628 C C . GLY A 1 497 ? -25.887 15.245 9.796 1.00 36.91 497 GLY A C 1
ATOM 3629 O O . GLY A 1 497 ? -26.142 16.412 10.078 1.00 36.91 497 GLY A O 1
ATOM 3630 N N . THR A 1 498 ? -25.265 14.879 8.672 1.00 35.88 498 THR A N 1
ATOM 3631 C CA . THR A 1 498 ? -25.038 15.641 7.426 1.00 35.88 498 THR A CA 1
ATOM 3632 C C . THR A 1 498 ? -24.849 17.170 7.533 1.00 35.88 498 THR A C 1
ATOM 3634 O O . THR A 1 498 ? -25.411 17.896 6.708 1.00 35.88 498 THR A O 1
ATOM 3637 N N . GLY A 1 499 ? -24.149 17.725 8.533 1.00 32.78 499 GLY A N 1
ATOM 3638 C CA . GLY A 1 499 ? -24.318 19.169 8.776 1.00 32.78 499 GLY A CA 1
ATOM 3639 C C . GLY A 1 499 ? -23.296 19.961 9.578 1.00 32.78 499 GLY A C 1
ATOM 3640 O O . GLY A 1 499 ? -23.484 21.174 9.693 1.00 32.78 499 GLY A O 1
ATOM 3641 N N . THR A 1 500 ? -22.219 19.376 10.097 1.00 27.30 500 THR A N 1
ATOM 3642 C CA . THR A 1 500 ? -21.181 20.184 10.756 1.00 27.30 500 THR A CA 1
ATOM 3643 C C . THR A 1 500 ? -19.817 19.567 10.530 1.00 27.30 500 THR A C 1
ATOM 3645 O O . THR A 1 500 ? -19.576 18.452 10.969 1.00 27.30 500 THR A O 1
ATOM 3648 N N . MET A 1 501 ? -18.983 20.320 9.814 1.00 34.31 501 MET A N 1
ATOM 3649 C CA . MET A 1 501 ? -17.670 19.924 9.319 1.00 34.31 501 MET A CA 1
ATOM 3650 C C . MET A 1 501 ? -16.795 19.368 10.445 1.00 34.31 501 MET A C 1
ATOM 3652 O O . MET A 1 501 ? -16.566 20.072 11.438 1.00 34.31 501 MET A O 1
ATOM 3656 N N . GLY A 1 502 ? -16.338 18.126 10.253 1.00 36.16 502 GLY A N 1
ATOM 3657 C CA . GLY A 1 502 ? -15.156 17.573 10.906 1.00 36.16 502 GLY A CA 1
ATOM 3658 C C . GLY A 1 502 ? -13.933 18.444 10.624 1.00 36.16 502 GLY A C 1
ATOM 3659 O O . GLY A 1 502 ? -14.007 19.413 9.855 1.00 36.16 502 GLY A O 1
ATOM 3660 N N . GLY A 1 503 ? -12.839 18.174 11.330 1.00 35.28 503 GLY A N 1
ATOM 3661 C CA . GLY A 1 503 ? -11.594 18.913 11.177 1.00 35.28 503 GLY A CA 1
ATOM 3662 C C . GLY A 1 503 ? -11.104 18.926 9.732 1.00 35.28 503 GLY A C 1
ATOM 3663 O O . GLY A 1 503 ? -11.626 18.242 8.862 1.00 35.28 503 GLY A O 1
ATOM 3664 N N . MET A 1 504 ? -10.140 19.800 9.462 1.00 34.84 504 MET A N 1
ATOM 3665 C CA . MET A 1 504 ? -9.573 20.049 8.137 1.00 34.84 504 MET A CA 1
ATOM 3666 C C . MET A 1 504 ? -8.819 18.815 7.594 1.00 34.84 504 MET A C 1
ATOM 3668 O O . MET A 1 504 ? -7.593 18.828 7.546 1.00 34.84 504 MET A O 1
ATOM 3672 N N . GLY A 1 505 ? -9.546 17.770 7.201 1.00 37.75 505 GLY A N 1
ATOM 3673 C CA . GLY A 1 505 ? -9.198 16.890 6.093 1.00 37.75 505 GLY A CA 1
ATOM 3674 C C . GLY A 1 505 ? -9.612 17.597 4.804 1.00 37.75 505 GLY A C 1
ATOM 3675 O O . GLY A 1 505 ? -10.663 18.245 4.766 1.00 37.75 505 GLY A O 1
ATOM 3676 N N . GLY A 1 506 ? -8.742 17.573 3.794 1.00 35.62 506 GLY A N 1
ATOM 3677 C CA . GLY A 1 506 ? -8.888 18.372 2.577 1.00 35.62 506 GLY A CA 1
ATOM 3678 C C . GLY A 1 506 ? -10.304 18.293 2.012 1.00 35.62 506 GLY A C 1
ATOM 3679 O O . GLY A 1 506 ? -10.803 17.213 1.690 1.00 35.62 506 GLY A O 1
ATOM 3680 N N . GLN A 1 507 ? -10.966 19.447 1.909 1.00 29.84 507 GLN A N 1
ATOM 3681 C CA . GLN A 1 507 ? -12.287 19.517 1.302 1.00 29.84 507 GLN A CA 1
ATOM 3682 C C . GLN A 1 507 ? -12.154 19.091 -0.159 1.00 29.84 507 GLN A C 1
ATOM 3684 O O . GLN A 1 507 ? -11.674 19.855 -0.993 1.00 29.84 507 GLN A O 1
ATOM 3689 N N . MET A 1 508 ? -12.641 17.899 -0.504 1.00 35.06 508 MET A N 1
ATOM 3690 C CA . MET A 1 508 ? -12.946 17.606 -1.900 1.00 35.06 508 MET A CA 1
ATOM 3691 C C . MET A 1 508 ? -13.941 18.664 -2.415 1.00 35.06 508 MET A C 1
ATOM 3693 O O . MET A 1 508 ? -14.960 18.912 -1.756 1.00 35.06 508 MET A O 1
ATOM 3697 N N . PRO A 1 509 ? -13.716 19.286 -3.588 1.00 30.19 509 PRO A N 1
ATOM 3698 C CA . PRO A 1 509 ? -14.729 20.117 -4.215 1.00 30.19 509 PRO A CA 1
ATOM 3699 C C . PRO A 1 509 ? -15.959 19.263 -4.551 1.00 30.19 509 PRO A C 1
ATOM 3701 O O . PRO A 1 509 ? -15.959 18.483 -5.502 1.00 30.19 509 PRO A O 1
ATOM 3704 N N . GLN A 1 510 ? -17.042 19.422 -3.785 1.00 31.31 510 GLN A N 1
ATOM 3705 C CA . GLN A 1 510 ? -18.371 18.984 -4.207 1.00 31.31 510 GLN A CA 1
ATOM 3706 C C . GLN A 1 510 ? -18.766 19.778 -5.459 1.00 31.31 510 GLN A C 1
ATOM 3708 O O . GLN A 1 510 ? -19.170 20.938 -5.382 1.00 31.31 510 GLN A O 1
ATOM 3713 N N . GLY A 1 511 ? -18.641 19.151 -6.628 1.00 29.20 511 GLY A N 1
ATOM 3714 C CA . GLY A 1 511 ? -19.294 19.603 -7.849 1.00 29.20 511 GLY A CA 1
ATOM 3715 C C . GLY A 1 511 ? -20.796 19.330 -7.762 1.00 29.20 511 GLY A C 1
ATOM 3716 O O . GLY A 1 511 ? -21.217 18.184 -7.638 1.00 29.20 511 GLY A O 1
ATOM 3717 N N . ASP A 1 512 ? -21.593 20.397 -7.806 1.00 29.59 512 ASP A N 1
ATOM 3718 C CA . ASP A 1 512 ? -23.057 20.422 -7.723 1.00 29.59 512 ASP A CA 1
ATOM 3719 C C . ASP A 1 512 ? -23.763 19.312 -8.534 1.00 29.59 512 ASP A C 1
ATOM 3721 O O . ASP A 1 512 ? -23.885 19.390 -9.760 1.00 29.59 512 ASP A O 1
ATOM 3725 N N . PHE A 1 513 ? -24.356 18.330 -7.850 1.00 32.72 513 PHE A N 1
ATOM 3726 C CA . PHE A 1 513 ? -25.402 17.500 -8.446 1.00 32.72 513 PHE A CA 1
ATOM 3727 C C . PHE A 1 513 ? -26.727 18.282 -8.429 1.00 32.72 513 PHE A C 1
ATOM 3729 O O . PHE A 1 513 ? -27.402 18.366 -7.402 1.00 32.72 513 PHE A O 1
ATOM 3736 N N . ASP A 1 514 ? -27.109 18.869 -9.568 1.00 34.47 514 ASP A N 1
ATOM 3737 C CA . ASP A 1 514 ? -28.441 19.448 -9.797 1.00 34.47 514 ASP A CA 1
ATOM 3738 C C . ASP A 1 514 ? -29.377 18.394 -10.433 1.00 34.47 514 ASP A C 1
ATOM 3740 O O . ASP A 1 514 ? -29.332 18.173 -11.649 1.00 34.47 514 ASP A O 1
ATOM 3744 N N . PRO A 1 515 ? -30.287 17.758 -9.665 1.00 32.56 515 PRO A N 1
ATOM 3745 C CA . PRO A 1 515 ? -31.213 16.755 -10.192 1.00 32.56 515 PRO A CA 1
ATOM 3746 C C . PRO A 1 515 ? -32.305 17.335 -11.115 1.00 32.56 515 PRO A C 1
ATOM 3748 O O . PRO A 1 515 ? -33.204 16.603 -11.533 1.00 32.56 515 PRO A O 1
ATOM 3751 N N . THR A 1 516 ? -32.272 18.628 -11.461 1.00 31.44 516 THR A N 1
ATOM 3752 C CA . THR A 1 516 ? -33.257 19.259 -12.356 1.00 31.44 516 THR A CA 1
ATOM 3753 C C . THR A 1 516 ? -32.839 19.337 -13.830 1.00 31.44 516 THR A C 1
ATOM 3755 O O . THR A 1 516 ? -33.642 19.769 -14.660 1.00 31.44 516 THR A O 1
ATOM 3758 N N . GLN A 1 517 ? -31.649 18.845 -14.202 1.00 31.52 517 GLN A N 1
ATOM 3759 C CA . GLN A 1 517 ? -31.148 18.899 -15.588 1.00 31.52 517 GLN A CA 1
ATOM 3760 C C . GLN A 1 517 ? -31.537 17.702 -16.483 1.00 31.52 517 GLN A C 1
ATOM 3762 O O . GLN A 1 517 ? -31.369 17.777 -17.701 1.00 31.52 517 GLN A O 1
ATOM 3767 N N . LEU A 1 518 ? -32.149 16.630 -15.963 1.00 34.66 518 LEU A N 1
ATOM 3768 C CA . LEU A 1 518 ? -32.647 15.526 -16.802 1.00 34.66 518 LEU A CA 1
ATOM 3769 C C . LEU A 1 518 ? -34.086 15.774 -17.277 1.00 34.66 518 LEU A C 1
ATOM 3771 O O . LEU A 1 518 ? -35.064 15.189 -16.810 1.00 34.66 518 LEU A O 1
ATOM 3775 N N . GLY A 1 519 ? -34.214 16.655 -18.267 1.00 30.27 519 GLY A N 1
ATOM 3776 C CA . GLY A 1 519 ? -35.425 16.802 -19.068 1.00 30.27 519 GLY A CA 1
ATOM 3777 C C . GLY A 1 519 ? -35.588 15.645 -20.057 1.00 30.27 519 GLY A C 1
ATOM 3778 O O . GLY A 1 519 ? -35.209 15.768 -21.217 1.00 30.27 519 GLY A O 1
ATOM 3779 N N . GLY A 1 520 ? -36.202 14.542 -19.626 1.00 28.72 520 GLY A N 1
ATOM 3780 C CA . GLY A 1 520 ? -36.560 13.417 -20.495 1.00 28.72 520 GLY A CA 1
ATOM 3781 C C . GLY A 1 520 ? -37.824 12.710 -20.013 1.00 28.72 520 GLY A C 1
ATOM 3782 O O . GLY A 1 520 ? -37.839 12.053 -18.980 1.00 28.72 520 GLY A O 1
ATOM 3783 N N . THR A 1 521 ? -38.923 12.864 -20.746 1.00 28.95 521 THR A N 1
ATOM 3784 C CA . THR A 1 521 ? -40.228 12.260 -20.444 1.00 28.95 521 THR A CA 1
ATOM 3785 C C . THR A 1 521 ? -40.177 10.728 -20.463 1.00 28.95 521 THR A C 1
ATOM 3787 O O . THR A 1 521 ? -39.87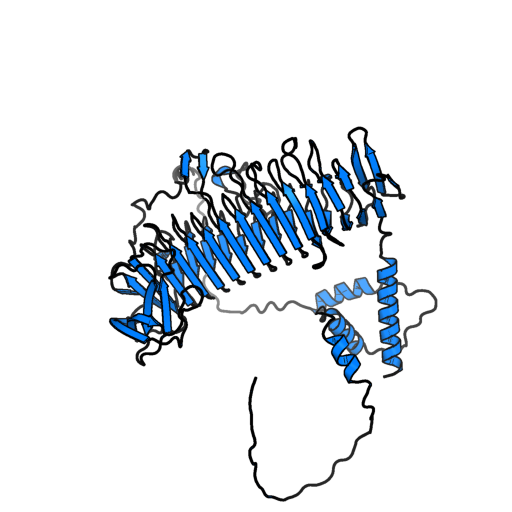4 10.145 -21.503 1.00 28.95 521 THR A O 1
ATOM 3790 N N . MET A 1 522 ? -40.561 10.079 -19.358 1.00 28.34 522 MET A N 1
ATOM 3791 C CA . MET A 1 522 ? -40.786 8.628 -19.304 1.00 28.34 522 MET A CA 1
ATOM 3792 C C . MET A 1 522 ? -41.959 8.204 -20.208 1.00 28.34 522 MET A C 1
ATOM 3794 O O . MET A 1 522 ? -43.055 8.758 -20.066 1.00 28.34 522 MET A O 1
ATOM 3798 N N . PRO A 1 523 ? -41.807 7.186 -21.075 1.00 29.11 523 PRO A N 1
ATOM 3799 C CA . PRO A 1 523 ? -42.945 6.515 -21.679 1.00 29.11 523 PRO A CA 1
ATOM 3800 C C . PRO A 1 523 ? -43.568 5.533 -20.685 1.00 29.11 523 PRO A C 1
ATOM 3802 O O . PRO A 1 523 ? -42.957 4.566 -20.239 1.00 29.11 523 PRO A O 1
ATOM 3805 N N . THR A 1 524 ? -44.831 5.786 -20.374 1.00 31.89 524 THR A N 1
ATOM 3806 C CA . THR A 1 524 ? -45.754 4.846 -19.749 1.00 31.89 524 THR A CA 1
ATOM 3807 C C . THR A 1 524 ? -46.089 3.713 -20.719 1.00 31.89 524 THR A C 1
ATOM 3809 O O . THR A 1 524 ? -46.800 3.961 -21.692 1.00 31.89 524 THR A O 1
ATOM 3812 N N . ASP A 1 525 ? -45.680 2.479 -20.426 1.00 26.98 525 ASP A N 1
ATOM 3813 C CA . ASP A 1 525 ? -46.547 1.325 -20.689 1.00 26.98 525 ASP A CA 1
ATOM 3814 C C . ASP A 1 525 ? -46.238 0.155 -19.741 1.00 26.98 525 ASP A C 1
ATOM 3816 O O . ASP A 1 525 ? -45.189 -0.485 -19.804 1.00 26.98 525 ASP A O 1
ATOM 3820 N N . MET A 1 526 ? -47.176 -0.096 -18.826 1.00 29.44 526 MET A N 1
ATOM 3821 C CA . MET A 1 526 ? -47.230 -1.292 -17.994 1.00 29.44 526 MET A CA 1
ATOM 3822 C C . MET A 1 526 ? -48.026 -2.364 -18.742 1.00 29.44 526 MET A C 1
ATOM 3824 O O . MET A 1 526 ? -49.251 -2.282 -18.832 1.00 29.44 526 MET A O 1
ATOM 3828 N N . GLY A 1 527 ? -47.345 -3.420 -19.185 1.00 25.58 527 GLY A N 1
ATOM 3829 C CA . GLY A 1 527 ? -47.958 -4.682 -19.597 1.00 25.58 527 GLY A CA 1
ATOM 3830 C C . GLY A 1 527 ? -47.783 -5.753 -18.519 1.00 25.58 527 GLY A C 1
ATOM 3831 O O . GLY A 1 527 ? -46.682 -6.234 -18.290 1.00 25.58 527 GLY A O 1
ATOM 3832 N N . GLN A 1 528 ? -48.882 -6.106 -17.853 1.00 28.23 528 GLN A N 1
ATOM 3833 C CA . GLN A 1 528 ? -49.012 -7.130 -16.807 1.00 28.23 528 GLN A CA 1
ATOM 3834 C C . GLN A 1 528 ? -48.486 -8.525 -17.190 1.00 28.23 528 GLN A C 1
ATOM 3836 O O . GLN A 1 528 ? -48.769 -8.993 -18.288 1.00 28.23 528 GLN A O 1
ATOM 3841 N N . MET A 1 529 ? -47.893 -9.225 -16.209 1.00 25.75 529 MET A N 1
ATOM 3842 C CA . MET A 1 529 ? -48.107 -10.636 -15.785 1.00 25.75 529 MET A CA 1
ATOM 3843 C C . MET A 1 529 ? -46.917 -11.029 -14.886 1.00 25.75 529 MET A C 1
ATOM 3845 O O . MET A 1 529 ? -45.788 -10.765 -15.257 1.00 25.75 529 MET A O 1
ATOM 3849 N N . GLY A 1 530 ? -46.986 -11.659 -13.716 1.00 24.39 530 GLY A N 1
ATOM 3850 C CA . GLY A 1 530 ? -48.003 -12.201 -12.822 1.00 24.39 530 GLY A CA 1
ATOM 3851 C C . GLY A 1 530 ? -47.211 -12.871 -11.675 1.00 24.39 530 GLY A C 1
ATOM 3852 O O . GLY A 1 530 ? -46.117 -13.375 -11.909 1.00 24.39 530 GLY A O 1
ATOM 3853 N N . GLY A 1 531 ? -47.698 -12.812 -10.431 1.00 24.39 531 GLY A N 1
ATOM 3854 C CA . GLY A 1 531 ? -46.994 -13.352 -9.253 1.00 24.39 531 GLY A CA 1
ATOM 3855 C C . GLY A 1 531 ? -46.936 -14.895 -9.164 1.00 24.39 531 GLY A C 1
ATOM 3856 O O . GLY A 1 531 ? -47.237 -15.599 -10.124 1.00 24.39 531 GLY A O 1
ATOM 3857 N N . PRO A 1 532 ? -46.629 -15.447 -7.977 1.00 35.94 532 PRO A N 1
ATOM 3858 C CA . PRO A 1 532 ? -45.327 -16.008 -7.622 1.00 35.94 532 PRO A CA 1
ATOM 3859 C C . PRO A 1 532 ? -45.281 -17.538 -7.758 1.00 35.94 532 PRO A C 1
ATOM 3861 O O . PRO A 1 532 ? -46.248 -18.230 -7.428 1.00 35.94 532 PRO A O 1
ATOM 3864 N N . GLN A 1 533 ? -44.127 -18.090 -8.145 1.00 26.53 533 GLN A N 1
ATOM 3865 C CA . GLN A 1 533 ? -43.849 -19.522 -8.014 1.00 26.53 533 GLN A CA 1
ATOM 3866 C C . GLN A 1 533 ? -42.544 -19.784 -7.265 1.00 26.53 533 GLN A C 1
ATOM 3868 O O . GLN A 1 533 ? -41.540 -19.099 -7.416 1.00 26.53 533 GLN A O 1
ATOM 3873 N N . ARG A 1 534 ? -42.645 -20.777 -6.385 1.00 27.66 534 ARG A N 1
ATOM 3874 C CA . ARG A 1 534 ? -41.667 -21.218 -5.399 1.00 27.66 534 ARG A CA 1
ATOM 3875 C C . ARG A 1 534 ? -40.479 -21.924 -6.056 1.00 27.66 534 ARG A C 1
ATOM 3877 O O . ARG A 1 534 ? -40.684 -22.743 -6.941 1.00 27.66 534 ARG A O 1
ATOM 3884 N N . GLY A 1 535 ? -39.299 -21.664 -5.494 1.00 26.61 535 GLY A N 1
ATOM 3885 C CA . GLY A 1 535 ? -38.174 -22.579 -5.275 1.00 26.61 535 GLY A CA 1
ATOM 3886 C C . GLY A 1 535 ? -37.859 -23.647 -6.322 1.00 26.61 535 GLY A C 1
ATOM 3887 O O . GLY A 1 535 ? -38.507 -24.690 -6.352 1.00 26.61 535 GLY A O 1
ATOM 3888 N N . MET A 1 536 ? -36.736 -23.460 -7.015 1.00 23.94 536 MET A N 1
ATOM 3889 C CA . MET A 1 536 ? -35.816 -24.534 -7.394 1.00 23.94 536 MET A CA 1
ATOM 3890 C C . MET A 1 536 ? -34.388 -23.998 -7.258 1.00 23.94 536 MET A C 1
ATOM 3892 O O . MET A 1 536 ? -34.060 -22.961 -7.825 1.00 23.94 536 MET A O 1
ATOM 3896 N N . GLY A 1 537 ? -33.576 -24.675 -6.443 1.00 25.06 537 GLY A N 1
ATOM 3897 C CA . GLY A 1 537 ? -32.167 -24.355 -6.249 1.00 25.06 537 GLY A CA 1
ATOM 3898 C C . GLY A 1 537 ? -31.352 -24.643 -7.506 1.00 25.06 537 GLY A C 1
ATOM 3899 O O . GLY A 1 537 ? -31.561 -25.660 -8.168 1.00 25.06 537 GLY A O 1
ATOM 3900 N N . MET A 1 538 ? -30.417 -23.751 -7.818 1.00 25.14 538 MET A N 1
ATOM 3901 C CA . MET A 1 538 ? -29.387 -23.982 -8.823 1.00 25.14 538 MET A CA 1
ATOM 3902 C C . MET A 1 538 ? -28.134 -24.515 -8.129 1.00 25.14 538 MET A C 1
ATOM 3904 O O . MET A 1 538 ? -27.361 -23.761 -7.553 1.00 25.14 538 MET A O 1
ATOM 3908 N N . ASN A 1 539 ? -27.947 -25.833 -8.200 1.00 28.44 539 ASN A N 1
ATOM 3909 C CA . ASN A 1 539 ? -26.625 -26.448 -8.151 1.00 28.44 539 ASN A CA 1
ATOM 3910 C C . ASN A 1 539 ? -26.028 -26.325 -9.560 1.00 28.44 539 ASN A C 1
ATOM 3912 O O . ASN A 1 539 ? -26.344 -27.131 -10.434 1.00 28.44 539 ASN A O 1
ATOM 3916 N N . GLY A 1 540 ? -25.207 -25.303 -9.791 1.00 26.77 540 GLY A N 1
ATOM 3917 C CA . GLY A 1 540 ? -24.343 -25.208 -10.967 1.00 26.77 540 GLY A CA 1
ATOM 3918 C C . GLY A 1 540 ? -22.987 -25.826 -10.650 1.00 26.77 540 GLY A C 1
ATOM 3919 O O . GLY A 1 540 ? -22.047 -25.112 -10.332 1.00 26.77 540 GLY A O 1
ATOM 3920 N N . GLY A 1 541 ? -22.906 -27.157 -10.665 1.00 26.78 541 GLY A N 1
ATOM 3921 C CA . GLY A 1 541 ? -21.630 -27.864 -10.600 1.00 26.78 541 GLY A CA 1
ATOM 3922 C C . GLY A 1 541 ? -20.880 -27.695 -11.919 1.00 26.78 541 GLY A C 1
ATOM 3923 O O . GLY A 1 541 ? -21.428 -27.989 -12.980 1.00 26.78 541 GLY A O 1
ATOM 3924 N N . PHE A 1 542 ? -19.644 -27.213 -11.839 1.00 32.47 542 PHE A N 1
ATOM 3925 C CA . PHE A 1 542 ? -18.699 -27.158 -12.949 1.00 32.47 542 PHE A CA 1
ATOM 3926 C C . PHE A 1 542 ? -18.441 -28.577 -13.478 1.00 32.47 542 PHE A C 1
ATOM 3928 O O . PHE A 1 542 ? -18.011 -29.459 -12.732 1.00 32.47 542 PHE A O 1
ATOM 3935 N N . ASP A 1 543 ? -18.732 -28.818 -14.757 1.00 37.53 543 ASP A N 1
ATOM 3936 C CA . ASP A 1 543 ? -18.526 -30.122 -15.387 1.00 37.53 543 ASP A CA 1
ATOM 3937 C C . ASP A 1 543 ? -17.055 -30.314 -15.788 1.00 37.53 543 ASP A C 1
ATOM 3939 O O . ASP A 1 543 ? -16.616 -29.937 -16.876 1.00 37.53 543 ASP A O 1
ATOM 3943 N N . ILE A 1 544 ? -16.291 -30.926 -14.884 1.00 33.69 544 ILE A N 1
ATOM 3944 C CA . ILE A 1 544 ? -14.881 -31.302 -15.064 1.00 33.69 544 ILE A CA 1
ATOM 3945 C C . ILE A 1 544 ? -14.661 -32.201 -16.300 1.00 33.69 544 ILE A C 1
ATOM 3947 O O . ILE A 1 544 ? -13.581 -32.160 -16.886 1.00 33.69 544 ILE A O 1
ATOM 3951 N N . GLN A 1 545 ? -15.664 -32.963 -16.761 1.00 33.72 545 GLN A N 1
ATOM 3952 C CA . GLN A 1 545 ? -15.529 -33.833 -17.945 1.00 33.72 545 GLN A CA 1
ATOM 3953 C C . GLN A 1 545 ? -15.365 -33.037 -19.248 1.00 33.72 545 GLN A C 1
ATOM 3955 O O . GLN A 1 545 ? -14.648 -33.463 -20.159 1.00 33.72 545 GLN A O 1
ATOM 3960 N N . SER A 1 546 ? -15.975 -31.853 -19.320 1.00 35.41 546 SER A N 1
ATOM 3961 C CA . SER A 1 546 ? -15.888 -30.969 -20.485 1.00 35.41 546 SER A CA 1
ATOM 3962 C C . SER A 1 546 ? -14.490 -30.342 -20.635 1.00 35.41 546 SER A C 1
ATOM 3964 O O . SER A 1 546 ? -13.992 -30.205 -21.751 1.00 35.41 546 SER A O 1
ATOM 3966 N N . ILE A 1 547 ? -13.812 -30.048 -19.519 1.00 35.41 547 ILE A N 1
ATOM 3967 C CA . ILE A 1 547 ? -12.421 -29.553 -19.497 1.00 35.41 547 ILE A CA 1
ATOM 3968 C C . ILE A 1 547 ? -11.431 -30.691 -19.788 1.00 35.41 547 ILE A C 1
ATOM 3970 O O . ILE A 1 547 ? -10.462 -30.501 -20.522 1.00 35.41 547 ILE A O 1
ATOM 3974 N N . LEU A 1 548 ? -11.707 -31.897 -19.280 1.00 32.25 548 LEU A N 1
ATOM 3975 C CA . LEU A 1 548 ? -10.870 -33.078 -19.512 1.00 32.25 548 LEU A CA 1
ATOM 3976 C C . LEU A 1 548 ? -10.840 -33.487 -20.995 1.00 32.25 548 LEU A C 1
ATOM 3978 O O . LEU A 1 548 ? -9.804 -33.908 -21.503 1.00 32.25 548 LEU A O 1
ATOM 3982 N N . THR A 1 549 ? -11.962 -33.321 -21.699 1.00 34.94 549 THR A N 1
ATOM 3983 C CA . THR A 1 549 ? -12.074 -33.632 -23.134 1.00 34.94 549 THR A CA 1
ATOM 3984 C C . THR A 1 549 ? -11.274 -32.640 -23.991 1.00 34.94 549 THR A C 1
ATOM 3986 O O . THR A 1 549 ? -10.577 -33.058 -24.911 1.00 34.94 549 THR A O 1
ATOM 3989 N N . LEU A 1 550 ? -11.285 -31.350 -23.630 1.00 33.47 550 LEU A N 1
ATOM 3990 C CA . LEU A 1 550 ? -10.480 -30.301 -24.276 1.00 33.47 550 LEU A CA 1
ATOM 3991 C C . LEU A 1 550 ? -8.967 -30.514 -24.093 1.00 33.47 550 LEU A C 1
ATOM 3993 O O . LEU A 1 550 ? -8.196 -30.269 -25.018 1.00 33.47 550 LEU A O 1
ATOM 3997 N N . PHE A 1 551 ? -8.544 -31.018 -22.929 1.00 33.50 551 PHE A N 1
ATOM 3998 C CA . PHE A 1 551 ? -7.137 -31.345 -22.663 1.00 33.50 551 PHE A CA 1
ATOM 3999 C C . PHE A 1 551 ? -6.668 -32.619 -23.386 1.00 33.50 551 PHE A C 1
ATOM 4001 O O . PHE A 1 551 ? -5.522 -32.697 -23.826 1.00 33.50 551 PHE A O 1
ATOM 4008 N N . LEU A 1 552 ? -7.548 -33.614 -23.546 1.00 34.50 552 LEU A N 1
ATOM 4009 C CA . LEU A 1 552 ? -7.232 -34.864 -24.247 1.00 34.50 552 LEU A CA 1
ATOM 4010 C C . LEU A 1 552 ? -7.159 -34.691 -25.773 1.00 34.50 552 LEU A C 1
ATOM 4012 O O . LEU A 1 552 ? -6.345 -35.359 -26.409 1.00 34.50 552 LEU A O 1
ATOM 4016 N N . GLU A 1 553 ? -7.941 -33.777 -26.359 1.00 35.44 553 GLU A N 1
ATOM 4017 C CA . GLU A 1 553 ? -7.859 -33.465 -27.795 1.00 35.44 553 GLU A CA 1
ATOM 4018 C C . GLU A 1 553 ? -6.548 -32.753 -28.176 1.00 35.44 553 GLU A C 1
ATOM 4020 O O . GLU A 1 553 ? -6.047 -32.977 -29.274 1.00 35.44 553 GLU A O 1
ATOM 4025 N N . GLN A 1 554 ? -5.931 -31.979 -27.271 1.00 34.12 554 GLN A N 1
ATOM 4026 C CA . GLN A 1 554 ? -4.620 -31.348 -27.511 1.00 34.12 554 GLN A CA 1
ATOM 4027 C C . GLN A 1 554 ? -3.424 -32.285 -27.269 1.00 34.12 554 GLN A C 1
ATOM 4029 O O . GLN A 1 554 ? -2.358 -32.087 -27.848 1.00 34.12 554 GLN A O 1
ATOM 4034 N N . ALA A 1 555 ? -3.585 -33.327 -26.446 1.00 33.59 555 ALA A N 1
ATOM 4035 C CA . ALA A 1 555 ? -2.530 -34.306 -26.170 1.00 33.59 555 ALA A CA 1
ATOM 4036 C C . ALA A 1 555 ? -2.377 -35.378 -27.271 1.00 33.59 555 ALA A C 1
ATOM 4038 O O . ALA A 1 555 ? -1.364 -36.077 -27.312 1.00 33.59 555 ALA A O 1
ATOM 4039 N N . ALA A 1 556 ? -3.364 -35.517 -28.164 1.00 33.44 556 ALA A N 1
ATOM 4040 C CA . ALA A 1 556 ? -3.381 -36.537 -29.215 1.00 33.44 556 ALA A CA 1
ATOM 4041 C C . ALA A 1 556 ? -2.431 -36.253 -30.400 1.00 33.44 556 ALA A C 1
ATOM 4043 O O . ALA A 1 556 ? -2.150 -37.172 -31.167 1.00 33.44 556 ALA A O 1
ATOM 4044 N N . ASP A 1 557 ? -1.899 -35.030 -30.520 1.00 33.66 557 ASP A N 1
ATOM 4045 C CA . ASP A 1 557 ? -1.038 -34.599 -31.637 1.00 33.66 557 ASP A CA 1
ATOM 4046 C C . ASP A 1 557 ? 0.474 -34.625 -31.319 1.00 33.66 557 ASP A C 1
ATOM 4048 O O . ASP A 1 557 ? 1.295 -34.119 -32.087 1.00 33.66 557 ASP A O 1
ATOM 4052 N N . VAL A 1 558 ? 0.887 -35.246 -30.209 1.00 34.72 558 VAL A N 1
ATOM 4053 C CA . VAL A 1 558 ? 2.314 -35.433 -29.898 1.00 34.72 558 VAL A CA 1
ATOM 4054 C C . VAL A 1 558 ? 2.844 -36.682 -30.615 1.00 34.72 558 VAL A C 1
ATOM 4056 O O . VAL A 1 558 ? 2.683 -37.807 -30.138 1.00 34.72 558 VAL A O 1
ATOM 4059 N N . GLU A 1 559 ? 3.509 -36.504 -31.760 1.00 34.03 559 GLU A N 1
ATOM 4060 C CA . GLU A 1 559 ? 4.274 -37.585 -32.399 1.00 34.03 559 GLU A CA 1
ATOM 4061 C C . GLU A 1 559 ? 5.465 -37.997 -31.511 1.00 34.03 559 GLU A C 1
ATOM 4063 O O . GLU A 1 559 ? 6.371 -37.208 -31.232 1.00 34.03 559 GLU A O 1
ATOM 4068 N N . LEU A 1 560 ? 5.481 -39.258 -31.064 1.00 34.47 560 LEU A N 1
ATOM 4069 C CA . LEU A 1 560 ? 6.628 -39.841 -30.364 1.00 34.47 560 LEU A CA 1
ATOM 4070 C C . LEU A 1 560 ? 7.816 -40.018 -31.337 1.00 34.47 560 LEU A C 1
ATOM 4072 O O . LEU A 1 560 ? 7.607 -40.458 -32.470 1.00 34.47 560 LEU A O 1
ATOM 4076 N N . PRO A 1 561 ? 9.070 -39.769 -30.910 1.00 34.19 561 PRO A N 1
ATOM 4077 C CA . PRO A 1 561 ? 10.251 -40.021 -31.736 1.00 34.19 561 PRO A CA 1
ATOM 4078 C C . PRO A 1 561 ? 10.341 -41.483 -32.212 1.00 34.19 561 PRO A C 1
ATOM 4080 O O . PRO A 1 561 ? 10.015 -42.409 -31.461 1.00 34.19 561 PRO A O 1
ATOM 4083 N N . GLU A 1 562 ? 10.841 -41.707 -33.436 1.00 29.69 562 GLU A N 1
ATOM 4084 C CA . GLU A 1 562 ? 11.007 -43.054 -34.007 1.00 29.69 562 GLU A CA 1
ATOM 4085 C C . GLU A 1 562 ? 11.787 -43.988 -33.060 1.00 29.69 562 GLU A C 1
ATOM 4087 O O . GLU A 1 562 ? 12.947 -43.743 -32.722 1.00 29.69 562 GLU A O 1
ATOM 4092 N N . GLY A 1 563 ? 11.154 -45.101 -32.664 1.00 35.78 563 GLY A N 1
ATOM 4093 C CA . GLY A 1 563 ? 11.776 -46.174 -31.878 1.00 35.78 563 GLY A CA 1
ATOM 4094 C C . GLY A 1 563 ? 11.234 -46.374 -30.458 1.00 35.78 563 GLY A C 1
ATOM 4095 O O . GLY A 1 563 ? 11.684 -47.301 -29.783 1.00 35.78 563 GLY A O 1
ATOM 4096 N N . ILE A 1 564 ? 10.263 -45.573 -30.008 1.00 34.44 564 ILE A N 1
ATOM 4097 C CA . ILE A 1 564 ? 9.589 -45.759 -28.713 1.00 34.44 564 ILE A CA 1
ATOM 4098 C C . ILE A 1 564 ? 8.196 -46.364 -28.932 1.00 34.44 564 ILE A C 1
ATOM 4100 O O . ILE A 1 564 ? 7.296 -45.713 -29.449 1.00 34.44 564 ILE A O 1
ATOM 4104 N N . THR A 1 565 ? 8.002 -47.612 -28.505 1.00 37.25 565 THR A N 1
ATOM 4105 C CA . THR A 1 565 ? 6.672 -48.226 -28.350 1.00 37.25 565 THR A CA 1
ATOM 4106 C C . THR A 1 565 ? 6.276 -48.206 -26.879 1.00 37.25 565 THR A C 1
ATOM 4108 O O . THR A 1 565 ? 7.005 -48.758 -26.048 1.00 37.25 565 THR A O 1
ATOM 4111 N N . LEU A 1 566 ? 5.131 -47.602 -26.554 1.00 36.16 566 LEU A N 1
ATOM 4112 C CA . LEU A 1 566 ? 4.530 -47.722 -25.224 1.00 36.16 566 LEU A CA 1
ATOM 4113 C C . LEU A 1 566 ? 4.102 -49.185 -24.977 1.00 36.16 566 LEU A C 1
ATOM 4115 O O . LEU A 1 566 ? 3.681 -49.857 -25.920 1.00 36.16 566 LEU A O 1
ATOM 4119 N N . PRO A 1 567 ? 4.221 -49.712 -23.745 1.00 38.41 567 PRO A N 1
ATOM 4120 C CA . PRO A 1 567 ? 3.688 -51.031 -23.412 1.00 38.41 567 PRO A CA 1
ATOM 4121 C C . PRO A 1 567 ? 2.162 -51.052 -23.594 1.00 38.41 567 PRO A C 1
ATOM 4123 O O . PRO A 1 567 ? 1.495 -50.126 -23.146 1.00 38.41 567 PRO A O 1
ATOM 4126 N N . GLU A 1 568 ? 1.613 -52.111 -24.196 1.00 41.34 568 GLU A N 1
ATOM 4127 C CA . GLU A 1 568 ? 0.177 -52.237 -24.532 1.00 41.34 568 GLU A CA 1
ATOM 4128 C C . GLU A 1 568 ? -0.776 -52.304 -23.313 1.00 41.34 568 GLU A C 1
ATOM 4130 O O . GLU A 1 568 ? -1.987 -52.257 -23.498 1.00 41.34 568 GLU A O 1
ATOM 4135 N N . ASP A 1 569 ? -0.260 -52.339 -22.077 1.00 41.41 569 ASP A N 1
ATOM 4136 C CA . ASP A 1 569 ? -1.039 -52.609 -20.857 1.00 41.41 569 ASP A CA 1
ATOM 4137 C C . ASP A 1 569 ? -0.850 -51.532 -19.759 1.00 41.41 569 ASP A C 1
ATOM 4139 O O . ASP A 1 569 ? -0.450 -51.840 -18.634 1.00 41.41 569 ASP A O 1
ATOM 4143 N N . LEU A 1 570 ? -1.099 -50.256 -20.071 1.00 41.78 570 LEU A N 1
ATOM 4144 C CA . LEU A 1 570 ? -1.240 -49.190 -19.064 1.00 41.78 570 LEU A CA 1
ATOM 4145 C C . LEU A 1 570 ? -2.729 -48.952 -18.784 1.00 41.78 570 LEU A C 1
ATOM 4147 O O . LEU A 1 570 ? -3.463 -48.525 -19.673 1.00 41.78 570 LEU A O 1
ATOM 4151 N N . ASP A 1 571 ? -3.170 -49.239 -17.559 1.00 45.69 571 ASP A N 1
ATOM 4152 C CA . ASP A 1 571 ? -4.521 -48.911 -17.095 1.00 45.69 571 ASP A CA 1
ATOM 4153 C C . ASP A 1 571 ? -4.652 -47.383 -16.942 1.00 45.69 571 ASP A C 1
ATOM 4155 O O . ASP A 1 571 ? -3.793 -46.729 -16.338 1.00 45.69 571 ASP A O 1
ATOM 4159 N N . SER A 1 572 ? -5.695 -46.801 -17.538 1.00 44.94 572 SER A N 1
ATOM 4160 C CA . SER A 1 572 ? -5.868 -45.349 -17.681 1.00 44.94 572 SER A CA 1
ATOM 4161 C C . SER A 1 572 ? -5.990 -44.627 -16.340 1.00 44.94 572 SER A C 1
ATOM 4163 O O . SER A 1 572 ? -5.582 -43.472 -16.225 1.00 44.94 572 SER A O 1
ATOM 4165 N N . ASP A 1 573 ? -6.483 -45.311 -15.310 1.00 40.78 573 ASP A N 1
ATOM 4166 C CA . ASP A 1 573 ? -6.763 -44.704 -14.008 1.00 40.78 573 ASP A CA 1
ATOM 4167 C C . ASP A 1 573 ? -5.489 -44.490 -13.166 1.00 40.78 573 ASP A C 1
ATOM 4169 O O . ASP A 1 573 ? -5.401 -43.528 -12.398 1.00 40.78 573 ASP A O 1
ATOM 4173 N N . GLU A 1 574 ? -4.452 -45.316 -13.352 1.00 43.84 574 GLU A N 1
ATOM 4174 C CA . GLU A 1 574 ? -3.175 -45.185 -12.628 1.00 43.84 574 GLU A CA 1
ATOM 4175 C C . GLU A 1 574 ? -2.262 -44.113 -13.245 1.00 43.84 574 GLU A C 1
ATOM 4177 O O . GLU A 1 574 ? -1.534 -43.420 -12.529 1.00 43.84 574 GLU A O 1
ATOM 4182 N N . ALA A 1 575 ? -2.337 -43.919 -14.566 1.00 42.84 575 ALA A N 1
ATOM 4183 C CA . ALA A 1 575 ? -1.620 -42.851 -15.260 1.00 42.84 575 ALA A CA 1
ATOM 4184 C C . ALA A 1 575 ? -2.165 -41.460 -14.884 1.00 42.84 575 ALA A C 1
ATOM 4186 O O . ALA A 1 575 ? -1.389 -40.528 -14.668 1.00 42.84 575 ALA A O 1
ATOM 4187 N N . ILE A 1 576 ? -3.488 -41.337 -14.729 1.00 44.19 576 ILE A N 1
ATOM 4188 C CA . ILE A 1 576 ? -4.164 -40.093 -14.329 1.00 44.19 576 ILE A CA 1
ATOM 4189 C C . ILE A 1 576 ? -3.810 -39.707 -12.883 1.00 44.19 576 ILE A C 1
ATOM 4191 O O . ILE A 1 576 ? -3.508 -38.546 -12.611 1.00 44.19 576 ILE A O 1
ATOM 4195 N N . GLN A 1 577 ? -3.766 -40.676 -11.964 1.00 40.44 577 GLN A N 1
ATOM 4196 C CA . GLN A 1 577 ? -3.358 -40.455 -10.568 1.00 40.44 577 GLN A CA 1
ATOM 4197 C C . GLN A 1 577 ? -1.906 -39.964 -10.453 1.00 40.44 577 GLN A C 1
ATOM 4199 O O . GLN A 1 577 ? -1.608 -39.096 -9.635 1.00 40.44 577 GLN A O 1
ATOM 4204 N N . LEU A 1 578 ? -1.002 -40.476 -11.295 1.00 40.62 578 LEU A N 1
ATOM 4205 C CA . LEU A 1 578 ? 0.407 -40.076 -11.296 1.00 40.62 578 LEU A CA 1
ATOM 4206 C C . LEU A 1 578 ? 0.609 -38.650 -11.829 1.00 40.62 578 LEU A C 1
ATOM 4208 O O . LEU A 1 578 ? 1.420 -37.904 -11.285 1.00 40.62 578 LEU A O 1
ATOM 4212 N N . VAL A 1 579 ? -0.148 -38.255 -12.857 1.00 39.81 579 VAL A N 1
ATOM 4213 C CA . VAL A 1 579 ? -0.120 -36.890 -13.407 1.00 39.81 579 VAL A CA 1
ATOM 4214 C C . VAL A 1 579 ? -0.704 -35.887 -12.406 1.00 39.81 579 VAL A C 1
ATOM 4216 O O . VAL A 1 579 ? -0.100 -34.844 -12.174 1.00 39.81 579 VAL A O 1
ATOM 4219 N N . LEU A 1 580 ? -1.805 -36.228 -11.728 1.00 41.22 580 LEU A N 1
ATOM 4220 C CA . LEU A 1 580 ? -2.382 -35.400 -10.659 1.00 41.22 580 LEU A CA 1
ATOM 4221 C C . LEU A 1 580 ? -1.446 -35.268 -9.444 1.00 41.22 580 LEU A C 1
ATOM 4223 O O . LEU A 1 580 ? -1.349 -34.193 -8.859 1.00 41.22 580 LEU A O 1
ATOM 4227 N N . TYR A 1 581 ? -0.717 -36.331 -9.091 1.00 40.19 581 TYR A N 1
ATOM 4228 C CA . TYR A 1 581 ? 0.258 -36.316 -7.995 1.00 40.19 581 TYR A CA 1
ATOM 4229 C C . TYR A 1 581 ? 1.500 -35.463 -8.303 1.00 40.19 581 TYR A C 1
ATOM 4231 O O . TYR A 1 581 ? 2.042 -34.819 -7.407 1.00 40.19 581 TYR A O 1
ATOM 4239 N N . LEU A 1 582 ? 1.945 -35.441 -9.564 1.00 37.25 582 LEU A N 1
ATOM 4240 C CA . LEU A 1 582 ? 3.083 -34.632 -10.014 1.00 37.25 582 LEU A CA 1
ATOM 4241 C C . LEU A 1 582 ? 2.720 -33.151 -10.208 1.00 37.25 582 LEU A C 1
ATOM 4243 O O . LEU A 1 582 ? 3.565 -32.295 -9.973 1.00 37.25 582 LEU A O 1
ATOM 4247 N N . LEU A 1 583 ? 1.476 -32.842 -10.589 1.00 38.41 583 LEU A N 1
ATOM 4248 C CA . LEU A 1 583 ? 0.989 -31.463 -10.727 1.00 38.41 583 LEU A CA 1
ATOM 4249 C C . LEU A 1 583 ? 0.603 -30.821 -9.381 1.00 38.41 583 LEU A C 1
ATOM 4251 O O . LEU A 1 583 ? 0.575 -29.600 -9.280 1.00 38.41 583 LEU A O 1
ATOM 4255 N N . GLY A 1 584 ? 0.322 -31.623 -8.347 1.00 32.41 584 GLY A N 1
ATOM 4256 C CA . GLY A 1 584 ? -0.111 -31.147 -7.027 1.00 32.41 5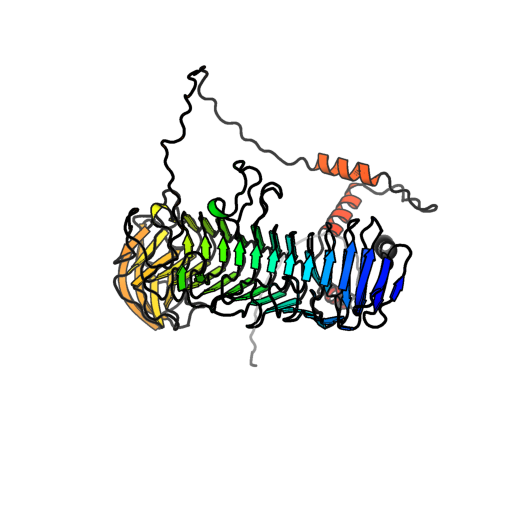84 GLY A CA 1
ATOM 4257 C C . GLY A 1 584 ? 1.000 -30.825 -6.019 1.00 32.41 584 GLY A C 1
ATOM 4258 O O . GLY A 1 584 ? 0.685 -30.347 -4.935 1.00 32.41 584 GLY A O 1
ATOM 4259 N N . ASN A 1 585 ? 2.276 -31.077 -6.334 1.00 32.41 585 ASN A N 1
ATOM 4260 C CA . ASN A 1 585 ? 3.404 -30.843 -5.420 1.00 32.41 585 ASN A CA 1
ATOM 4261 C C . ASN A 1 585 ? 4.461 -29.927 -6.051 1.00 32.41 585 ASN A C 1
ATOM 4263 O O . ASN A 1 585 ? 5.539 -30.369 -6.444 1.00 32.41 585 ASN A O 1
ATOM 4267 N N . TYR A 1 586 ? 4.152 -28.634 -6.102 1.00 34.50 586 TYR A N 1
ATOM 4268 C CA . TYR A 1 586 ? 5.146 -27.561 -6.141 1.00 34.50 586 TYR A CA 1
ATOM 4269 C C . TYR A 1 586 ? 5.247 -26.981 -4.721 1.00 34.50 586 TYR A C 1
ATOM 4271 O O . TYR A 1 586 ? 4.625 -25.973 -4.409 1.00 34.50 586 TYR A O 1
ATOM 4279 N N . VAL A 1 587 ? 5.962 -27.678 -3.828 1.00 32.34 587 VAL A N 1
ATOM 4280 C CA . VAL A 1 587 ? 6.344 -27.186 -2.491 1.00 32.34 587 VAL A CA 1
ATOM 4281 C C . VAL A 1 587 ? 7.756 -27.696 -2.162 1.00 32.34 587 VAL A C 1
ATOM 4283 O O . VAL A 1 587 ? 8.016 -28.895 -2.235 1.00 32.34 587 VAL A O 1
ATOM 4286 N N . ASP A 1 588 ? 8.642 -26.741 -1.872 1.00 33.53 588 ASP A N 1
ATOM 4287 C CA . ASP A 1 588 ? 9.958 -26.778 -1.205 1.00 33.53 588 ASP A CA 1
ATOM 4288 C C . ASP A 1 588 ? 10.763 -28.104 -1.181 1.00 33.53 588 ASP A C 1
ATOM 4290 O O . ASP A 1 588 ? 10.481 -29.064 -0.460 1.00 33.53 588 ASP A O 1
ATOM 4294 N N . THR A 1 589 ? 11.874 -28.129 -1.925 1.00 38.06 589 THR A N 1
ATOM 4295 C CA . THR A 1 589 ? 12.781 -29.283 -2.068 1.00 38.06 589 THR A CA 1
ATOM 4296 C C . THR A 1 589 ? 13.744 -29.524 -0.897 1.00 38.06 589 THR A C 1
ATOM 4298 O O . THR A 1 589 ? 14.610 -30.402 -0.991 1.00 38.06 589 THR A O 1
ATOM 4301 N N . THR A 1 590 ? 13.620 -28.801 0.216 1.00 34.69 590 THR A N 1
ATOM 4302 C CA . THR A 1 590 ? 14.604 -28.876 1.308 1.00 34.69 590 THR A CA 1
ATOM 4303 C C . THR A 1 590 ? 14.323 -30.018 2.303 1.00 34.69 590 THR A C 1
ATOM 4305 O O . THR A 1 590 ? 15.259 -30.645 2.808 1.00 34.69 590 THR A O 1
ATOM 4308 N N . GLU A 1 591 ? 13.061 -30.416 2.511 1.00 39.69 591 GLU A N 1
ATOM 4309 C CA . GLU A 1 591 ? 12.717 -31.530 3.419 1.00 39.69 591 GLU A CA 1
ATOM 4310 C C . GLU A 1 591 ? 12.989 -32.924 2.822 1.00 39.69 591 GLU A C 1
ATOM 4312 O O . GLU A 1 591 ? 13.332 -33.866 3.547 1.00 39.69 591 GLU A O 1
ATOM 4317 N N . LEU A 1 592 ? 12.932 -33.065 1.493 1.00 34.16 592 LEU A N 1
ATOM 4318 C CA . LEU A 1 592 ? 13.074 -34.358 0.813 1.00 34.16 592 LEU A CA 1
ATOM 4319 C C . LEU A 1 592 ? 14.513 -34.906 0.843 1.00 34.16 592 LEU A C 1
ATOM 4321 O O . LEU A 1 592 ? 14.713 -36.124 0.862 1.00 34.16 592 LEU A O 1
ATOM 4325 N N . GLN A 1 593 ? 15.526 -34.035 0.909 1.00 37.03 593 GLN A N 1
ATOM 4326 C CA . GLN A 1 593 ? 16.924 -34.466 1.032 1.00 37.03 593 GLN A CA 1
ATOM 4327 C C . GLN A 1 593 ? 17.227 -35.072 2.413 1.00 37.03 593 GLN A C 1
ATOM 4329 O O . GLN A 1 593 ? 18.023 -36.009 2.508 1.00 37.03 593 GLN A O 1
ATOM 4334 N N . SER A 1 594 ? 16.537 -34.623 3.467 1.00 38.09 594 SER A N 1
ATOM 4335 C CA . SER A 1 594 ? 16.716 -35.149 4.829 1.00 38.09 594 SER A CA 1
ATOM 4336 C C . SER A 1 594 ? 16.087 -36.541 5.020 1.00 38.09 594 SER A C 1
ATOM 4338 O O . SER A 1 594 ? 16.655 -37.405 5.693 1.00 38.09 594 SER A O 1
ATOM 4340 N N . LEU A 1 595 ? 14.962 -36.807 4.346 1.00 35.16 595 LEU A N 1
ATOM 4341 C CA . LEU A 1 595 ? 14.227 -38.076 4.415 1.00 35.16 595 LEU A CA 1
ATOM 4342 C C . LEU A 1 595 ? 14.898 -39.210 3.625 1.00 35.16 595 LEU A C 1
ATOM 4344 O O . LEU A 1 595 ? 14.829 -40.377 4.025 1.00 35.16 595 LEU A O 1
ATOM 4348 N N . ILE A 1 596 ? 15.596 -38.875 2.537 1.00 36.81 596 ILE A N 1
ATOM 4349 C CA . ILE A 1 596 ? 16.311 -39.849 1.699 1.00 36.81 596 ILE A CA 1
ATOM 4350 C C . ILE A 1 596 ? 17.623 -40.307 2.355 1.00 36.81 596 ILE A C 1
ATOM 4352 O O . ILE A 1 596 ? 18.044 -41.447 2.157 1.00 36.81 596 ILE A O 1
ATOM 4356 N N . GLN A 1 597 ? 18.254 -39.479 3.192 1.00 37.50 597 GLN A N 1
ATOM 4357 C CA . GLN A 1 597 ? 19.529 -39.839 3.818 1.00 37.50 597 GLN A CA 1
ATOM 4358 C C . GLN A 1 597 ? 19.368 -40.740 5.059 1.00 37.50 597 GLN A C 1
ATOM 4360 O O . GLN A 1 597 ? 20.273 -41.510 5.372 1.00 37.50 597 GLN A O 1
ATOM 4365 N N . GLY A 1 598 ? 18.201 -40.730 5.717 1.00 36.69 598 GLY A N 1
ATOM 4366 C CA . GLY A 1 598 ? 17.915 -41.575 6.889 1.00 36.69 598 GLY A CA 1
ATOM 4367 C C . GLY A 1 598 ? 17.407 -42.992 6.582 1.00 36.69 598 GLY A C 1
ATOM 4368 O O . GLY A 1 598 ? 17.429 -43.860 7.452 1.00 36.69 598 GLY A O 1
ATOM 4369 N N . SER A 1 599 ? 16.957 -43.259 5.355 1.00 36.78 599 SER A N 1
ATOM 4370 C CA . SER A 1 599 ? 16.255 -44.504 4.994 1.00 36.78 599 SER A CA 1
ATOM 4371 C C . SER A 1 599 ? 17.109 -45.511 4.203 1.00 36.78 599 SER A C 1
ATOM 4373 O O . SER A 1 599 ? 16.639 -46.603 3.881 1.00 36.78 599 SER A O 1
ATOM 4375 N N . VAL A 1 600 ? 18.391 -45.204 3.959 1.00 37.50 600 VAL A N 1
ATOM 4376 C CA . VAL A 1 600 ? 19.353 -46.103 3.284 1.00 37.50 600 VAL A CA 1
ATOM 4377 C C . VAL A 1 600 ? 20.227 -46.903 4.272 1.00 37.50 600 VAL A C 1
ATOM 4379 O O . VAL A 1 600 ? 20.852 -47.881 3.868 1.00 37.50 600 VAL A O 1
ATOM 4382 N N . GLU A 1 601 ? 20.235 -46.581 5.573 1.00 39.41 601 GLU A N 1
ATOM 4383 C CA . GLU A 1 601 ? 21.120 -47.258 6.545 1.00 39.41 601 GLU A CA 1
ATOM 4384 C C . GLU A 1 601 ? 20.535 -48.485 7.263 1.00 39.41 601 GLU A C 1
ATOM 4386 O O . GLU A 1 601 ? 21.307 -49.279 7.791 1.00 39.41 601 GLU A O 1
ATOM 4391 N N . ASN A 1 602 ? 19.223 -48.739 7.230 1.00 35.97 602 ASN A N 1
ATOM 4392 C CA . ASN A 1 602 ? 18.637 -49.898 7.921 1.00 35.97 602 ASN A CA 1
ATOM 4393 C C . ASN A 1 602 ? 17.784 -50.739 6.971 1.00 35.97 602 ASN A C 1
ATOM 4395 O O . ASN A 1 602 ? 16.559 -50.649 6.941 1.00 35.97 602 ASN A O 1
ATOM 4399 N N . GLY A 1 603 ? 18.452 -51.553 6.156 1.00 37.53 603 GLY A N 1
ATOM 4400 C CA . GLY A 1 603 ? 17.781 -52.522 5.302 1.00 37.53 603 GLY A CA 1
ATOM 4401 C C . GLY A 1 603 ? 17.109 -53.626 6.114 1.00 37.53 603 GLY A C 1
ATOM 4402 O O . GLY A 1 603 ? 17.786 -54.300 6.875 1.00 37.53 603 GLY A O 1
ATOM 4403 N N . GLU A 1 604 ? 15.815 -53.854 5.886 1.00 34.25 604 GLU A N 1
ATOM 4404 C CA . GLU A 1 604 ? 15.167 -55.167 6.008 1.00 34.25 604 GLU A CA 1
ATOM 4405 C C . GLU A 1 604 ? 13.778 -55.130 5.337 1.00 34.25 604 GLU A C 1
ATOM 4407 O O . GLU A 1 604 ? 12.811 -54.586 5.860 1.00 34.25 604 GLU A O 1
ATOM 4412 N N . PHE A 1 605 ? 13.684 -55.717 4.138 1.00 31.38 605 PHE A N 1
ATOM 4413 C CA . PHE A 1 605 ? 12.423 -56.205 3.577 1.00 31.38 605 PHE A CA 1
ATOM 4414 C C . PHE A 1 605 ? 12.243 -57.649 4.058 1.00 31.38 605 PHE A C 1
ATOM 4416 O O . PHE A 1 605 ? 13.059 -58.510 3.725 1.00 31.38 605 PHE A O 1
ATOM 4423 N N . GLY A 1 606 ? 11.173 -57.915 4.806 1.00 31.48 606 GLY A N 1
ATOM 4424 C CA . GLY A 1 606 ? 10.753 -59.254 5.211 1.00 31.48 606 GLY A CA 1
ATOM 4425 C C . GLY A 1 606 ? 9.236 -59.392 5.111 1.00 31.48 606 GLY A C 1
ATOM 4426 O O . GLY A 1 606 ? 8.492 -58.606 5.687 1.00 31.48 606 GLY A O 1
ATOM 4427 N N . GLU A 1 607 ? 8.800 -60.371 4.328 1.00 32.34 607 GLU A N 1
ATOM 4428 C CA . GLU A 1 607 ? 7.417 -60.693 3.979 1.00 32.34 607 GLU A CA 1
ATOM 4429 C C . GLU A 1 607 ? 6.538 -61.054 5.200 1.00 32.34 607 GLU A C 1
ATOM 4431 O O . GLU A 1 607 ? 6.962 -61.766 6.108 1.00 32.34 607 GLU A O 1
ATOM 4436 N N . MET A 1 608 ? 5.267 -60.641 5.174 1.00 26.81 608 MET A N 1
ATOM 4437 C CA . MET A 1 608 ? 4.153 -61.267 5.910 1.00 26.81 608 MET A CA 1
ATOM 4438 C C . MET A 1 608 ? 3.282 -62.013 4.882 1.00 26.81 608 MET A C 1
ATOM 4440 O O . MET A 1 608 ? 3.159 -61.496 3.767 1.00 26.81 608 MET A O 1
ATOM 4444 N N . PRO A 1 609 ? 2.638 -63.167 5.196 1.00 42.44 609 PRO A N 1
ATOM 4445 C CA . PRO A 1 609 ? 1.590 -63.194 6.235 1.00 42.44 609 PRO A CA 1
ATOM 4446 C C . PRO A 1 609 ? 1.350 -64.536 6.972 1.00 42.44 609 PRO A C 1
ATOM 4448 O O . PRO A 1 609 ? 1.706 -65.600 6.476 1.00 42.44 609 PRO A O 1
ATOM 4451 N N . GLN A 1 610 ? 0.629 -64.496 8.108 1.00 30.30 610 GLN A N 1
ATOM 4452 C CA . GLN A 1 610 ? -0.591 -65.304 8.342 1.00 30.30 610 GLN A CA 1
ATOM 4453 C C . GLN A 1 610 ? -1.293 -64.996 9.684 1.00 30.30 610 GLN A C 1
ATOM 4455 O O . GLN A 1 610 ? -0.657 -64.763 10.706 1.00 30.30 610 GLN A O 1
ATOM 4460 N N . MET A 1 611 ? -2.633 -65.008 9.642 1.00 33.28 611 MET A N 1
ATOM 4461 C CA . MET A 1 611 ? -3.566 -64.902 10.774 1.00 33.28 611 MET A CA 1
ATOM 4462 C C . MET A 1 611 ? -3.595 -66.177 11.637 1.00 33.28 611 MET A C 1
ATOM 4464 O O . MET A 1 611 ? -3.537 -67.277 11.091 1.00 33.28 611 MET A O 1
ATOM 4468 N N . GLY A 1 612 ? -3.840 -66.029 12.947 1.00 28.86 612 GLY A N 1
ATOM 4469 C CA . GLY A 1 612 ? -4.309 -67.118 13.816 1.00 28.86 612 GLY A CA 1
ATOM 4470 C C . GLY A 1 612 ? -4.283 -66.808 15.322 1.00 28.86 612 GLY A C 1
ATOM 4471 O O . GLY A 1 612 ? -3.210 -66.665 15.892 1.00 28.86 612 GLY A O 1
ATOM 4472 N N . ASP A 1 613 ? -5.479 -66.778 15.922 1.00 30.59 613 ASP A N 1
ATOM 4473 C CA . ASP A 1 613 ? -5.846 -67.032 17.332 1.00 30.59 613 ASP A CA 1
ATOM 4474 C C . ASP A 1 613 ? -5.416 -66.081 18.487 1.00 30.59 613 ASP A C 1
ATOM 4476 O O . ASP A 1 613 ? -4.256 -65.953 18.866 1.00 30.59 613 ASP A O 1
ATOM 4480 N N . MET A 1 614 ? -6.431 -65.500 19.151 1.00 31.27 614 MET A N 1
ATOM 4481 C CA . MET A 1 614 ? -6.420 -65.065 20.571 1.00 31.27 614 MET A CA 1
ATOM 4482 C C . MET A 1 614 ? -6.448 -66.313 21.506 1.00 31.27 614 MET A C 1
ATOM 4484 O O . MET A 1 614 ? -6.865 -67.354 20.992 1.00 31.27 614 MET A O 1
ATOM 4488 N N . PRO A 1 615 ? -6.181 -66.287 22.853 1.00 46.31 615 PRO A N 1
ATOM 4489 C CA . PRO A 1 615 ? -6.373 -65.154 23.788 1.00 46.31 615 PRO A CA 1
ATOM 4490 C C . PRO A 1 615 ? -5.492 -65.068 25.090 1.00 46.31 615 PRO A C 1
ATOM 4492 O O . PRO A 1 615 ? -4.768 -65.985 25.456 1.00 46.31 615 PRO A O 1
ATOM 4495 N N . GLN A 1 616 ? -5.735 -63.989 25.862 1.00 30.98 616 GLN A N 1
ATOM 4496 C CA . GLN A 1 616 ? -5.616 -63.795 27.337 1.00 30.98 616 GLN A CA 1
ATOM 4497 C C . GLN A 1 616 ? -4.286 -63.435 28.053 1.00 30.98 616 GLN A C 1
ATOM 4499 O O . GLN A 1 616 ? -3.282 -64.129 27.958 1.00 30.98 616 GLN A O 1
ATOM 4504 N N . GLY A 1 617 ? -4.423 -62.446 28.963 1.00 29.44 617 GLY A N 1
ATOM 4505 C CA . GLY A 1 617 ? -3.618 -62.195 30.181 1.00 29.44 617 GLY A CA 1
ATOM 4506 C C . GLY A 1 617 ? -2.591 -61.065 30.024 1.00 29.44 617 GLY A C 1
ATOM 4507 O O . GLY A 1 617 ? -1.810 -61.101 29.092 1.00 29.44 617 GLY A O 1
ATOM 4508 N N . GLY A 1 618 ? -2.493 -60.007 30.834 1.00 27.70 618 GLY A N 1
ATOM 4509 C CA . GLY A 1 618 ? -2.931 -59.745 32.205 1.00 27.70 618 GLY A CA 1
ATOM 4510 C C . GLY A 1 618 ? -1.723 -59.231 33.013 1.00 27.70 618 GLY A C 1
ATOM 4511 O O . GLY A 1 618 ? -0.720 -59.929 33.059 1.00 27.70 618 GLY A O 1
ATOM 4512 N N . PHE A 1 619 ? -1.872 -58.073 33.683 1.00 30.03 619 PHE A N 1
ATOM 4513 C CA . PHE A 1 619 ? -0.925 -57.425 34.627 1.00 30.03 619 PHE A CA 1
ATOM 4514 C C . PHE A 1 619 ? 0.381 -56.888 33.998 1.00 30.03 619 PHE A C 1
ATOM 4516 O O . PHE A 1 619 ? 0.985 -57.537 33.165 1.00 30.03 619 PHE A O 1
ATOM 4523 N N . GLY A 1 620 ? 0.926 -55.716 34.321 1.00 28.44 620 GLY A N 1
ATOM 4524 C CA . GLY A 1 620 ? 0.742 -54.781 35.427 1.00 28.44 620 GLY A CA 1
ATOM 4525 C C . GLY A 1 620 ? 2.126 -54.215 35.792 1.00 28.44 620 GLY A C 1
ATOM 4526 O O . GLY A 1 620 ? 3.095 -54.965 35.788 1.00 28.44 620 GLY A O 1
ATOM 4527 N N . GLY A 1 621 ? 2.218 -52.929 36.147 1.00 29.91 621 GLY A N 1
ATOM 4528 C CA . GLY A 1 621 ? 3.307 -52.435 37.003 1.00 29.91 621 GLY A CA 1
ATOM 4529 C C . GLY A 1 621 ? 4.301 -51.426 36.412 1.00 29.91 621 GLY A C 1
ATOM 4530 O O . GLY A 1 621 ? 5.220 -51.788 35.694 1.00 29.91 621 GLY A O 1
ATOM 4531 N N . GLN A 1 622 ? 4.153 -50.193 36.908 1.00 32.69 622 GLN A N 1
ATOM 4532 C CA . GLN A 1 622 ? 5.204 -49.325 37.464 1.00 32.69 622 GLN A CA 1
ATOM 4533 C C . GLN A 1 622 ? 6.256 -48.667 36.551 1.00 32.69 622 GLN A C 1
ATOM 4535 O O . GLN A 1 622 ? 7.242 -49.265 36.134 1.00 32.69 622 GLN A O 1
ATOM 4540 N N . MET A 1 623 ? 6.107 -47.337 36.454 1.00 34.88 623 MET A N 1
ATOM 4541 C CA . MET A 1 623 ? 7.212 -46.367 36.432 1.00 34.88 623 MET A CA 1
ATOM 4542 C C . MET A 1 623 ? 8.158 -46.581 37.631 1.00 34.88 623 MET A C 1
ATOM 4544 O O . MET A 1 623 ? 7.713 -47.062 38.680 1.00 34.88 623 MET A O 1
ATOM 4548 N N . PRO A 1 624 ? 9.415 -46.112 37.544 1.00 43.56 624 PRO A N 1
ATOM 4549 C CA . PRO A 1 624 ? 9.688 -44.854 38.244 1.00 43.56 624 PRO A CA 1
ATOM 4550 C C . PRO A 1 624 ? 10.710 -43.920 37.560 1.00 43.56 624 PRO A C 1
ATOM 4552 O O . PRO A 1 624 ? 11.739 -44.346 37.052 1.00 43.56 624 PRO A O 1
ATOM 4555 N N . THR A 1 625 ? 10.383 -42.625 37.636 1.00 34.25 625 THR A N 1
ATOM 4556 C CA . THR A 1 625 ? 11.224 -41.465 38.007 1.00 34.25 625 THR A CA 1
ATOM 4557 C C . THR A 1 625 ? 12.669 -41.361 37.508 1.00 34.25 625 THR A C 1
ATOM 4559 O O . THR A 1 625 ? 13.512 -42.182 37.860 1.00 34.25 625 THR A O 1
ATOM 4562 N N . GLY A 1 626 ? 13.014 -40.196 36.948 1.00 30.33 626 GLY A N 1
ATOM 4563 C CA . GLY A 1 626 ? 14.373 -39.673 37.100 1.00 30.33 626 GLY A CA 1
ATOM 4564 C C . GLY A 1 626 ? 14.765 -38.531 36.168 1.00 30.33 626 GLY A C 1
ATOM 4565 O O . GLY A 1 626 ? 15.291 -38.789 35.100 1.00 30.33 626 GLY A O 1
ATOM 4566 N N . GLY A 1 627 ? 14.610 -37.295 36.654 1.00 30.84 627 GLY A N 1
ATOM 4567 C CA . GLY A 1 627 ? 15.671 -36.279 36.600 1.00 30.84 627 GLY A CA 1
ATOM 4568 C C . GLY A 1 627 ? 15.890 -35.499 35.301 1.00 30.84 627 GLY A C 1
ATOM 4569 O O . GLY A 1 627 ? 16.636 -35.929 34.430 1.00 30.84 627 GLY A O 1
ATOM 4570 N N . ALA A 1 628 ? 15.385 -34.264 35.281 1.00 35.81 628 ALA A N 1
ATOM 4571 C CA . ALA A 1 628 ? 16.116 -33.121 34.718 1.00 35.81 628 ALA A CA 1
ATOM 4572 C C . ALA A 1 628 ? 17.322 -32.782 35.644 1.00 35.81 628 ALA A C 1
ATOM 4574 O O . ALA A 1 628 ? 17.281 -33.189 36.815 1.00 35.81 628 ALA A O 1
ATOM 4575 N N . PRO A 1 629 ? 18.379 -32.062 35.195 1.00 51.84 629 PRO A N 1
ATOM 4576 C CA . PRO A 1 629 ? 18.236 -30.623 34.915 1.00 51.84 629 PRO A CA 1
ATOM 4577 C C . PRO A 1 629 ? 19.129 -30.002 33.804 1.00 51.84 629 PRO A C 1
ATOM 4579 O O . PRO A 1 629 ? 20.189 -30.522 33.471 1.00 51.84 629 PRO A O 1
ATOM 4582 N N . ASN A 1 630 ? 18.685 -28.809 33.375 1.00 42.06 630 ASN A N 1
ATOM 4583 C CA . ASN A 1 630 ? 19.405 -27.588 32.951 1.00 42.06 630 ASN A CA 1
ATOM 4584 C C . ASN A 1 630 ? 20.439 -27.648 31.805 1.00 42.06 630 ASN A C 1
ATOM 4586 O O . ASN A 1 630 ? 21.542 -28.155 31.995 1.00 42.06 630 ASN A O 1
ATOM 4590 N N . PHE A 1 631 ? 20.173 -26.939 30.700 1.00 35.34 631 PHE A N 1
ATOM 4591 C CA . PHE A 1 631 ? 20.399 -25.489 30.546 1.00 35.34 631 PHE A CA 1
ATOM 4592 C C . PHE A 1 631 ? 19.498 -24.914 29.452 1.00 35.34 631 PHE A C 1
ATOM 4594 O O . PHE A 1 631 ? 19.133 -25.704 28.553 1.00 35.34 631 PHE A O 1
#

Sequence (631 aa):
MKRFTIIAAMIILLCTAAFAQSISESIKVDLTAGTSTSEKVSASINEDGNLEVTYEGSDPIVITLTGSLNGTLILNNDNADVTISLCNVSIKATTLPAVQLKSATTVTLYSAEGDNIIADSADNEKKGAITSSGNLVIDGSDSSTLTVEVYKKHGLKIDGGVTVNGGNTTIIGDETAEGNMISADLYFIMNDGYLTILANGNTYGGESKGIKVNGVEGTGTGLGYVEINGGYLDITSVDKAITAGWKLAEDATTEETTDDPIPNVYINGGEVHVRTTGTPYEVSDDESLSPEGIEAKDTLYINGGTVYAYTTDDSLNAGNAIIINGGYTYAASTANDSIDSNGTIEINGGTVITMSNSMEQAFDCDSHANFTYTGGNYVGAGNGNNMPGSAATTAYSIAYGDTTFYAGDQIAVLDSEDNVVTGFVVPYEITSLTSIVFGSENFKAGETFSIVLGAYEAQPKDGLAEAGATFKTREEVVTMDMTDYTVSEGYIGMDMGTGTMGGMGGQMPQGDFDPTQLGGTMPTDMGQMGGPQRGMGMNGGFDIQSILTLFLEQAADVELPEGITLPEDLDSDEAIQLVLYLLGNYVDTTELQSLIQGSVENGEFGEMPQMGDMPQGGFGGQMPTGGAPNF

Radius of gyration: 31.15 Å; chains: 1; bounding box: 81×93×76 Å

Secondary structure (DSSP, 8-state):
-HHHHHHHHHHHHHHHHHHHHS----EEEETTT-EEE-SSEEEEE-TTS-EEEEE--SS-EEEEEEEEEES-EEEE-SSS-EEEEEEEEEEE-SSS-SEEEE-SS-EEEEEEESEEEEE--TT-SSSEEEEESS-EEEEE-TTSEEEEEESSSEEEEESS-EEE-SSEEEEEE-TT--S-SEEESSEEEE-SSEEEEEE---SSSSPPPSEEE---TTS-TT-SEEEE-SSEEEEEESS-SEEE---HHHH--SS--TT-----EEE-SSEEEEEE-SPPEEEETTEEE---SEEESSEEEE-SSEEEEEESS-SEEESSEEEE-SSEEEEEESSS-SEEESSEEEE-SSEEEEEESSSS-SEESSSGGGEEE-SSEEEEEESS-----STT--S-EEEEESS-B-TT-EEEEE-TTS-EEEEEE--TT-S-B-EEEEE-TT--TT-EEEEEE--BSSPPGGGEE-TT--BSS-EEEEEEE--SSEEEEE-------S-SPPS-S---------TT----PPP--------------------HHHHHHHHHHHHTT-PPPTT-PPPS---HHHHHHHHHHHHS--S-THHHHHHHHHSSS------------------------------